Protein AF-0000000078837208 (afdb_homodimer)

Nearest PDB structures (foldseek):
  3kqf-assembly1_B  TM=9.381E-01  e=1.585E-21  Bacillus anthracis
  5z7r-assembly1_A  TM=8.802E-01  e=7.000E-22  Clostridium acetobutylicum ATCC 824
  6lvp-assembly1_C  TM=9.190E-01  e=4.572E-19  Hymenobacter sp. PAMC 26628
  4izb-assembly1_B  TM=9.289E-01  e=9.214E-19  Ruegeria pomeroyi DSS-3
  4izd-assembly1_B  TM=8.984E-01  e=3.415E-19  Ruegeria pomeroyi DSS-3

InterPro domains:
  IPR001753 Enoyl-CoA hydratase/isomerase-like domain [PF00378] (16-234)
  IPR029045 ClpP/crotonase-like domain superfamily [SSF52096] (4-233)

Organism: Phenylobacterium zucineum (strain HLK1) (NCBI:txid450851)

Structure (mmCIF, N/CA/C/O backbone):
data_AF-0000000078837208-model_v1
#
loop_
_entity.id
_entity.type
_entity.pdbx_description
1 polymer 'Enoyl-CoA hydratase/carnithine racemase'
#
loop_
_atom_site.group_PDB
_atom_site.id
_atom_site.type_symbol
_atom_site.label_atom_id
_atom_site.label_alt_id
_atom_site.label_comp_id
_atom_site.label_asym_id
_atom_site.label_entity_id
_atom_site.label_seq_id
_atom_site.pdbx_PDB_ins_code
_atom_site.Cartn_x
_atom_site.Cartn_y
_atom_site.Cartn_z
_atom_site.occupancy
_atom_site.B_iso_or_equiv
_atom_site.auth_seq_id
_atom_site.auth_comp_id
_atom_site.auth_asym_id
_atom_site.auth_atom_id
_atom_site.pdbx_PDB_model_num
ATOM 1 N N . MET A 1 1 ? 11.039 -30.469 -23.219 1 53.41 1 MET A N 1
ATOM 2 C CA . MET A 1 1 ? 11.062 -29.188 -22.5 1 53.41 1 MET A CA 1
ATOM 3 C C . MET A 1 1 ? 12.32 -29.078 -21.641 1 53.41 1 MET A C 1
ATOM 5 O O . MET A 1 1 ? 12.828 -30.078 -21.141 1 53.41 1 MET A O 1
ATOM 9 N N . PRO A 1 2 ? 13.039 -28.062 -21.812 1 69.81 2 PRO A N 1
ATOM 10 C CA . PRO A 1 2 ? 14.297 -28.031 -21.062 1 69.81 2 PRO A CA 1
ATOM 11 C C . PRO A 1 2 ? 14.125 -28.453 -19.609 1 69.81 2 PRO A C 1
ATOM 13 O O . PRO A 1 2 ? 13.047 -28.281 -19.031 1 69.81 2 PRO A O 1
ATOM 16 N N . GLU A 1 3 ? 15.039 -29.141 -19.141 1 87.25 3 GLU A N 1
ATOM 17 C CA . GLU A 1 3 ? 15.031 -29.688 -17.781 1 87.25 3 GLU A CA 1
ATOM 18 C C . GLU A 1 3 ? 14.922 -28.562 -16.75 1 87.25 3 GLU A C 1
ATOM 20 O O . GLU A 1 3 ? 15.516 -27.5 -16.906 1 87.25 3 GLU A O 1
ATOM 25 N N . LEU A 1 4 ? 13.938 -28.703 -15.922 1 93.38 4 LEU A N 1
ATOM 26 C CA . LEU A 1 4 ? 13.797 -27.797 -14.789 1 93.38 4 LEU A CA 1
ATOM 27 C C . LEU A 1 4 ? 14.93 -28 -13.781 1 93.38 4 LEU A C 1
ATOM 29 O O . LEU A 1 4 ? 15.227 -29.141 -13.398 1 93.38 4 LEU A O 1
ATOM 33 N N . THR A 1 5 ? 15.602 -26.922 -13.422 1 96.81 5 THR A N 1
ATOM 34 C CA . THR A 1 5 ? 16.75 -27.031 -12.523 1 96.81 5 THR A CA 1
ATOM 35 C C . THR A 1 5 ? 16.5 -26.266 -11.227 1 96.81 5 THR A C 1
ATOM 37 O O . THR A 1 5 ? 17.031 -26.625 -10.172 1 96.81 5 THR A O 1
ATOM 40 N N . GLN A 1 6 ? 15.711 -25.281 -11.297 1 98.06 6 GLN A N 1
ATOM 41 C CA . GLN A 1 6 ? 15.594 -24.406 -10.125 1 98.06 6 GLN A CA 1
ATOM 42 C C . GLN A 1 6 ? 14.164 -24.406 -9.594 1 98.06 6 GLN A C 1
ATOM 44 O O . GLN A 1 6 ? 13.859 -23.703 -8.625 1 98.06 6 GLN A O 1
ATOM 49 N N . VAL A 1 7 ? 13.25 -25.188 -10.219 1 98.56 7 VAL A N 1
ATOM 50 C CA . VAL A 1 7 ? 11.891 -25.375 -9.719 1 98.56 7 VAL A CA 1
ATOM 51 C C . VAL A 1 7 ? 11.445 -26.812 -9.938 1 98.56 7 VAL A C 1
ATOM 53 O O . VAL A 1 7 ? 12.07 -27.562 -10.695 1 98.56 7 VAL A O 1
ATOM 56 N N . ARG A 1 8 ? 10.438 -27.203 -9.227 1 98.25 8 ARG A N 1
ATOM 57 C CA . ARG A 1 8 ? 9.789 -28.5 -9.398 1 98.25 8 ARG A CA 1
ATOM 58 C C . ARG A 1 8 ? 8.273 -28.344 -9.453 1 98.25 8 ARG A C 1
ATOM 60 O O . ARG A 1 8 ? 7.688 -27.625 -8.648 1 98.25 8 ARG A O 1
ATOM 67 N N . LEU A 1 9 ? 7.68 -28.953 -10.422 1 98.25 9 LEU A N 1
ATOM 68 C CA . LEU A 1 9 ? 6.227 -28.969 -10.547 1 98.25 9 LEU A CA 1
ATOM 69 C C . LEU A 1 9 ? 5.672 -30.359 -10.266 1 98.25 9 LEU A C 1
ATOM 71 O O . LEU A 1 9 ? 6.109 -31.328 -10.875 1 98.25 9 LEU A O 1
ATOM 75 N N . GLN A 1 10 ? 4.758 -30.438 -9.328 1 97.88 10 GLN A N 1
ATOM 76 C CA . GLN A 1 10 ? 4.105 -31.703 -8.984 1 97.88 10 GLN A CA 1
ATOM 77 C C . GLN A 1 10 ? 2.588 -31.578 -9.062 1 97.88 10 GLN A C 1
ATOM 79 O O . GLN A 1 10 ? 2.025 -30.531 -8.727 1 97.88 10 GLN A O 1
ATOM 84 N N . ARG A 1 11 ? 1.986 -32.688 -9.492 1 96.94 11 ARG A N 1
ATOM 85 C CA . ARG A 1 11 ? 0.531 -32.75 -9.602 1 96.94 11 ARG A CA 1
ATOM 86 C C . ARG A 1 11 ? -0.045 -33.844 -8.703 1 96.94 11 ARG A C 1
ATOM 88 O O . ARG A 1 11 ? 0.458 -34.969 -8.68 1 96.94 11 ARG A O 1
ATOM 95 N N . ASP A 1 12 ? -1.001 -33.406 -7.902 1 95.94 12 ASP A N 1
ATOM 96 C CA . ASP A 1 12 ? -1.788 -34.312 -7.074 1 95.94 12 ASP A CA 1
ATOM 97 C C . ASP A 1 12 ? -3.279 -34.031 -7.188 1 95.94 12 ASP A C 1
ATOM 99 O O . ASP A 1 12 ? -3.809 -33.188 -6.438 1 95.94 12 ASP A O 1
ATOM 103 N N . GLY A 1 13 ? -3.965 -34.75 -8.109 1 94.62 13 GLY A N 1
ATOM 104 C CA . GLY A 1 13 ? -5.363 -34.469 -8.367 1 94.62 13 GLY A CA 1
ATOM 105 C C . GLY A 1 13 ? -5.586 -33.031 -8.883 1 94.62 13 GLY A C 1
ATOM 106 O O . GLY A 1 13 ? -4.969 -32.625 -9.867 1 94.62 13 GLY A O 1
ATOM 107 N N . ALA A 1 14 ? -6.383 -32.344 -8.133 1 96.06 14 ALA A N 1
ATOM 108 C CA . ALA A 1 14 ? -6.742 -30.984 -8.555 1 96.06 14 ALA A CA 1
ATOM 109 C C . ALA A 1 14 ? -5.695 -29.969 -8.102 1 96.06 14 ALA A C 1
ATOM 111 O O . ALA A 1 14 ? -5.77 -28.781 -8.453 1 96.06 14 ALA A O 1
ATOM 112 N N . ARG A 1 15 ? -4.66 -30.469 -7.438 1 98.12 15 ARG A N 1
ATOM 113 C CA . ARG A 1 15 ? -3.635 -29.578 -6.906 1 98.12 15 ARG A CA 1
ATOM 114 C C . ARG A 1 15 ? -2.354 -29.672 -7.73 1 98.12 15 ARG A C 1
ATOM 116 O O . ARG A 1 15 ? -1.832 -30.766 -7.957 1 98.12 15 ARG A O 1
ATOM 123 N N . ALA A 1 16 ? -1.903 -28.609 -8.203 1 98.69 16 ALA A N 1
ATOM 124 C CA . ALA A 1 16 ? -0.536 -28.469 -8.695 1 98.69 16 ALA A CA 1
ATOM 125 C C . ALA A 1 16 ? 0.327 -27.688 -7.703 1 98.69 16 ALA A C 1
ATOM 127 O O . ALA A 1 16 ? -0.13 -26.703 -7.109 1 98.69 16 ALA A O 1
ATOM 128 N N . THR A 1 17 ? 1.537 -28.141 -7.484 1 98.81 17 THR A N 1
ATOM 129 C CA . THR A 1 17 ? 2.457 -27.438 -6.594 1 98.81 17 THR A CA 1
ATOM 130 C C . THR A 1 17 ? 3.754 -27.094 -7.324 1 98.81 17 THR A C 1
ATOM 132 O O . THR A 1 17 ? 4.426 -27.984 -7.855 1 98.81 17 THR A O 1
ATOM 135 N N . LEU A 1 18 ? 4.047 -25.859 -7.445 1 98.81 18 LEU A N 1
ATOM 136 C CA . LEU A 1 18 ? 5.312 -25.344 -7.957 1 98.81 18 LEU A CA 1
ATOM 137 C C . LEU A 1 18 ? 6.246 -24.969 -6.812 1 98.81 18 LEU A C 1
ATOM 139 O O . LEU A 1 18 ? 5.922 -24.078 -6.012 1 98.81 18 LEU A O 1
ATOM 143 N N . THR A 1 19 ? 7.422 -25.578 -6.75 1 98.81 19 THR A N 1
ATOM 144 C CA . THR A 1 19 ? 8.336 -25.375 -5.633 1 98.81 19 THR A CA 1
ATOM 145 C C . THR A 1 19 ? 9.641 -24.75 -6.109 1 98.81 19 THR A C 1
ATOM 147 O O . THR A 1 19 ? 10.273 -25.25 -7.039 1 98.81 19 THR A O 1
ATOM 150 N N . PHE A 1 20 ? 10.023 -23.609 -5.516 1 98.69 20 PHE A N 1
ATOM 151 C CA . PHE A 1 20 ? 11.352 -23.047 -5.734 1 98.69 20 PHE A CA 1
ATOM 152 C C . PHE A 1 20 ? 12.414 -23.922 -5.07 1 98.69 20 PHE A C 1
ATOM 154 O O . PHE A 1 20 ? 12.25 -24.344 -3.926 1 98.69 20 PHE A O 1
ATOM 161 N N . LEU A 1 21 ? 13.586 -24.156 -5.781 1 98.06 21 LEU A N 1
ATOM 162 C CA . LEU A 1 21 ? 14.523 -25.188 -5.344 1 98.06 21 LEU A CA 1
ATOM 163 C C . LEU A 1 21 ? 15.922 -24.609 -5.18 1 98.06 21 LEU A C 1
ATOM 165 O O . LEU A 1 21 ? 16.906 -25.266 -5.539 1 98.06 21 LEU A O 1
ATOM 169 N N . ARG A 1 22 ? 15.992 -23.406 -4.652 1 97.69 22 ARG A N 1
ATOM 170 C CA . ARG A 1 22 ? 17.297 -22.812 -4.379 1 97.69 22 ARG A CA 1
ATOM 171 C C . ARG A 1 22 ? 17.438 -22.453 -2.904 1 97.69 22 ARG A C 1
ATOM 173 O O . ARG A 1 22 ? 17.797 -21.328 -2.568 1 97.69 22 ARG A O 1
ATOM 180 N N . PRO A 1 23 ? 17.297 -23.453 -1.996 1 97.19 23 PRO A N 1
ATOM 181 C CA . PRO A 1 23 ? 17.266 -23.141 -0.567 1 97.19 23 PRO A CA 1
ATOM 182 C C . PRO A 1 23 ? 18.578 -22.547 -0.054 1 97.19 23 PRO A C 1
ATOM 184 O O . PRO A 1 23 ? 18.562 -21.734 0.879 1 97.19 23 PRO A O 1
ATOM 187 N N . ALA A 1 24 ? 19.703 -22.875 -0.678 1 96.06 24 ALA A N 1
ATOM 188 C CA . ALA A 1 24 ? 21 -22.359 -0.236 1 96.06 24 ALA A CA 1
ATOM 189 C C . ALA A 1 24 ? 21.094 -20.859 -0.49 1 96.06 24 ALA A C 1
ATOM 191 O O . ALA A 1 24 ? 21.812 -20.141 0.228 1 96.06 24 ALA A O 1
ATOM 192 N N . GLU A 1 25 ? 20.422 -20.438 -1.466 1 95.62 25 GLU A N 1
ATOM 193 C CA . GLU A 1 25 ? 20.406 -19.016 -1.809 1 95.62 25 GLU A CA 1
ATOM 194 C C . GLU A 1 25 ? 19.141 -18.328 -1.285 1 95.62 25 GLU A C 1
ATOM 196 O O . GLU A 1 25 ? 18.781 -17.25 -1.748 1 95.62 25 GLU A O 1
ATOM 201 N N . LEU A 1 26 ? 18.453 -19.031 -0.356 1 97.25 26 LEU A N 1
ATOM 202 C CA . LEU A 1 26 ? 17.203 -18.516 0.214 1 97.25 26 LEU A CA 1
ATOM 203 C C . LEU A 1 26 ? 16.172 -18.266 -0.875 1 97.25 26 LEU A C 1
ATOM 205 O O . LEU A 1 26 ? 15.406 -17.297 -0.802 1 97.25 26 LEU A O 1
ATOM 209 N N . ASN A 1 27 ? 16.25 -19.062 -1.924 1 98.12 27 ASN A N 1
ATOM 210 C CA . ASN A 1 27 ? 15.336 -19.016 -3.064 1 98.12 27 ASN A CA 1
ATOM 211 C C . ASN A 1 27 ? 15.289 -17.641 -3.701 1 98.12 27 ASN A C 1
ATOM 213 O O . ASN A 1 27 ? 14.211 -17.141 -4.039 1 98.12 27 ASN A O 1
ATOM 217 N N . ALA A 1 28 ? 16.5 -16.984 -3.785 1 97.69 28 ALA A N 1
ATOM 218 C CA . ALA A 1 28 ? 16.625 -15.734 -4.527 1 97.69 28 ALA A CA 1
ATOM 219 C C . ALA A 1 28 ? 16.219 -15.922 -5.988 1 97.69 28 ALA A C 1
ATOM 221 O O . ALA A 1 28 ? 16.547 -16.938 -6.605 1 97.69 28 ALA A O 1
ATOM 222 N N . LEU A 1 29 ? 15.539 -14.953 -6.551 1 98 29 LEU A N 1
ATOM 223 C CA . LEU A 1 29 ? 14.945 -15.062 -7.879 1 98 29 LEU A CA 1
ATOM 224 C C . LEU A 1 29 ? 15.977 -14.758 -8.961 1 98 29 LEU A C 1
ATOM 226 O O . LEU A 1 29 ? 16.391 -13.609 -9.125 1 98 29 LEU A O 1
ATOM 230 N N . SER A 1 30 ? 16.375 -15.742 -9.695 1 96.25 30 SER A N 1
ATOM 231 C CA . SER A 1 30 ? 17.297 -15.617 -10.828 1 96.25 30 SER A CA 1
ATOM 232 C C . SER A 1 30 ? 16.531 -15.617 -12.148 1 96.25 30 SER A C 1
ATOM 234 O O . SER A 1 30 ? 15.367 -16.031 -12.203 1 96.25 30 SER A O 1
ATOM 236 N N . PRO A 1 31 ? 17.219 -15.188 -13.195 1 95.44 31 PRO A N 1
ATOM 237 C CA . PRO A 1 31 ? 16.562 -15.281 -14.508 1 95.44 31 PRO A CA 1
ATOM 238 C C . PRO A 1 31 ? 16.141 -16.703 -14.852 1 95.44 31 PRO A C 1
ATOM 240 O O . PRO A 1 31 ? 15.047 -16.906 -15.383 1 95.44 31 PRO A O 1
ATOM 243 N N . THR A 1 32 ? 16.922 -17.625 -14.484 1 95.25 32 THR A N 1
ATOM 244 C CA . THR A 1 32 ? 16.609 -19.016 -14.766 1 95.25 32 THR A CA 1
ATOM 245 C C . THR A 1 32 ? 15.383 -19.469 -13.969 1 95.25 32 THR A C 1
ATOM 247 O O . THR A 1 32 ? 14.469 -20.094 -14.516 1 95.25 32 THR A O 1
ATOM 250 N N . LEU A 1 33 ? 15.336 -19.203 -12.727 1 97.69 33 LEU A N 1
ATOM 251 C CA . LEU A 1 33 ? 14.211 -19.578 -11.883 1 97.69 33 LEU A CA 1
ATOM 252 C C . LEU A 1 33 ? 12.906 -19 -12.422 1 97.69 33 LEU A C 1
ATOM 254 O O . LEU A 1 33 ? 11.906 -19.719 -12.555 1 97.69 33 LEU A O 1
ATOM 258 N N . ILE A 1 34 ? 12.906 -17.719 -12.719 1 98.12 34 ILE A N 1
ATOM 259 C CA . ILE A 1 34 ? 11.711 -17.031 -13.203 1 98.12 34 ILE A CA 1
ATOM 260 C C . ILE A 1 34 ? 11.266 -17.625 -14.531 1 98.12 34 ILE A C 1
ATOM 262 O O . ILE A 1 34 ? 10.07 -17.875 -14.734 1 98.12 34 ILE A O 1
ATOM 266 N N . ALA A 1 35 ? 12.18 -17.875 -15.422 1 96.88 35 ALA A N 1
ATOM 267 C CA . ALA A 1 35 ? 11.844 -18.469 -16.719 1 96.88 35 ALA A CA 1
ATOM 268 C C . ALA A 1 35 ? 11.211 -19.844 -16.531 1 96.88 35 ALA A C 1
ATOM 270 O O . ALA A 1 35 ? 10.203 -20.156 -17.172 1 96.88 35 ALA A O 1
ATOM 271 N N . GLU A 1 36 ? 11.797 -20.656 -15.703 1 98.19 36 GLU A N 1
ATOM 272 C CA . GLU A 1 36 ? 11.266 -22 -15.445 1 98.19 36 GLU A CA 1
ATOM 273 C C . GLU A 1 36 ? 9.898 -21.922 -14.773 1 98.19 36 GLU A C 1
ATOM 275 O O . GLU A 1 36 ? 8.992 -22.688 -15.117 1 98.19 36 GLU A O 1
ATOM 280 N N . ALA A 1 37 ? 9.766 -21.031 -13.812 1 98.56 37 ALA A N 1
ATOM 281 C CA . ALA A 1 37 ? 8.484 -20.859 -13.133 1 98.56 37 ALA A CA 1
ATOM 282 C C . ALA A 1 37 ? 7.391 -20.453 -14.117 1 98.56 37 ALA A C 1
ATOM 284 O O . ALA A 1 37 ? 6.277 -20.969 -14.062 1 98.56 37 ALA A O 1
ATOM 285 N N . GLN A 1 38 ? 7.738 -19.516 -14.977 1 98 38 GLN A N 1
ATOM 286 C CA . GLN A 1 38 ? 6.781 -19.062 -15.977 1 98 38 GLN A CA 1
ATOM 287 C C . GLN A 1 38 ? 6.309 -20.203 -16.859 1 98 38 GLN A C 1
ATOM 289 O O . GLN A 1 38 ? 5.117 -20.328 -17.156 1 98 38 GLN A O 1
ATOM 294 N N . ARG A 1 39 ? 7.203 -21.031 -17.281 1 97.31 39 ARG A N 1
ATOM 295 C CA . ARG A 1 39 ? 6.852 -22.188 -18.109 1 97.31 39 ARG A CA 1
ATOM 296 C C . ARG A 1 39 ? 5.918 -23.125 -17.359 1 97.31 39 ARG A C 1
ATOM 298 O O . ARG A 1 39 ? 4.938 -23.609 -17.922 1 97.31 39 ARG A O 1
ATOM 305 N N . CYS A 1 40 ? 6.242 -23.328 -16.141 1 98.25 40 CYS A N 1
ATOM 306 C CA . CYS A 1 40 ? 5.43 -24.219 -15.328 1 98.25 40 CYS A CA 1
ATOM 307 C C . CYS A 1 40 ? 4.027 -23.656 -15.133 1 98.25 40 CYS A C 1
ATOM 309 O O . CYS A 1 40 ? 3.039 -24.375 -15.297 1 98.25 40 CYS A O 1
ATOM 311 N N . VAL A 1 41 ? 3.934 -22.422 -14.805 1 98.56 41 VAL A N 1
ATOM 312 C CA . VAL A 1 41 ? 2.648 -21.781 -14.547 1 98.56 41 VAL A CA 1
ATOM 313 C C . VAL A 1 41 ? 1.803 -21.797 -15.82 1 98.56 41 VAL A C 1
ATOM 315 O O . VAL A 1 41 ? 0.598 -22.062 -15.773 1 98.56 41 VAL A O 1
ATOM 318 N N . SER A 1 42 ? 2.426 -21.562 -16.953 1 97.88 42 SER A N 1
ATOM 319 C CA . SER A 1 42 ? 1.726 -21.625 -18.234 1 97.88 42 SER A CA 1
ATOM 320 C C . SER A 1 42 ? 1.15 -23 -18.5 1 97.88 42 SER A C 1
ATOM 322 O O . SER A 1 42 ? 0.027 -23.141 -18.984 1 97.88 42 SER A O 1
ATOM 324 N N . SER A 1 43 ? 1.908 -24 -18.156 1 97.56 43 SER A N 1
ATOM 325 C CA . SER A 1 43 ? 1.437 -25.359 -18.344 1 97.56 43 SER A CA 1
ATOM 326 C C . SER A 1 43 ? 0.257 -25.672 -17.422 1 97.56 43 SER A C 1
ATOM 328 O O . SER A 1 43 ? -0.695 -26.344 -17.828 1 97.56 43 SER A O 1
ATOM 330 N N . VAL A 1 44 ? 0.299 -25.25 -16.203 1 98.19 44 VAL A N 1
ATOM 331 C CA . VAL A 1 44 ? -0.784 -25.469 -15.258 1 98.19 44 VAL A CA 1
ATOM 332 C C . VAL A 1 44 ? -2.051 -24.766 -15.734 1 98.19 44 VAL A C 1
ATOM 334 O O . VAL A 1 44 ? -3.154 -25.297 -15.609 1 98.19 44 VAL A O 1
ATOM 337 N N . ALA A 1 45 ? -1.879 -23.578 -16.297 1 97.62 45 ALA A N 1
ATOM 338 C CA . ALA A 1 45 ? -3.016 -22.797 -16.766 1 97.62 45 ALA A CA 1
ATOM 339 C C . ALA A 1 45 ? -3.816 -23.562 -17.812 1 97.62 45 ALA A C 1
ATOM 341 O O . ALA A 1 45 ? -5.023 -23.359 -17.953 1 97.62 45 ALA A O 1
ATOM 342 N N . GLN A 1 46 ? -3.141 -24.469 -18.469 1 96.25 46 GLN A N 1
ATOM 343 C CA . GLN A 1 46 ? -3.781 -25.234 -19.547 1 96.25 46 GLN A CA 1
ATOM 344 C C . GLN A 1 46 ? -4.238 -26.594 -19.047 1 96.25 46 GLN A C 1
ATOM 346 O O . GLN A 1 46 ? -4.75 -27.406 -19.812 1 96.25 46 GLN A O 1
ATOM 351 N N . SER A 1 47 ? -4.059 -26.875 -17.844 1 96.5 47 SER A N 1
ATOM 352 C CA . SER A 1 47 ? -4.398 -28.172 -17.266 1 96.5 47 SER A CA 1
ATOM 353 C C . SER A 1 47 ? -5.77 -28.156 -16.609 1 96.5 47 SER A C 1
ATOM 355 O O . SER A 1 47 ? -6.461 -27.125 -16.641 1 96.5 47 SER A O 1
ATOM 357 N N . ASP A 1 48 ? -6.102 -29.297 -16.031 1 94.75 48 ASP A N 1
ATOM 358 C CA . ASP A 1 48 ? -7.391 -29.406 -15.359 1 94.75 48 ASP A CA 1
ATOM 359 C C . ASP A 1 48 ? -7.246 -29.219 -13.852 1 94.75 48 ASP A C 1
ATOM 361 O O . ASP A 1 48 ? -8.164 -29.531 -13.094 1 94.75 48 ASP A O 1
ATOM 365 N N . ALA A 1 49 ? -6.074 -28.719 -13.43 1 97.19 49 ALA A N 1
ATOM 366 C CA . ALA A 1 49 ? -5.91 -28.422 -12.008 1 97.19 49 ALA A CA 1
ATOM 367 C C . ALA A 1 49 ? -6.902 -27.375 -11.555 1 97.19 49 ALA A C 1
ATOM 369 O O . ALA A 1 49 ? -7.344 -26.531 -12.352 1 97.19 49 ALA A O 1
ATOM 370 N N . GLY A 1 50 ? -7.309 -27.406 -10.234 1 98 50 GLY A N 1
ATOM 371 C CA . GLY A 1 50 ? -8.172 -26.391 -9.664 1 98 50 GLY A CA 1
ATOM 372 C C . GLY A 1 50 ? -7.414 -25.328 -8.891 1 98 50 GLY A C 1
ATOM 373 O O . GLY A 1 50 ? -7.883 -24.203 -8.75 1 98 50 GLY A O 1
ATOM 374 N N . VAL A 1 51 ? -6.258 -25.797 -8.375 1 98.81 51 VAL A N 1
ATOM 375 C CA . VAL A 1 51 ? -5.477 -24.906 -7.508 1 98.81 51 VAL A CA 1
ATOM 376 C C . VAL A 1 51 ? -3.992 -25.047 -7.84 1 98.81 51 VAL A C 1
ATOM 378 O O . VAL A 1 51 ? -3.502 -26.156 -8.078 1 98.81 51 VAL A O 1
ATOM 381 N N . LEU A 1 52 ? -3.311 -23.969 -7.926 1 98.88 52 LEU A N 1
ATOM 382 C CA . LEU A 1 52 ? -1.854 -23.922 -7.973 1 98.88 52 LEU A CA 1
ATOM 383 C C . LEU A 1 52 ? -1.28 -23.375 -6.672 1 98.88 52 LEU A C 1
ATOM 385 O O . LEU A 1 52 ? -1.616 -22.266 -6.258 1 98.88 52 LEU A O 1
ATOM 389 N N . VAL A 1 53 ? -0.444 -24.156 -6.016 1 98.94 53 VAL A N 1
ATOM 390 C CA . VAL A 1 53 ? 0.253 -23.734 -4.809 1 98.94 53 VAL A CA 1
ATOM 391 C C . VAL A 1 53 ? 1.709 -23.406 -5.137 1 98.94 53 VAL A C 1
ATOM 393 O O . VAL A 1 53 ? 2.416 -24.234 -5.719 1 98.94 53 VAL A O 1
ATOM 396 N N . LEU A 1 54 ? 2.121 -22.188 -4.867 1 98.88 54 LEU A N 1
ATOM 397 C CA . LEU A 1 54 ? 3.527 -21.797 -4.945 1 98.88 54 LEU A CA 1
ATOM 398 C C . LEU A 1 54 ? 4.223 -22.016 -3.605 1 98.88 54 LEU A C 1
ATOM 400 O O . LEU A 1 54 ? 3.803 -21.469 -2.588 1 98.88 54 LEU A O 1
ATOM 404 N N . ALA A 1 55 ? 5.23 -22.797 -3.648 1 98.62 55 ALA A N 1
ATOM 405 C CA . ALA A 1 55 ? 5.98 -23.141 -2.441 1 98.62 55 ALA A CA 1
ATOM 406 C C . ALA A 1 55 ? 7.48 -23.016 -2.672 1 98.62 55 ALA A C 1
ATOM 408 O O . ALA A 1 55 ? 7.918 -22.672 -3.773 1 98.62 55 ALA A O 1
ATOM 409 N N . ALA A 1 56 ? 8.242 -23.141 -1.594 1 98.69 56 ALA A N 1
ATOM 410 C CA . ALA A 1 56 ? 9.695 -23.078 -1.677 1 98.69 56 ALA A CA 1
ATOM 411 C C . ALA A 1 56 ? 10.344 -24.094 -0.729 1 98.69 56 ALA A C 1
ATOM 413 O O . ALA A 1 56 ? 9.852 -24.312 0.381 1 98.69 56 ALA A O 1
ATOM 414 N N . GLU A 1 57 ? 11.391 -24.656 -1.218 1 97.94 57 GLU A N 1
ATOM 415 C CA . GLU A 1 57 ? 12.164 -25.547 -0.374 1 97.94 57 GLU A CA 1
ATOM 416 C C . GLU A 1 57 ? 13.016 -24.781 0.63 1 97.94 57 GLU A C 1
ATOM 418 O O . GLU A 1 57 ? 13.562 -23.719 0.302 1 97.94 57 GLU A O 1
ATOM 423 N N . GLY A 1 58 ? 13.078 -25.297 1.867 1 96.94 58 GLY A N 1
ATOM 424 C CA . GLY A 1 58 ? 13.992 -24.703 2.832 1 96.94 58 GLY A CA 1
ATOM 425 C C . GLY A 1 58 ? 13.328 -23.672 3.732 1 96.94 58 GLY A C 1
ATOM 426 O O . GLY A 1 58 ? 12.133 -23.766 4 1 96.94 58 GLY A O 1
ATOM 427 N N . ARG A 1 59 ? 14.086 -22.75 4.238 1 95.69 59 ARG A N 1
ATOM 428 C CA . ARG A 1 59 ? 13.672 -21.938 5.371 1 95.69 59 ARG A CA 1
ATOM 429 C C . ARG A 1 59 ? 13.07 -20.609 4.902 1 95.69 59 ARG A C 1
ATOM 431 O O . ARG A 1 59 ? 12.594 -19.812 5.715 1 95.69 59 ARG A O 1
ATOM 438 N N . SER A 1 60 ? 13.188 -20.375 3.555 1 97.69 60 SER A N 1
ATOM 439 C CA . SER A 1 60 ? 12.734 -19.094 3.039 1 97.69 60 SER A CA 1
ATOM 440 C C . SER A 1 60 ? 11.914 -19.266 1.764 1 97.69 60 SER A C 1
ATOM 442 O O . SER A 1 60 ? 12.273 -20.062 0.896 1 97.69 60 SER A O 1
ATOM 444 N N . PHE A 1 61 ? 10.797 -18.562 1.682 1 98.62 61 PHE A N 1
ATOM 445 C CA . PHE A 1 61 ? 10.078 -18.484 0.413 1 98.62 61 PHE A CA 1
ATOM 446 C C . PHE A 1 61 ? 10.945 -17.828 -0.659 1 98.62 61 PHE A C 1
ATOM 448 O O . PHE A 1 61 ? 11.352 -18.484 -1.621 1 98.62 61 PHE A O 1
ATOM 455 N N . SER A 1 62 ? 11.344 -16.531 -0.381 1 98.5 62 SER A N 1
ATOM 456 C CA . SER A 1 62 ? 12.297 -15.898 -1.278 1 98.5 62 SER A CA 1
ATOM 457 C C . SER A 1 62 ? 12.875 -14.633 -0.655 1 98.5 62 SER A C 1
ATOM 459 O O . SER A 1 62 ? 12.141 -13.812 -0.104 1 98.5 62 SER A O 1
ATOM 461 N N . ALA A 1 63 ? 14.164 -14.5 -0.861 1 96.25 63 ALA A N 1
ATOM 462 C CA . ALA A 1 63 ? 14.852 -13.305 -0.382 1 96.25 63 ALA A CA 1
ATOM 463 C C . ALA A 1 63 ? 14.797 -12.188 -1.422 1 96.25 63 ALA A C 1
ATOM 465 O O . ALA A 1 63 ? 15.352 -11.109 -1.211 1 96.25 63 ALA A O 1
ATOM 466 N N . GLY A 1 64 ? 14.156 -12.469 -2.469 1 96.19 64 GLY A N 1
ATOM 467 C CA . GLY A 1 64 ? 14.055 -11.469 -3.52 1 96.19 64 GLY A CA 1
ATOM 468 C C . GLY A 1 64 ? 14.969 -11.742 -4.695 1 96.19 64 GLY A C 1
ATOM 469 O O . GLY A 1 64 ? 15.297 -12.898 -4.977 1 96.19 64 GLY A O 1
ATOM 470 N N . VAL A 1 65 ? 15.273 -10.75 -5.457 1 94.31 65 VAL A N 1
ATOM 471 C CA . VAL A 1 65 ? 16.078 -10.875 -6.664 1 94.31 65 VAL A CA 1
ATOM 472 C C . VAL A 1 65 ? 17.5 -11.297 -6.289 1 94.31 65 VAL A C 1
ATOM 474 O O . VAL A 1 65 ? 18.078 -10.797 -5.316 1 94.31 65 VAL A O 1
ATOM 477 N N . ASP A 1 66 ? 18.016 -12.219 -7.031 1 93.06 66 ASP A N 1
ATOM 478 C CA . ASP A 1 66 ? 19.391 -12.695 -6.852 1 93.06 66 ASP A CA 1
ATOM 479 C C . ASP A 1 66 ? 20.406 -11.617 -7.242 1 93.06 66 ASP A C 1
ATOM 481 O O . ASP A 1 66 ? 20.734 -11.461 -8.422 1 93.06 66 ASP A O 1
ATOM 485 N N . LEU A 1 67 ? 20.906 -10.961 -6.254 1 87.06 67 LEU A N 1
ATOM 486 C CA . LEU A 1 67 ? 21.781 -9.82 -6.496 1 87.06 67 LEU A CA 1
ATOM 487 C C . LEU A 1 67 ? 23.078 -10.273 -7.156 1 87.06 67 LEU A C 1
ATOM 489 O O . LEU A 1 67 ? 23.688 -9.523 -7.926 1 87.06 67 LEU A O 1
ATOM 493 N N . LYS A 1 68 ? 23.5 -11.492 -6.836 1 85.19 68 LYS A N 1
ATOM 494 C CA . LYS A 1 68 ? 24.688 -12.031 -7.484 1 85.19 68 LYS A CA 1
ATOM 495 C C . LYS A 1 68 ? 24.469 -12.227 -8.977 1 85.19 68 LYS A C 1
ATOM 497 O O . LYS A 1 68 ? 25.344 -11.914 -9.789 1 85.19 68 LYS A O 1
ATOM 502 N N . ALA A 1 69 ? 23.312 -12.664 -9.266 1 84.25 69 ALA A N 1
ATOM 503 C CA . ALA A 1 69 ? 22.984 -12.883 -10.672 1 84.25 69 ALA A CA 1
ATOM 504 C C . ALA A 1 69 ? 22.906 -11.562 -11.43 1 84.25 69 ALA A C 1
ATOM 506 O O . ALA A 1 69 ? 23.375 -11.461 -12.562 1 84.25 69 ALA A O 1
ATOM 507 N N . VAL A 1 70 ? 22.422 -10.508 -10.719 1 81.44 70 VAL A N 1
ATOM 508 C CA . VAL A 1 70 ? 22.172 -9.281 -11.461 1 81.44 70 VAL A CA 1
ATOM 509 C C . VAL A 1 70 ? 23.422 -8.406 -11.461 1 81.44 70 VAL A C 1
ATOM 511 O O . VAL A 1 70 ? 23.469 -7.379 -12.148 1 81.44 70 VAL A O 1
ATOM 514 N N . SER A 1 71 ? 24.375 -8.797 -10.781 1 81.31 71 SER A N 1
ATOM 515 C CA . SER A 1 71 ? 25.656 -8.094 -10.789 1 81.31 71 SER A CA 1
ATOM 516 C C . SER A 1 71 ? 26.672 -8.812 -11.648 1 81.31 71 SER A C 1
ATOM 518 O O . SER A 1 71 ? 27.812 -8.352 -11.797 1 81.31 71 SER A O 1
ATOM 520 N N . SER A 1 72 ? 26.297 -9.93 -12.18 1 83.94 72 SER A N 1
ATOM 521 C CA . SER A 1 72 ? 27.203 -10.727 -13.008 1 83.94 72 SER A CA 1
ATOM 522 C C . SER A 1 72 ? 27.453 -10.047 -14.352 1 83.94 72 SER A C 1
ATOM 524 O O . SER A 1 72 ? 26.594 -9.352 -14.883 1 83.94 72 SER A O 1
ATOM 526 N N . PRO A 1 73 ? 28.625 -10.258 -14.898 1 85.44 73 PRO A N 1
ATOM 527 C CA . PRO A 1 73 ? 28.922 -9.711 -16.234 1 85.44 73 PRO A CA 1
ATOM 528 C C . PRO A 1 73 ? 27.969 -10.227 -17.312 1 85.44 73 PRO A C 1
ATOM 530 O O . PRO A 1 73 ? 27.828 -9.594 -18.359 1 85.44 73 PRO A O 1
ATOM 533 N N . ASP A 1 74 ? 27.375 -11.312 -17.047 1 86.38 74 ASP A N 1
ATOM 534 C CA . ASP A 1 74 ? 26.469 -11.914 -18 1 86.38 74 ASP A CA 1
ATOM 535 C C . ASP A 1 74 ? 25.094 -11.25 -17.953 1 86.38 74 ASP A C 1
ATOM 537 O O . ASP A 1 74 ? 24.219 -11.523 -18.781 1 86.38 74 ASP A O 1
ATOM 541 N N . TYR A 1 75 ? 24.953 -10.367 -17 1 87.31 75 TYR A N 1
ATOM 542 C CA . TYR A 1 75 ? 23.688 -9.656 -16.844 1 87.31 75 TYR A CA 1
ATOM 543 C C . TYR A 1 75 ? 23.656 -8.406 -17.734 1 87.31 75 TYR A C 1
ATOM 545 O O . TYR A 1 75 ? 23.75 -7.285 -17.234 1 87.31 75 TYR A O 1
ATOM 553 N N . THR A 1 76 ? 23.469 -8.656 -19.031 1 89.62 76 THR A N 1
ATOM 554 C CA . THR A 1 76 ? 23.406 -7.586 -20.016 1 89.62 76 THR A CA 1
ATOM 555 C C . THR A 1 76 ? 22.078 -6.855 -19.953 1 89.62 76 THR A C 1
ATOM 557 O O . THR A 1 76 ? 21.125 -7.34 -19.344 1 89.62 76 THR A O 1
ATOM 560 N N . PRO A 1 77 ? 22.031 -5.723 -20.547 1 88.69 77 PRO A N 1
ATOM 561 C CA . PRO A 1 77 ? 20.75 -5.008 -20.609 1 88.69 77 PRO A CA 1
ATOM 562 C C . PRO A 1 77 ? 19.625 -5.855 -21.203 1 88.69 77 PRO A C 1
ATOM 564 O O . PRO A 1 77 ? 18.469 -5.746 -20.797 1 88.69 77 PRO A O 1
ATOM 567 N N . GLU A 1 78 ? 19.984 -6.68 -22.125 1 91.5 78 GLU A N 1
ATOM 568 C CA . GLU A 1 78 ? 19 -7.551 -22.734 1 91.5 78 GLU A CA 1
ATOM 569 C C . GLU A 1 78 ? 18.5 -8.602 -21.75 1 91.5 78 GLU A C 1
ATOM 571 O O . GLU A 1 78 ? 17.297 -8.867 -21.688 1 91.5 78 GLU A O 1
ATOM 576 N N . VAL A 1 79 ? 19.406 -9.164 -21.078 1 90.25 79 VAL A N 1
ATOM 577 C CA . VAL A 1 79 ? 19.047 -10.148 -20.062 1 90.25 79 VAL A CA 1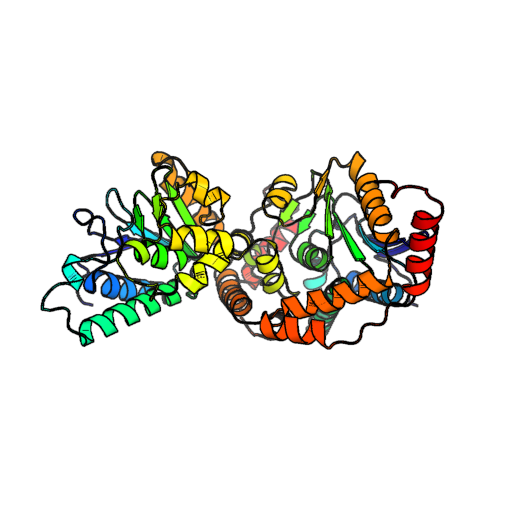
ATOM 578 C C . VAL A 1 79 ? 18.188 -9.5 -18.984 1 90.25 79 VAL A C 1
ATOM 580 O O . VAL A 1 79 ? 17.188 -10.07 -18.547 1 90.25 79 VAL A O 1
ATOM 583 N N . ALA A 1 80 ? 18.578 -8.328 -18.609 1 91.25 80 ALA A N 1
ATOM 584 C CA . ALA A 1 80 ? 17.828 -7.566 -17.625 1 91.25 80 ALA A CA 1
ATOM 585 C C . ALA A 1 80 ? 16.391 -7.32 -18.078 1 91.25 80 ALA A C 1
ATOM 587 O O . ALA A 1 80 ? 15.445 -7.508 -17.328 1 91.25 80 ALA A O 1
ATOM 588 N N . ARG A 1 81 ? 16.281 -6.934 -19.312 1 92.94 81 ARG A N 1
ATOM 589 C CA . ARG A 1 81 ? 14.961 -6.664 -19.891 1 92.94 81 ARG A CA 1
ATOM 590 C C . ARG A 1 81 ? 14.102 -7.926 -19.906 1 92.94 81 ARG A C 1
ATOM 592 O O . ARG A 1 81 ? 12.945 -7.902 -19.484 1 92.94 81 ARG A O 1
ATOM 599 N N . LEU A 1 82 ? 14.641 -8.984 -20.375 1 93.5 82 LEU A N 1
ATOM 600 C CA . LEU A 1 82 ? 13.906 -10.242 -20.484 1 93.5 82 LEU A CA 1
ATOM 601 C C . LEU A 1 82 ? 13.516 -10.758 -19.109 1 93.5 82 LEU A C 1
ATOM 603 O O . LEU A 1 82 ? 12.398 -11.234 -18.906 1 93.5 82 LEU A O 1
ATOM 607 N N . PHE A 1 83 ? 14.477 -10.656 -18.25 1 95.44 83 PHE A N 1
ATOM 608 C CA . PHE A 1 83 ? 14.242 -11.078 -16.875 1 95.44 83 PHE A CA 1
ATOM 609 C C . PHE A 1 83 ? 13.047 -10.344 -16.281 1 95.44 83 PHE A C 1
ATOM 611 O O . PHE A 1 83 ? 12.125 -10.977 -15.766 1 95.44 83 PHE A O 1
ATOM 618 N N . SER A 1 84 ? 12.977 -9.078 -16.406 1 96.12 84 SER A N 1
ATOM 619 C CA . SER A 1 84 ? 11.906 -8.258 -15.852 1 96.12 84 SER A CA 1
ATOM 620 C C . SER A 1 84 ? 10.578 -8.547 -16.547 1 96.12 84 SER A C 1
ATOM 622 O O . SER A 1 84 ? 9.539 -8.648 -15.898 1 96.12 84 SER A O 1
ATOM 624 N N . GLU A 1 85 ? 10.617 -8.695 -17.812 1 96.56 85 GLU A N 1
ATOM 625 C CA . GLU A 1 85 ? 9.414 -9 -18.578 1 96.56 85 GLU A CA 1
ATOM 626 C C . GLU A 1 85 ? 8.828 -10.344 -18.172 1 96.56 85 GLU A C 1
ATOM 628 O O . GLU A 1 85 ? 7.613 -10.469 -17.984 1 96.56 85 GLU A O 1
ATOM 633 N N . GLN A 1 86 ? 9.656 -11.281 -18.031 1 97.06 86 GLN A N 1
ATOM 634 C CA . GLN A 1 86 ? 9.211 -12.617 -17.656 1 97.06 86 GLN A CA 1
ATOM 635 C C . GLN A 1 86 ? 8.641 -12.633 -16.25 1 97.06 86 GLN A C 1
ATOM 637 O O . GLN A 1 86 ? 7.68 -13.344 -15.961 1 97.06 86 GLN A O 1
ATOM 642 N N . ALA A 1 87 ? 9.273 -11.898 -15.406 1 98.19 87 ALA A N 1
ATOM 643 C CA . ALA A 1 87 ? 8.766 -11.797 -14.047 1 98.19 87 ALA A CA 1
ATOM 644 C C . ALA A 1 87 ? 7.371 -11.172 -14.023 1 98.19 87 ALA A C 1
ATOM 646 O O . ALA A 1 87 ? 6.465 -11.68 -13.367 1 98.19 87 ALA A O 1
ATOM 647 N N . ARG A 1 88 ? 7.191 -10.094 -14.758 1 98.38 88 ARG A N 1
ATOM 648 C CA . ARG A 1 88 ? 5.887 -9.445 -14.844 1 98.38 88 ARG A CA 1
ATOM 649 C C . ARG A 1 88 ? 4.844 -10.383 -15.445 1 98.38 88 ARG A C 1
ATOM 651 O O . ARG A 1 88 ? 3.709 -10.438 -14.969 1 98.38 88 ARG A O 1
ATOM 658 N N . ASP A 1 89 ? 5.258 -11.102 -16.453 1 97.75 89 ASP A N 1
ATOM 659 C CA . ASP A 1 89 ? 4.352 -12.047 -17.094 1 97.75 89 ASP A CA 1
ATOM 660 C C . ASP A 1 89 ? 3.949 -13.164 -16.125 1 97.75 89 ASP A C 1
ATOM 662 O O . ASP A 1 89 ? 2.783 -13.555 -16.078 1 97.75 89 ASP A O 1
ATOM 666 N N . LEU A 1 90 ? 4.93 -13.648 -15.43 1 98.56 90 LEU A N 1
ATOM 667 C CA . LEU A 1 90 ? 4.66 -14.672 -14.43 1 98.56 90 LEU A CA 1
ATOM 668 C C . LEU A 1 90 ? 3.627 -14.195 -13.422 1 98.56 90 LEU A C 1
ATOM 670 O O . LEU A 1 90 ? 2.631 -14.875 -13.172 1 98.56 90 LEU A O 1
ATOM 674 N N . ILE A 1 91 ? 3.803 -13.055 -12.883 1 98.81 91 ILE A N 1
ATOM 675 C CA . ILE A 1 91 ? 2.949 -12.508 -11.836 1 98.81 91 ILE A CA 1
ATOM 676 C C . ILE A 1 91 ? 1.549 -12.258 -12.391 1 98.81 91 ILE A C 1
ATOM 678 O O . ILE A 1 91 ? 0.55 -12.586 -11.75 1 98.81 91 ILE A O 1
ATOM 682 N N . ARG A 1 92 ? 1.467 -11.711 -13.586 1 98.31 92 ARG A N 1
ATOM 683 C CA . ARG A 1 92 ? 0.169 -11.445 -14.195 1 98.31 92 ARG A CA 1
ATOM 684 C C . ARG A 1 92 ? -0.576 -12.75 -14.477 1 98.31 92 ARG A C 1
ATOM 686 O O . ARG A 1 92 ? -1.797 -12.82 -14.32 1 98.31 92 ARG A O 1
ATOM 693 N N . GLN A 1 93 ? 0.162 -13.75 -14.859 1 98.38 93 GLN A N 1
ATOM 694 C CA . GLN A 1 93 ? -0.464 -15.047 -15.117 1 98.38 93 GLN A CA 1
ATOM 695 C C . GLN A 1 93 ? -1.01 -15.656 -13.828 1 98.38 93 GLN A C 1
ATOM 697 O O . GLN A 1 93 ? -2.115 -16.203 -13.812 1 98.38 93 GLN A O 1
ATOM 702 N N . LEU A 1 94 ? -0.232 -15.594 -12.766 1 98.69 94 LEU A N 1
ATOM 703 C CA . LEU A 1 94 ? -0.709 -16.078 -11.469 1 98.69 94 LEU A CA 1
ATOM 704 C C . LEU A 1 94 ? -2.016 -15.383 -11.086 1 98.69 94 LEU A C 1
ATOM 706 O O . LEU A 1 94 ? -2.912 -16.016 -10.523 1 98.69 94 LEU A O 1
ATOM 710 N N . GLU A 1 95 ? -2.133 -14.164 -11.43 1 97.94 95 GLU A N 1
ATOM 711 C CA . GLU A 1 95 ? -3.258 -13.32 -11.055 1 97.94 95 GLU A CA 1
ATOM 712 C C . GLU A 1 95 ? -4.492 -13.633 -11.898 1 97.94 95 GLU A C 1
ATOM 714 O O . GLU A 1 95 ? -5.621 -13.516 -11.422 1 97.94 95 GLU A O 1
ATOM 719 N N . THR A 1 96 ? -4.316 -14.062 -13.172 1 97.94 96 THR A N 1
ATOM 720 C CA . THR A 1 96 ? -5.441 -14.062 -14.094 1 97.94 96 THR A CA 1
ATOM 721 C C . THR A 1 96 ? -5.785 -15.477 -14.539 1 97.94 96 THR A C 1
ATOM 723 O O . THR A 1 96 ? -6.848 -15.719 -15.117 1 97.94 96 THR A O 1
ATOM 726 N N . MET A 1 97 ? -4.887 -16.422 -14.258 1 98.19 97 MET A N 1
ATOM 727 C CA . MET A 1 97 ? -5.184 -17.797 -14.688 1 98.19 97 MET A CA 1
ATOM 728 C C . MET A 1 97 ? -6.469 -18.297 -14.039 1 98.19 97 MET A C 1
ATOM 730 O O . MET A 1 97 ? -6.875 -17.797 -12.984 1 98.19 97 MET A O 1
ATOM 734 N N . PRO A 1 98 ? -7.105 -19.281 -14.656 1 97.44 98 PRO A N 1
ATOM 735 C CA . PRO A 1 98 ? -8.414 -19.734 -14.164 1 97.44 98 PRO A CA 1
ATOM 736 C C . PRO A 1 98 ? -8.328 -20.453 -12.828 1 97.44 98 PRO A C 1
ATOM 738 O O 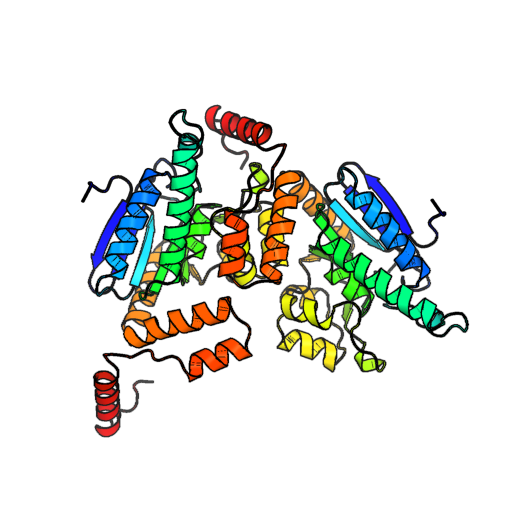. PRO A 1 98 ? -9.297 -20.453 -12.062 1 97.44 98 PRO A O 1
ATOM 741 N N . GLN A 1 99 ? -7.211 -21.047 -12.5 1 98.25 99 GLN A N 1
ATOM 742 C CA . GLN A 1 99 ? -7.008 -21.766 -11.242 1 98.25 99 GLN A CA 1
ATOM 743 C C . GLN A 1 99 ? -6.836 -20.797 -10.078 1 98.25 99 GLN A C 1
ATOM 745 O O . GLN A 1 99 ? -6.289 -19.703 -10.258 1 98.25 99 GLN A O 1
ATOM 750 N N . VAL A 1 100 ? -7.297 -21.156 -8.922 1 98.81 100 VAL A N 1
ATOM 751 C CA . VAL A 1 100 ? -6.957 -20.406 -7.715 1 98.81 100 VAL A CA 1
ATOM 752 C C . VAL A 1 100 ? -5.469 -20.562 -7.41 1 98.81 100 VAL A C 1
ATOM 754 O O . VAL A 1 100 ? -4.922 -21.672 -7.516 1 98.81 100 VAL A O 1
ATOM 757 N N . THR A 1 101 ? -4.809 -19.531 -7.082 1 98.94 101 THR A N 1
ATOM 758 C CA . THR A 1 101 ? -3.383 -19.562 -6.777 1 98.94 101 THR A CA 1
ATOM 759 C C . THR A 1 101 ? -3.133 -19.234 -5.309 1 98.94 101 THR A C 1
ATOM 761 O O . THR A 1 101 ? -3.738 -18.312 -4.766 1 98.94 101 THR A O 1
ATOM 764 N N . ILE A 1 102 ? -2.25 -20 -4.645 1 98.94 102 ILE A N 1
ATOM 765 C CA . ILE A 1 102 ? -1.938 -19.828 -3.229 1 98.94 102 ILE A CA 1
ATOM 766 C C . ILE A 1 102 ? -0.425 -19.781 -3.035 1 98.94 102 ILE A C 1
ATOM 768 O O . ILE A 1 102 ? 0.292 -20.688 -3.447 1 98.94 102 ILE A O 1
ATOM 772 N N . ALA A 1 103 ? 0.071 -18.703 -2.434 1 98.94 103 ALA A N 1
ATOM 773 C CA . ALA A 1 103 ? 1.462 -18.672 -1.988 1 98.94 103 ALA A CA 1
ATOM 774 C C . ALA A 1 103 ? 1.602 -19.25 -0.584 1 98.94 103 ALA A C 1
ATOM 776 O O . ALA A 1 103 ? 1.009 -18.75 0.368 1 98.94 103 ALA A O 1
ATOM 777 N N . ARG A 1 104 ? 2.309 -20.312 -0.482 1 98.88 104 ARG A N 1
ATOM 778 C CA . ARG A 1 104 ? 2.705 -20.906 0.79 1 98.88 104 ARG A CA 1
ATOM 779 C C . ARG A 1 104 ? 4.039 -20.344 1.265 1 98.88 104 ARG A C 1
ATOM 781 O O . ARG A 1 104 ? 5.094 -20.703 0.735 1 98.88 104 ARG A O 1
ATOM 788 N N . VAL A 1 105 ? 3.99 -19.516 2.318 1 98.81 105 VAL A N 1
ATOM 789 C CA . VAL A 1 105 ? 5.164 -18.703 2.607 1 98.81 105 VAL A CA 1
ATOM 790 C C . VAL A 1 105 ? 5.766 -19.125 3.949 1 98.81 105 VAL A C 1
ATOM 792 O O . VAL A 1 105 ? 5.047 -19.234 4.945 1 98.81 105 VAL A O 1
ATOM 795 N N . THR A 1 106 ? 7.047 -19.375 3.939 1 98.06 106 THR A N 1
ATOM 796 C CA . THR A 1 106 ? 7.863 -19.547 5.137 1 98.06 106 THR A CA 1
ATOM 797 C C . THR A 1 106 ? 9.062 -18.609 5.105 1 98.06 106 THR A C 1
ATOM 799 O O . THR A 1 106 ? 9.562 -18.266 4.031 1 98.06 106 THR A O 1
ATOM 802 N N . GLY A 1 107 ? 9.477 -18.156 6.289 1 98.06 107 GLY A N 1
ATOM 803 C CA . GLY A 1 107 ? 10.672 -17.344 6.352 1 98.06 107 GLY A CA 1
ATOM 804 C C . GLY A 1 107 ? 10.555 -16.047 5.559 1 98.06 107 GLY A C 1
ATOM 805 O O . GLY A 1 107 ? 9.562 -15.336 5.672 1 98.06 107 GLY A O 1
ATOM 806 N N . HIS A 1 108 ? 11.539 -15.727 4.73 1 98 108 HIS A N 1
ATOM 807 C CA . HIS A 1 108 ? 11.617 -14.445 4.039 1 98 108 HIS A CA 1
ATOM 808 C C . HIS A 1 108 ? 10.664 -14.406 2.85 1 98 108 HIS A C 1
ATOM 810 O O . HIS A 1 108 ? 10.57 -15.367 2.086 1 98 108 HIS A O 1
ATOM 816 N N . CYS A 1 109 ? 9.984 -13.391 2.695 1 98.69 109 CYS A N 1
ATOM 817 C CA . CYS A 1 109 ? 9.25 -12.977 1.504 1 98.69 109 CYS A CA 1
ATOM 818 C C . CYS A 1 109 ? 9.477 -11.5 1.207 1 98.69 109 CYS A C 1
ATOM 820 O O . CYS A 1 109 ? 8.656 -10.656 1.568 1 98.69 109 CYS A O 1
ATOM 822 N N . PHE A 1 110 ? 10.609 -11.258 0.494 1 97.81 110 PHE A N 1
ATOM 823 C CA . PHE A 1 110 ? 11.094 -9.883 0.391 1 97.81 110 PHE A CA 1
ATOM 824 C C . PHE A 1 110 ? 11.047 -9.398 -1.054 1 97.81 110 PHE A C 1
ATOM 826 O O . PHE A 1 110 ? 11.422 -10.133 -1.971 1 97.81 110 PHE A O 1
ATOM 833 N N . THR A 1 111 ? 10.719 -8.219 -1.228 1 96.69 111 THR A N 1
ATOM 834 C CA . THR A 1 111 ? 10.836 -7.434 -2.449 1 96.69 111 THR A CA 1
ATOM 835 C C . THR A 1 111 ? 10.328 -8.227 -3.652 1 96.69 111 THR A C 1
ATOM 837 O O . THR A 1 111 ? 9.125 -8.391 -3.828 1 96.69 111 THR A O 1
ATOM 840 N N . GLY A 1 112 ? 11.227 -8.812 -4.453 1 97.62 112 GLY A N 1
ATOM 841 C CA . GLY A 1 112 ? 10.797 -9.617 -5.586 1 97.62 112 GLY A CA 1
ATOM 842 C C . GLY A 1 112 ? 9.945 -10.805 -5.188 1 97.62 112 GLY A C 1
ATOM 843 O O . GLY A 1 112 ? 8.984 -11.148 -5.879 1 97.62 112 GLY A O 1
ATOM 844 N N . GLY A 1 113 ? 10.328 -11.445 -4.113 1 98.56 113 GLY A N 1
ATOM 845 C CA . GLY A 1 113 ? 9.516 -12.531 -3.584 1 98.56 113 GLY A CA 1
ATOM 846 C C . GLY A 1 113 ? 8.117 -12.094 -3.207 1 98.56 113 GLY A C 1
ATOM 847 O O . GLY A 1 113 ? 7.145 -12.805 -3.471 1 98.56 113 GLY A O 1
ATOM 848 N N . LEU A 1 114 ? 8.047 -10.938 -2.586 1 98.75 114 LEU A N 1
ATOM 849 C CA . LEU A 1 114 ? 6.754 -10.383 -2.219 1 98.75 114 LEU A CA 1
ATOM 850 C C . LEU A 1 114 ? 5.945 -10.023 -3.461 1 98.75 114 LEU A C 1
ATOM 852 O O . LEU A 1 114 ? 4.723 -10.195 -3.484 1 98.75 114 LEU A O 1
ATOM 856 N N . GLU A 1 115 ? 6.574 -9.492 -4.516 1 98.75 115 GLU A N 1
ATOM 857 C CA . GLU A 1 115 ? 5.883 -9.211 -5.77 1 98.75 115 GLU A CA 1
ATOM 858 C C . GLU A 1 115 ? 5.234 -10.469 -6.34 1 98.75 115 GLU A C 1
ATOM 860 O O . GLU A 1 115 ? 4.078 -10.438 -6.758 1 98.75 115 GLU A O 1
ATOM 865 N N . VAL A 1 116 ? 5.934 -11.562 -6.293 1 98.81 116 VAL A N 1
ATOM 866 C CA . VAL A 1 116 ? 5.406 -12.82 -6.797 1 98.81 116 VAL A CA 1
ATOM 867 C C . VAL A 1 116 ? 4.23 -13.273 -5.934 1 98.81 116 VAL A C 1
ATOM 869 O O . VAL A 1 116 ? 3.17 -13.625 -6.453 1 98.81 116 VAL A O 1
ATOM 872 N N . ALA A 1 117 ? 4.406 -13.219 -4.641 1 98.88 117 ALA A N 1
ATOM 873 C CA . ALA A 1 117 ? 3.357 -13.641 -3.719 1 98.88 117 ALA A CA 1
ATOM 874 C C . ALA A 1 117 ? 2.1 -12.797 -3.895 1 98.88 117 ALA A C 1
ATOM 876 O O . ALA A 1 117 ? 0.981 -13.312 -3.828 1 98.88 117 ALA A O 1
ATOM 877 N N . LEU A 1 118 ? 2.287 -11.5 -4.133 1 98.75 118 LEU A N 1
ATOM 878 C CA . LEU A 1 118 ? 1.168 -10.578 -4.301 1 98.75 118 LEU A CA 1
ATOM 879 C C . LEU A 1 118 ? 0.362 -10.93 -5.551 1 98.75 118 LEU A C 1
ATOM 881 O O . LEU A 1 118 ? -0.798 -10.523 -5.676 1 98.75 118 LEU A O 1
ATOM 885 N N . GLY A 1 119 ? 0.936 -11.648 -6.48 1 98.56 119 GLY A N 1
ATOM 886 C CA . GLY A 1 119 ? 0.237 -12.07 -7.684 1 98.56 119 GLY A CA 1
ATOM 887 C C . GLY A 1 119 ? -0.716 -13.227 -7.445 1 98.56 119 GLY A C 1
ATOM 888 O O . GLY A 1 119 ? -1.559 -13.531 -8.297 1 98.56 119 GLY A O 1
ATOM 889 N N . CYS A 1 120 ? -0.604 -13.844 -6.305 1 98.81 120 CYS A N 1
ATOM 890 C CA . CYS A 1 120 ? -1.462 -14.977 -5.984 1 98.81 120 CYS A CA 1
ATOM 891 C C . CYS A 1 120 ? -2.779 -14.516 -5.375 1 98.81 120 CYS A C 1
ATOM 893 O O . CYS A 1 120 ? -2.852 -13.43 -4.797 1 98.81 120 CYS A O 1
ATOM 895 N N . ASP A 1 121 ? -3.807 -15.383 -5.488 1 98.75 121 ASP A N 1
ATOM 896 C CA . ASP A 1 121 ? -5.113 -15.086 -4.906 1 98.75 121 ASP A CA 1
ATOM 897 C C . ASP A 1 121 ? -5.043 -15.055 -3.383 1 98.75 121 ASP A C 1
ATOM 899 O O . ASP A 1 121 ? -5.676 -14.219 -2.742 1 98.75 121 ASP A O 1
ATOM 903 N N . PHE A 1 122 ? -4.289 -15.977 -2.838 1 98.81 122 PHE A N 1
ATOM 904 C CA . PHE A 1 122 ? -4.141 -16.078 -1.392 1 98.81 122 PHE A CA 1
ATOM 905 C C . PHE A 1 122 ? -2.674 -16.219 -1.006 1 98.81 122 PHE A C 1
ATOM 907 O O . PHE A 1 122 ? -1.886 -16.812 -1.747 1 98.81 122 PHE A O 1
ATOM 914 N N . ILE A 1 123 ? -2.369 -15.641 0.127 1 98.94 123 ILE A N 1
ATOM 915 C CA . ILE A 1 123 ? -1.086 -15.867 0.782 1 98.94 123 ILE A CA 1
ATOM 916 C C . ILE A 1 123 ? -1.312 -16.453 2.176 1 98.94 123 ILE A C 1
ATOM 918 O O . ILE A 1 123 ? -2.012 -15.852 2.998 1 98.94 123 ILE A O 1
ATOM 922 N N . VAL A 1 124 ? -0.803 -17.562 2.426 1 98.94 124 VAL A N 1
ATOM 923 C CA . VAL A 1 124 ? -0.834 -18.219 3.732 1 98.94 124 VAL A CA 1
ATOM 924 C C . VAL A 1 124 ? 0.59 -18.453 4.223 1 98.94 124 VAL A C 1
ATOM 926 O O . VAL A 1 124 ? 1.421 -19 3.486 1 98.94 124 VAL A O 1
ATOM 929 N N . ALA A 1 125 ? 0.828 -18.031 5.477 1 98.88 125 ALA A N 1
ATOM 930 C CA . ALA A 1 125 ? 2.219 -18.047 5.918 1 98.88 125 ALA A CA 1
ATOM 931 C C . ALA A 1 125 ? 2.365 -18.781 7.246 1 98.88 125 ALA A C 1
ATOM 933 O O . ALA A 1 125 ? 1.4 -18.906 8.008 1 98.88 125 ALA A O 1
ATOM 934 N N . ALA A 1 126 ? 3.57 -19.312 7.449 1 98.75 126 ALA A N 1
ATOM 935 C CA . ALA A 1 126 ? 3.967 -19.703 8.797 1 98.75 126 ALA A CA 1
ATOM 936 C C . ALA A 1 126 ? 4.203 -18.484 9.688 1 98.75 126 ALA A C 1
ATOM 938 O O . ALA A 1 126 ? 4.527 -17.406 9.188 1 98.75 126 ALA A O 1
ATOM 939 N N . GLN A 1 127 ? 4.125 -18.688 10.938 1 98.31 127 GLN A N 1
ATOM 940 C CA . GLN A 1 127 ? 4.25 -17.594 11.891 1 98.31 127 GLN A CA 1
ATOM 941 C C . GLN A 1 127 ? 5.652 -17 11.867 1 98.31 127 GLN A C 1
ATOM 943 O O . GLN A 1 127 ? 5.863 -15.867 12.312 1 98.31 127 GLN A O 1
ATOM 948 N N . ASP A 1 128 ? 6.582 -17.656 11.336 1 96.75 128 ASP A N 1
ATOM 949 C CA . ASP A 1 128 ? 7.953 -17.172 11.305 1 96.75 128 ASP A CA 1
ATOM 950 C C . ASP A 1 128 ? 8.219 -16.359 10.047 1 96.75 128 ASP A C 1
ATOM 952 O O . ASP A 1 128 ? 9.312 -15.828 9.852 1 96.75 128 ASP A O 1
ATOM 956 N N . ALA A 1 129 ? 7.289 -16.281 9.188 1 98.62 129 ALA A N 1
ATOM 957 C CA . ALA A 1 129 ? 7.469 -15.531 7.949 1 98.62 129 ALA A CA 1
ATOM 958 C C . ALA 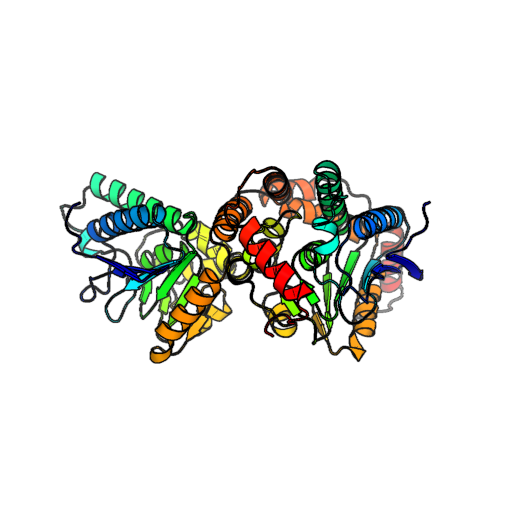A 1 129 ? 7.648 -14.039 8.234 1 98.62 129 ALA A C 1
ATOM 960 O O . ALA A 1 129 ? 7.086 -13.508 9.195 1 98.62 129 ALA A O 1
ATOM 961 N N . VAL A 1 130 ? 8.453 -13.438 7.43 1 98.75 130 VAL A N 1
ATOM 962 C CA . VAL A 1 130 ? 8.703 -12.008 7.492 1 98.75 130 VAL A CA 1
ATOM 963 C C . VAL A 1 130 ? 8.578 -11.398 6.098 1 98.75 130 VAL A C 1
ATOM 965 O O . VAL A 1 130 ? 9.125 -11.938 5.129 1 98.75 130 VAL A O 1
ATOM 968 N N . PHE A 1 131 ? 7.871 -10.305 6.027 1 98.81 131 PHE A N 1
ATOM 969 C CA . PHE A 1 131 ? 7.617 -9.633 4.758 1 98.81 131 PHE A CA 1
ATOM 970 C C . PHE A 1 131 ? 8.258 -8.25 4.742 1 98.81 131 PHE A C 1
ATOM 972 O O . PHE A 1 131 ? 8.273 -7.555 5.758 1 98.81 131 PHE A O 1
ATOM 979 N N . ALA A 1 132 ? 8.805 -7.848 3.564 1 98.62 132 ALA A N 1
ATOM 980 C CA . ALA A 1 132 ? 9.359 -6.5 3.455 1 98.62 132 ALA A CA 1
ATOM 981 C C . ALA A 1 132 ? 9.484 -6.078 1.995 1 98.62 132 ALA A C 1
ATOM 983 O O . ALA A 1 132 ? 9.625 -6.922 1.106 1 98.62 132 ALA A O 1
ATOM 984 N N . ASP A 1 133 ? 9.359 -4.82 1.735 1 98.25 133 ASP A N 1
ATOM 985 C CA . ASP A 1 133 ? 9.805 -4.164 0.51 1 98.25 133 ASP A CA 1
ATOM 986 C C . ASP A 1 133 ? 11.102 -3.402 0.739 1 98.25 133 ASP A C 1
ATOM 988 O O . ASP A 1 133 ? 11.094 -2.301 1.294 1 98.25 133 ASP A O 1
ATOM 992 N N . THR A 1 134 ? 12.203 -3.936 0.248 1 95.88 134 THR A N 1
ATOM 993 C CA . THR A 1 134 ? 13.5 -3.35 0.567 1 95.88 134 THR A CA 1
ATOM 994 C C . THR A 1 134 ? 14.078 -2.621 -0.643 1 95.88 134 THR A C 1
ATOM 996 O O . THR A 1 134 ? 15.273 -2.318 -0.682 1 95.88 134 THR A O 1
ATOM 999 N N . HIS A 1 135 ? 13.25 -2.338 -1.657 1 96.06 135 HIS A N 1
ATOM 1000 C CA . HIS A 1 135 ? 13.719 -1.613 -2.832 1 96.06 135 HIS A CA 1
ATOM 1001 C C . HIS A 1 135 ? 14.43 -0.324 -2.434 1 96.06 135 HIS A C 1
ATOM 1003 O O . HIS A 1 135 ? 15.555 -0.072 -2.865 1 96.06 135 HIS A O 1
ATOM 1009 N N . ALA A 1 136 ? 13.805 0.423 -1.584 1 94.75 136 ALA A N 1
ATOM 1010 C CA . ALA A 1 136 ? 14.336 1.737 -1.229 1 94.75 136 ALA A CA 1
ATOM 1011 C C . ALA A 1 136 ? 15.641 1.611 -0.448 1 94.75 136 ALA A C 1
ATOM 1013 O O . ALA A 1 136 ? 16.5 2.488 -0.526 1 94.75 136 ALA A O 1
ATOM 1014 N N . LYS A 1 137 ? 15.773 0.565 0.285 1 93.12 137 LYS A N 1
ATOM 1015 C CA . LYS A 1 137 ? 17.016 0.311 1.008 1 93.12 137 LYS A CA 1
ATOM 1016 C C . LYS A 1 137 ? 18.188 0.12 0.044 1 93.12 137 LYS A C 1
ATOM 1018 O O . LYS A 1 137 ? 19.312 0.498 0.351 1 93.12 137 LYS A O 1
ATOM 1023 N N . LEU A 1 138 ? 17.891 -0.378 -1.125 1 90.62 138 LEU A N 1
ATOM 1024 C CA . LEU A 1 138 ? 18.922 -0.777 -2.066 1 90.62 138 LEU A CA 1
ATOM 1025 C C . LEU A 1 138 ? 19.031 0.216 -3.221 1 90.62 138 LEU A C 1
ATOM 1027 O O . LEU A 1 138 ? 19.812 0.025 -4.145 1 90.62 138 LEU A O 1
ATOM 1031 N N . GLY A 1 139 ? 18.234 1.238 -3.164 1 92.31 139 GLY A N 1
ATOM 1032 C CA . GLY A 1 139 ? 18.25 2.221 -4.234 1 92.31 139 GLY A CA 1
ATOM 1033 C C . GLY A 1 139 ? 17.5 1.768 -5.473 1 92.31 139 GLY A C 1
ATOM 1034 O O . GLY A 1 139 ? 17.922 2.061 -6.598 1 92.31 139 GLY A O 1
ATOM 1035 N N . PHE A 1 140 ? 16.516 0.928 -5.285 1 92.44 140 PHE A N 1
ATOM 1036 C CA . PHE A 1 140 ? 15.648 0.469 -6.367 1 92.44 140 PHE A CA 1
ATOM 1037 C C . PHE A 1 140 ? 14.211 0.936 -6.148 1 92.44 140 PHE A C 1
ATOM 1039 O O . PHE A 1 140 ? 13.906 1.566 -5.137 1 92.44 140 PHE A O 1
ATOM 1046 N N . ARG A 1 141 ? 13.414 0.785 -7.195 1 92.62 141 ARG A N 1
ATOM 1047 C CA . ARG A 1 141 ? 11.961 0.903 -7.105 1 92.62 141 ARG A CA 1
ATOM 1048 C C . ARG A 1 141 ? 11.273 -0.364 -7.613 1 92.62 141 ARG A C 1
ATOM 1050 O O . ARG A 1 141 ? 11.914 -1.218 -8.227 1 92.62 141 ARG A O 1
ATOM 1057 N N . ALA A 1 142 ? 10.023 -0.432 -7.32 1 94.06 142 ALA A N 1
ATOM 1058 C CA . ALA A 1 142 ? 9.281 -1.595 -7.797 1 94.06 142 ALA A CA 1
ATOM 1059 C C . ALA A 1 142 ? 9.242 -1.636 -9.32 1 94.06 142 ALA A C 1
ATOM 1061 O O . ALA A 1 142 ? 9.156 -0.593 -9.977 1 94.06 142 ALA A O 1
ATOM 1062 N N . GLY A 1 143 ? 9.336 -2.805 -9.844 1 95.69 143 GLY A N 1
ATOM 1063 C CA . GLY A 1 143 ? 9.289 -2.973 -11.289 1 95.69 143 GLY A CA 1
ATOM 1064 C C . GLY A 1 143 ? 8.406 -4.121 -11.727 1 95.69 143 GLY A C 1
ATOM 1065 O O . GLY A 1 143 ? 8.133 -4.285 -12.922 1 95.69 143 GLY A O 1
ATOM 1066 N N . TRP A 1 144 ? 7.977 -4.914 -10.766 1 98 144 TRP A N 1
ATOM 1067 C CA . TRP A 1 144 ? 7.18 -6.086 -11.109 1 98 144 TRP A CA 1
ATOM 1068 C C . TRP A 1 144 ? 5.754 -5.949 -10.586 1 98 144 TRP A C 1
ATOM 1070 O O . TRP A 1 144 ? 5.016 -6.934 -10.508 1 98 144 TRP A O 1
ATOM 1080 N N . GLY A 1 145 ? 5.363 -4.719 -10.195 1 98.31 145 GLY A N 1
ATOM 1081 C CA . GLY A 1 145 ? 3.965 -4.43 -9.938 1 98.31 145 GLY A CA 1
ATOM 1082 C C . GLY A 1 145 ? 3.676 -4.141 -8.477 1 98.31 145 GLY A C 1
ATOM 1083 O O . GLY A 1 145 ? 2.539 -3.84 -8.109 1 98.31 145 GLY A O 1
ATOM 1084 N N . LEU A 1 146 ? 4.668 -4.156 -7.609 1 98.38 146 LEU A N 1
ATOM 1085 C CA . LEU A 1 146 ? 4.434 -4.004 -6.18 1 98.38 146 LEU A CA 1
ATOM 1086 C C . LEU A 1 146 ? 3.771 -2.662 -5.879 1 98.38 146 LEU A C 1
ATOM 1088 O O . LEU A 1 146 ? 2.85 -2.59 -5.062 1 98.38 146 LEU A O 1
ATOM 1092 N N . SER A 1 147 ? 4.145 -1.604 -6.547 1 98 147 SER A N 1
ATOM 1093 C CA . SER A 1 147 ? 3.617 -0.274 -6.254 1 98 147 SER A CA 1
ATOM 1094 C C . SER A 1 147 ? 2.137 -0.18 -6.602 1 98 147 SER A C 1
ATOM 1096 O O . SER A 1 147 ? 1.454 0.759 -6.188 1 98 147 SER A O 1
ATOM 1098 N N . GLN A 1 148 ? 1.635 -1.102 -7.371 1 98.25 148 GLN A N 1
ATOM 1099 C CA . GLN A 1 148 ? 0.236 -1.09 -7.785 1 98.25 148 GLN A CA 1
ATOM 1100 C C . GLN A 1 148 ? -0.591 -2.072 -6.961 1 98.25 148 GLN A C 1
ATOM 1102 O O . GLN A 1 148 ? -1.706 -1.753 -6.543 1 98.25 148 GLN A O 1
ATOM 1107 N N . ARG A 1 149 ? -0.006 -3.156 -6.652 1 98.5 149 ARG A N 1
ATOM 1108 C CA . ARG A 1 149 ? -0.762 -4.219 -5.996 1 98.5 149 ARG A CA 1
ATOM 1109 C C . ARG A 1 149 ? -0.753 -4.047 -4.484 1 98.5 149 ARG A C 1
ATOM 1111 O O . ARG A 1 149 ? -1.752 -4.324 -3.814 1 98.5 149 ARG A O 1
ATOM 1118 N N . LEU A 1 150 ? 0.367 -3.582 -3.939 1 98.5 150 LEU A N 1
ATOM 1119 C CA . LEU A 1 150 ? 0.511 -3.498 -2.49 1 98.5 150 LEU A CA 1
ATOM 1120 C C . LEU A 1 150 ? -0.504 -2.527 -1.898 1 98.5 150 LEU A C 1
ATOM 1122 O O . LEU A 1 150 ? -1.2 -2.859 -0.937 1 98.5 150 LEU A O 1
ATOM 1126 N N . PRO A 1 151 ? -0.67 -1.285 -2.438 1 97.75 151 PRO A N 1
ATOM 1127 C CA . PRO A 1 151 ? -1.652 -0.377 -1.84 1 97.75 151 PRO A CA 1
ATOM 1128 C C . PRO A 1 151 ? -3.088 -0.877 -1.994 1 97.75 151 PRO A C 1
ATOM 1130 O O . PRO A 1 151 ? -3.941 -0.582 -1.154 1 97.75 151 PRO A O 1
ATOM 1133 N N . ARG A 1 152 ? -3.383 -1.598 -3.039 1 96.5 152 ARG A N 1
ATOM 1134 C CA . ARG A 1 152 ? -4.715 -2.162 -3.23 1 96.5 152 ARG A CA 1
ATOM 1135 C C . ARG A 1 152 ? -5.004 -3.248 -2.199 1 96.5 152 ARG A C 1
ATOM 1137 O O . ARG A 1 152 ? -6.164 -3.514 -1.878 1 96.5 152 ARG A O 1
ATOM 1144 N N . ARG A 1 153 ? -3.916 -3.816 -1.7 1 96.75 153 ARG A N 1
ATOM 1145 C CA . ARG A 1 153 ? -4.039 -4.91 -0.742 1 96.75 153 ARG A CA 1
ATOM 1146 C C . ARG A 1 153 ? -4.16 -4.379 0.683 1 96.75 153 ARG A C 1
ATOM 1148 O O . ARG A 1 153 ? -4.988 -4.855 1.46 1 96.75 153 ARG A O 1
ATOM 1155 N N . ILE A 1 154 ? -3.359 -3.352 1.058 1 97.44 154 ILE A N 1
ATOM 1156 C CA . ILE A 1 154 ? -3.281 -3.025 2.477 1 97.44 154 ILE A CA 1
ATOM 1157 C C . ILE A 1 154 ? -3.574 -1.541 2.682 1 97.44 154 ILE A C 1
ATOM 1159 O O . ILE A 1 154 ? -3.496 -1.036 3.805 1 97.44 154 ILE A O 1
ATOM 1163 N N . GLY A 1 155 ? -3.969 -0.83 1.644 1 96.62 155 GLY A N 1
ATOM 1164 C CA . GLY A 1 155 ? -4.152 0.61 1.729 1 96.62 155 GLY A CA 1
ATOM 1165 C C . GLY A 1 155 ? -2.883 1.392 1.45 1 96.62 155 GLY A C 1
ATOM 1166 O O . GLY A 1 155 ? -1.779 0.905 1.707 1 96.62 155 GLY A O 1
ATOM 1167 N N . LEU A 1 156 ? -3.037 2.615 1.045 1 96.88 156 LEU A N 1
ATOM 1168 C CA . LEU A 1 156 ? -1.945 3.434 0.527 1 96.88 156 LEU A CA 1
ATOM 1169 C C . LEU A 1 156 ? -0.972 3.807 1.64 1 96.88 156 LEU A C 1
ATOM 1171 O O . LEU A 1 156 ? 0.245 3.691 1.47 1 96.88 156 LEU A O 1
ATOM 1175 N N . MET A 1 157 ? -1.426 4.254 2.75 1 96.75 157 MET A N 1
ATOM 1176 C CA . MET A 1 157 ? -0.551 4.723 3.822 1 96.75 157 MET A CA 1
ATOM 1177 C C . MET A 1 157 ? 0.343 3.594 4.328 1 96.75 157 MET A C 1
ATOM 1179 O O . MET A 1 157 ? 1.546 3.785 4.512 1 96.75 157 MET A O 1
ATOM 1183 N N . ARG A 1 158 ? -0.254 2.445 4.523 1 97.62 158 ARG A N 1
ATOM 1184 C CA . ARG A 1 158 ? 0.519 1.306 5.008 1 97.62 158 ARG A CA 1
ATOM 1185 C C . ARG A 1 158 ? 1.51 0.828 3.951 1 97.62 158 ARG A C 1
ATOM 1187 O O . ARG A 1 158 ? 2.627 0.425 4.277 1 97.62 158 ARG A O 1
ATOM 1194 N N . ALA A 1 159 ? 1.085 0.828 2.699 1 98.44 159 ALA A N 1
ATOM 1195 C CA . ALA A 1 159 ? 2 0.493 1.611 1 98.44 159 ALA A CA 1
ATOM 1196 C C . ALA A 1 159 ? 3.195 1.439 1.59 1 98.44 159 ALA A C 1
ATOM 1198 O O . ALA A 1 159 ? 4.344 0.999 1.487 1 98.44 159 ALA A O 1
ATOM 1199 N N . LYS A 1 160 ? 2.92 2.725 1.709 1 98.25 160 LYS A N 1
ATOM 1200 C CA . LYS A 1 160 ? 3.99 3.717 1.765 1 98.25 160 LYS A CA 1
ATOM 1201 C C . LYS A 1 160 ? 4.91 3.467 2.955 1 98.25 160 LYS A C 1
ATOM 1203 O O . LYS A 1 160 ? 6.133 3.557 2.828 1 98.25 160 LYS A O 1
ATOM 1208 N N . GLU A 1 161 ? 4.297 3.223 4.059 1 98.25 161 GLU A N 1
ATOM 1209 C CA . GLU A 1 161 ? 5.109 2.955 5.242 1 98.25 161 GLU A CA 1
ATOM 1210 C C . GLU A 1 161 ? 6.086 1.809 4.992 1 98.25 161 GLU A C 1
ATOM 1212 O O . GLU A 1 161 ? 7.277 1.928 5.285 1 98.25 161 GLU A O 1
ATOM 1217 N N . MET A 1 162 ? 5.598 0.738 4.43 1 98.06 162 MET A N 1
ATOM 1218 C CA . MET A 1 162 ? 6.449 -0.416 4.148 1 98.06 162 MET A CA 1
ATOM 1219 C C . MET A 1 162 ? 7.547 -0.052 3.156 1 98.06 162 MET A C 1
ATOM 1221 O O . MET A 1 162 ? 8.719 -0.348 3.387 1 98.06 162 MET A O 1
ATOM 1225 N N . SER A 1 163 ? 7.215 0.597 2.129 1 98.31 163 SER A N 1
ATOM 1226 C CA . SER A 1 163 ? 8.133 0.852 1.026 1 98.31 163 SER A CA 1
ATOM 1227 C C . SER A 1 163 ? 9.156 1.925 1.395 1 98.31 163 SER A C 1
ATOM 1229 O O . SER A 1 163 ? 10.312 1.86 0.974 1 98.31 163 SER A O 1
ATOM 1231 N N . PHE A 1 164 ? 8.711 2.949 2.174 1 97.94 164 PHE A N 1
ATOM 1232 C CA . PHE A 1 164 ? 9.578 4.086 2.475 1 97.94 164 PHE A CA 1
ATOM 1233 C C . PHE A 1 164 ? 10.531 3.752 3.617 1 97.94 164 PHE A C 1
ATOM 1235 O O . PHE A 1 164 ? 11.609 4.34 3.725 1 97.94 164 PHE A O 1
ATOM 1242 N N . THR A 1 165 ? 10.117 2.812 4.465 1 97.5 165 THR A N 1
ATOM 1243 C CA . THR A 1 165 ? 10.922 2.516 5.645 1 97.5 165 THR A CA 1
ATOM 1244 C C . THR A 1 165 ? 11.656 1.187 5.473 1 97.5 165 THR A C 1
ATOM 1246 O O . THR A 1 165 ? 12.578 0.877 6.234 1 97.5 165 THR A O 1
ATOM 1249 N N . ALA A 1 166 ? 11.25 0.36 4.559 1 97.12 166 ALA A N 1
ATOM 1250 C CA . ALA A 1 166 ? 11.781 -0.986 4.348 1 97.12 166 ALA A CA 1
ATOM 1251 C C . ALA A 1 166 ? 11.625 -1.838 5.605 1 97.12 166 ALA A C 1
ATOM 1253 O O . ALA A 1 166 ? 12.414 -2.758 5.84 1 97.12 166 ALA A O 1
ATOM 1254 N N . ARG A 1 167 ? 10.656 -1.513 6.41 1 96.62 167 ARG A N 1
ATOM 1255 C CA . ARG A 1 167 ? 10.508 -2.238 7.668 1 96.62 167 ARG A CA 1
ATOM 1256 C C . ARG A 1 167 ? 10.117 -3.691 7.418 1 96.62 167 ARG A C 1
ATOM 1258 O O . ARG A 1 167 ? 9.5 -4.008 6.398 1 96.62 167 ARG A O 1
ATOM 1265 N N . ARG A 1 168 ? 10.5 -4.516 8.414 1 97.94 168 ARG A N 1
ATOM 1266 C CA . ARG A 1 168 ? 10.07 -5.91 8.43 1 97.94 168 ARG A CA 1
ATOM 1267 C C . ARG A 1 168 ? 8.688 -6.051 9.055 1 97.94 168 ARG A C 1
ATOM 1269 O O . ARG A 1 168 ? 8.414 -5.469 10.102 1 97.94 168 ARG A O 1
ATOM 1276 N N . VAL A 1 169 ? 7.832 -6.77 8.383 1 98.62 169 VAL A N 1
ATOM 1277 C CA . VAL A 1 169 ? 6.469 -7.031 8.828 1 98.62 169 VAL A CA 1
ATOM 1278 C C . VAL A 1 169 ? 6.324 -8.508 9.203 1 98.62 169 VAL A C 1
ATOM 1280 O O . VAL A 1 169 ? 6.516 -9.391 8.367 1 98.62 169 VAL A O 1
ATOM 1283 N N . SER A 1 170 ? 5.957 -8.758 10.477 1 98.69 170 SER A N 1
ATOM 1284 C CA . SER A 1 170 ? 5.766 -10.133 10.922 1 98.69 170 SER A CA 1
ATOM 1285 C C . SER A 1 170 ? 4.516 -10.75 10.297 1 98.69 170 SER A C 1
ATOM 1287 O O . SER A 1 170 ? 3.658 -10.031 9.781 1 98.69 170 SER A O 1
ATOM 1289 N N . ALA A 1 171 ? 4.453 -12.055 10.422 1 98.75 171 ALA A N 1
ATOM 1290 C CA . ALA A 1 171 ? 3.277 -12.75 9.898 1 98.75 171 ALA A CA 1
ATOM 1291 C C . ALA A 1 171 ? 2.008 -12.281 10.609 1 98.75 171 ALA A C 1
ATOM 1293 O O . ALA A 1 171 ? 0.971 -12.086 9.969 1 98.75 171 ALA A O 1
ATOM 1294 N N . ALA A 1 172 ? 2.094 -12.094 11.867 1 98.31 172 ALA A N 1
ATOM 1295 C CA . ALA A 1 172 ? 0.947 -11.625 12.641 1 98.31 172 ALA A CA 1
ATOM 1296 C C . ALA A 1 172 ? 0.511 -10.234 12.18 1 98.31 172 ALA A C 1
ATOM 1298 O O . ALA A 1 172 ? -0.678 -9.992 11.969 1 98.31 172 ALA A O 1
ATOM 1299 N N . GLN A 1 173 ? 1.446 -9.336 12.031 1 98.19 173 GLN A N 1
ATOM 1300 C CA . GLN A 1 173 ? 1.142 -8 11.531 1 98.19 173 GLN A CA 1
ATOM 1301 C C . GLN A 1 173 ? 0.562 -8.062 10.125 1 98.19 173 GLN A C 1
ATOM 1303 O O . GLN A 1 173 ? -0.336 -7.285 9.781 1 98.19 173 GLN A O 1
ATOM 1308 N N . ALA A 1 174 ? 1.103 -8.945 9.336 1 98.81 174 ALA A N 1
ATOM 1309 C CA . ALA A 1 174 ? 0.655 -9.07 7.949 1 98.81 174 ALA A CA 1
ATOM 1310 C C . ALA A 1 174 ? -0.817 -9.469 7.883 1 98.81 174 ALA A C 1
ATOM 1312 O O . ALA A 1 174 ? -1.554 -9 7.008 1 98.81 174 ALA A O 1
ATOM 1313 N N . VAL A 1 175 ? -1.265 -10.297 8.805 1 98.62 175 VAL A N 1
ATOM 1314 C CA . VAL A 1 175 ? -2.678 -10.656 8.883 1 98.62 175 VAL A CA 1
ATOM 1315 C C . VAL A 1 175 ? -3.5 -9.43 9.266 1 98.62 175 VAL A C 1
ATOM 1317 O O . VAL A 1 175 ? -4.512 -9.125 8.633 1 98.62 175 VAL A O 1
ATOM 1320 N N . GLU A 1 176 ? -3.004 -8.711 10.234 1 97.06 176 GLU A N 1
ATOM 1321 C CA . GLU A 1 176 ? -3.713 -7.539 10.734 1 97.06 176 GLU A CA 1
ATOM 1322 C C . GLU A 1 176 ? -3.855 -6.48 9.641 1 97.06 176 GLU A C 1
ATOM 1324 O O . GLU A 1 176 ? -4.891 -5.812 9.547 1 97.06 176 GLU A O 1
ATOM 1329 N N . LEU A 1 177 ? -2.854 -6.371 8.812 1 97.31 177 LEU A N 1
ATOM 1330 C CA . LEU A 1 177 ? -2.834 -5.367 7.758 1 97.31 177 LEU A CA 1
ATOM 1331 C C . LEU A 1 177 ? -3.695 -5.805 6.574 1 97.31 177 LEU A C 1
ATOM 1333 O O . LEU A 1 177 ? -4.031 -4.988 5.711 1 97.31 177 LEU A O 1
ATOM 1337 N N . GLY A 1 178 ? -3.98 -7.117 6.473 1 98.19 178 GLY A N 1
ATOM 1338 C CA . GLY A 1 178 ? -4.672 -7.656 5.312 1 98.19 178 GLY A CA 1
ATOM 1339 C C . GLY A 1 178 ? -3.734 -8.07 4.195 1 98.19 178 GLY A C 1
ATOM 1340 O O . GLY A 1 178 ? -4.172 -8.305 3.066 1 98.19 178 GLY A O 1
ATOM 1341 N N . LEU A 1 179 ? -2.469 -8.117 4.516 1 98.69 179 LEU A N 1
ATOM 1342 C CA . LEU A 1 179 ? -1.464 -8.469 3.516 1 98.69 179 LEU A CA 1
ATOM 1343 C C . LEU A 1 179 ? -1.562 -9.938 3.141 1 98.69 179 LEU A C 1
ATOM 1345 O O . LEU A 1 179 ? -1.348 -10.305 1.982 1 98.69 179 LEU A O 1
ATOM 1349 N N . ILE A 1 180 ? -1.871 -10.781 4.172 1 98.88 180 ILE A N 1
ATOM 1350 C CA . ILE A 1 180 ? -1.992 -12.211 3.943 1 98.88 180 ILE A CA 1
ATOM 1351 C C . ILE A 1 180 ? -3.299 -12.727 4.547 1 98.88 180 ILE A C 1
ATOM 1353 O O . ILE A 1 180 ? -3.928 -12.039 5.352 1 98.88 180 ILE A O 1
ATOM 1357 N N . LEU A 1 181 ? -3.686 -13.852 4.094 1 98.56 181 LEU A N 1
ATOM 1358 C CA . LEU A 1 181 ? -4.949 -14.438 4.52 1 98.56 181 LEU A CA 1
ATOM 1359 C C . LEU A 1 181 ? -4.844 -14.984 5.938 1 98.56 181 LEU A C 1
ATOM 1361 O O . LEU A 1 181 ? -5.762 -14.812 6.746 1 98.56 181 LEU A O 1
ATOM 1365 N N . ASP A 1 182 ? -3.686 -15.664 6.191 1 98 182 ASP A N 1
ATOM 1366 C CA . ASP A 1 182 ? -3.541 -16.344 7.473 1 98 182 ASP A CA 1
ATOM 1367 C C . ASP A 1 182 ? -2.068 -16.578 7.809 1 98 182 ASP A C 1
ATOM 1369 O O . ASP A 1 182 ? -1.229 -16.672 6.91 1 98 182 ASP A O 1
ATOM 1373 N N . ALA A 1 183 ? -1.864 -16.609 9.125 1 98.75 183 ALA A N 1
ATOM 1374 C CA . ALA A 1 183 ? -0.602 -17.078 9.695 1 98.75 183 ALA A CA 1
ATOM 1375 C C . ALA A 1 183 ? -0.836 -18.156 10.742 1 98.75 183 ALA A C 1
ATOM 1377 O O . ALA A 1 183 ? -1.611 -17.969 11.68 1 98.75 183 ALA A O 1
ATOM 1378 N N . VAL A 1 184 ? -0.167 -19.266 10.539 1 98.75 184 VAL A N 1
ATOM 1379 C CA . VAL A 1 184 ? -0.36 -20.406 11.438 1 98.75 184 VAL A CA 1
ATOM 1380 C C . VAL A 1 184 ? 0.996 -20.953 11.859 1 98.75 184 VAL A C 1
ATOM 1382 O O . VAL A 1 184 ? 2.021 -20.656 11.25 1 98.75 184 VAL A O 1
ATOM 1385 N N . PRO A 1 185 ? 1.042 -21.719 12.969 1 98.31 185 PRO A N 1
ATOM 1386 C CA . PRO A 1 185 ? 2.311 -22.375 13.305 1 98.31 185 PRO A CA 1
ATOM 1387 C C . PRO A 1 185 ? 2.889 -23.188 12.148 1 98.31 185 PRO A C 1
ATOM 1389 O O . PRO A 1 185 ? 2.137 -23.75 11.352 1 98.31 185 PRO A O 1
ATOM 1392 N N . ALA A 1 186 ? 4.137 -23.266 12.078 1 97.56 186 ALA A N 1
ATOM 1393 C CA . ALA A 1 186 ? 4.832 -23.906 10.961 1 97.56 186 ALA A CA 1
ATOM 1394 C C . ALA A 1 186 ? 4.336 -25.328 10.75 1 97.56 186 ALA A C 1
ATOM 1396 O O . ALA A 1 186 ? 4.148 -25.766 9.617 1 97.56 186 ALA A O 1
ATOM 1397 N N . GLU A 1 187 ? 4.07 -26.062 11.766 1 97.56 187 GLU A N 1
ATOM 1398 C CA . GLU A 1 187 ? 3.672 -27.453 11.695 1 97.56 187 GLU A CA 1
ATOM 1399 C C . GLU A 1 187 ? 2.25 -27.609 11.156 1 97.56 187 GLU A C 1
ATOM 1401 O O . GLU A 1 187 ? 1.845 -28.688 10.742 1 97.56 187 GLU A O 1
ATOM 1406 N N . ALA A 1 188 ? 1.502 -26.5 11.188 1 98.5 188 ALA A N 1
ATOM 1407 C CA . ALA A 1 188 ? 0.104 -26.531 10.766 1 98.5 188 ALA A CA 1
ATOM 1408 C C . ALA A 1 188 ? -0.059 -25.953 9.367 1 98.5 188 ALA A C 1
ATOM 1410 O O . ALA A 1 188 ? -1.162 -25.938 8.812 1 98.5 188 ALA A O 1
ATOM 1411 N N . LEU A 1 189 ? 1.001 -25.5 8.758 1 98.5 189 LEU A N 1
ATOM 1412 C CA . LEU A 1 189 ? 0.923 -24.75 7.512 1 98.5 189 LEU A CA 1
ATOM 1413 C C . LEU A 1 189 ? 0.387 -25.625 6.383 1 98.5 189 LEU A C 1
ATOM 1415 O O . LEU A 1 189 ? -0.524 -25.219 5.656 1 98.5 189 LEU A O 1
ATOM 1419 N N . ASP A 1 190 ? 0.879 -26.828 6.234 1 98.12 190 ASP A N 1
ATOM 1420 C CA . ASP A 1 190 ? 0.437 -27.703 5.16 1 98.12 190 ASP A CA 1
ATOM 1421 C C . ASP A 1 190 ? -1.03 -28.094 5.332 1 98.12 190 ASP A C 1
ATOM 1423 O O . ASP A 1 190 ? -1.777 -28.172 4.355 1 98.12 190 ASP A O 1
ATOM 1427 N N . ARG A 1 191 ? -1.379 -28.328 6.523 1 98.5 191 ARG A N 1
ATOM 1428 C CA . ARG A 1 191 ? -2.779 -28.656 6.777 1 98.5 191 ARG A CA 1
ATOM 1429 C C . ARG A 1 191 ? -3.688 -27.484 6.395 1 98.5 191 ARG A C 1
ATOM 1431 O O . ARG A 1 191 ? -4.75 -27.688 5.805 1 98.5 191 ARG A O 1
ATOM 1438 N N . ARG A 1 192 ? -3.287 -26.281 6.762 1 98.62 192 ARG A N 1
ATOM 1439 C CA . ARG A 1 192 ? -4.082 -25.109 6.41 1 98.62 192 ARG A CA 1
ATOM 1440 C C . ARG A 1 192 ? -4.188 -24.953 4.898 1 98.62 192 ARG A C 1
ATOM 1442 O O . ARG A 1 192 ? -5.25 -24.609 4.379 1 98.62 192 ARG A O 1
ATOM 1449 N N . ILE A 1 193 ? -3.113 -25.219 4.18 1 98.62 193 ILE A N 1
ATOM 1450 C CA . ILE A 1 193 ? -3.113 -25.203 2.719 1 98.62 193 ILE A CA 1
ATOM 1451 C C . ILE A 1 193 ? -4.07 -26.266 2.184 1 98.62 193 ILE A C 1
ATOM 1453 O O . ILE A 1 193 ? -4.875 -25.984 1.292 1 98.62 193 ILE A O 1
ATOM 1457 N N . ASP A 1 194 ? -4 -27.438 2.771 1 98.38 194 ASP A N 1
ATOM 1458 C CA . ASP A 1 194 ? -4.875 -28.531 2.357 1 98.38 194 ASP A CA 1
ATOM 1459 C C . ASP A 1 194 ? -6.344 -28.156 2.531 1 98.38 194 ASP A C 1
ATOM 1461 O O . ASP A 1 194 ? -7.168 -28.422 1.656 1 98.38 194 ASP A O 1
ATOM 1465 N N . ASP A 1 195 ? -6.613 -27.562 3.658 1 98.44 195 ASP A N 1
ATOM 1466 C CA . ASP A 1 195 ? -7.984 -27.141 3.936 1 98.44 195 ASP A CA 1
ATOM 1467 C C . ASP A 1 195 ? -8.477 -26.156 2.877 1 98.44 195 ASP A C 1
ATOM 1469 O O . ASP A 1 195 ? -9.609 -26.266 2.402 1 98.44 195 ASP A O 1
ATOM 1473 N N . LEU A 1 196 ? -7.648 -25.266 2.523 1 98.12 196 LEU A N 1
ATOM 1474 C CA . LEU A 1 196 ? -8.016 -24.25 1.536 1 98.12 196 LEU A CA 1
ATOM 1475 C C . LEU A 1 196 ? -8.195 -24.875 0.158 1 98.12 196 LEU A C 1
ATOM 1477 O O . LEU A 1 196 ? -9.156 -24.562 -0.55 1 98.12 196 LEU A O 1
ATOM 1481 N N . VAL A 1 197 ? -7.297 -25.75 -0.215 1 98.38 197 VAL A N 1
ATOM 1482 C CA . VAL A 1 197 ? -7.383 -26.438 -1.493 1 98.38 197 VAL A CA 1
ATOM 1483 C C . VAL A 1 197 ? -8.68 -27.234 -1.56 1 98.38 197 VAL A C 1
ATOM 1485 O O . VAL A 1 197 ? -9.398 -27.172 -2.561 1 98.38 197 VAL A O 1
ATOM 1488 N N . SER A 1 198 ? -8.969 -27.938 -0.478 1 98.12 198 SER A N 1
ATOM 1489 C CA . SER A 1 198 ? -10.188 -28.734 -0.421 1 98.12 198 SER A CA 1
ATOM 1490 C C . SER A 1 198 ? -11.43 -27.859 -0.558 1 98.12 198 SER A C 1
ATOM 1492 O O . SER A 1 198 ? -12.328 -28.172 -1.336 1 98.12 198 SER A O 1
ATOM 1494 N N . ALA A 1 199 ? -11.484 -26.812 0.182 1 98.12 199 ALA A N 1
ATOM 1495 C CA . ALA A 1 199 ? -12.633 -25.906 0.147 1 98.12 199 ALA A CA 1
ATOM 1496 C C . ALA A 1 199 ? -12.852 -25.359 -1.258 1 98.12 199 ALA A C 1
ATOM 1498 O O . ALA A 1 199 ? -13.984 -25.25 -1.723 1 98.12 199 ALA A O 1
ATOM 1499 N N . VAL A 1 200 ? -11.812 -25.016 -1.97 1 98.31 200 VAL A N 1
ATOM 1500 C CA . VAL A 1 200 ? -11.883 -24.453 -3.312 1 98.31 200 VAL A CA 1
ATOM 1501 C C . VAL A 1 200 ? -12.359 -25.516 -4.297 1 98.31 200 VAL A C 1
ATOM 1503 O O . VAL A 1 200 ? -13.266 -25.266 -5.094 1 98.31 200 VAL A O 1
ATOM 1506 N N . THR A 1 201 ? -11.773 -26.688 -4.207 1 96.94 201 THR A N 1
ATOM 1507 C CA . THR A 1 201 ? -11.984 -27.703 -5.234 1 96.94 201 THR A CA 1
ATOM 1508 C C . THR A 1 201 ? -13.352 -28.375 -5.07 1 96.94 201 THR A C 1
ATOM 1510 O O . THR A 1 201 ? -13.812 -29.078 -5.965 1 96.94 201 THR A O 1
ATOM 1513 N N . GLU A 1 202 ? -14.023 -28.078 -3.951 1 95.19 202 GLU A N 1
ATOM 1514 C CA . GLU A 1 202 ? -15.391 -28.531 -3.752 1 95.19 202 GLU A CA 1
ATOM 1515 C C . GLU A 1 202 ? -16.375 -27.719 -4.574 1 95.19 202 GLU A C 1
ATOM 1517 O O . GLU A 1 202 ? -17.531 -28.109 -4.75 1 95.19 202 GLU A O 1
ATOM 1522 N N . ASN A 1 203 ? -15.945 -26.656 -5.078 1 96.19 203 ASN A N 1
ATOM 1523 C CA . ASN A 1 203 ? -16.812 -25.75 -5.809 1 96.19 203 ASN A CA 1
ATOM 1524 C C . ASN A 1 203 ? -16.562 -25.812 -7.312 1 96.19 203 ASN A C 1
ATOM 1526 O O . ASN A 1 203 ? -15.68 -26.531 -7.77 1 96.19 203 ASN A O 1
ATOM 1530 N N . SER A 1 204 ? -17.438 -25.141 -8.141 1 95.38 204 SER A N 1
ATOM 1531 C CA . SER A 1 204 ? -17.375 -25.141 -9.594 1 95.38 204 SER A CA 1
ATOM 1532 C C . SER A 1 204 ? -16.125 -24.422 -10.094 1 95.38 204 SER A C 1
ATOM 1534 O O . SER A 1 204 ? -15.984 -23.203 -9.898 1 95.38 204 SER A O 1
ATOM 1536 N N . ALA A 1 205 ? -15.273 -25.203 -10.789 1 95 205 ALA A N 1
ATOM 1537 C CA . ALA A 1 205 ? -14.078 -24.609 -11.367 1 95 205 ALA A CA 1
ATOM 1538 C C . ALA A 1 205 ? -14.445 -23.531 -12.391 1 95 205 ALA A C 1
ATOM 1540 O O . ALA A 1 205 ? -13.758 -22.516 -12.508 1 95 205 ALA A O 1
ATOM 1541 N N . GLY A 1 206 ? -15.5 -23.812 -13.125 1 94.81 206 GLY A N 1
ATOM 1542 C CA . GLY A 1 206 ? -15.961 -22.844 -14.102 1 94.81 206 GLY A CA 1
ATOM 1543 C C . GLY A 1 206 ? -16.422 -21.547 -13.469 1 94.81 206 GLY A C 1
ATOM 1544 O O . GLY A 1 206 ? -16.156 -20.469 -14 1 94.81 206 GLY A O 1
ATOM 1545 N N . SER A 1 207 ? -17.188 -21.641 -12.305 1 96.94 207 SER A N 1
ATOM 1546 C CA . SER A 1 207 ? -17.625 -20.453 -11.594 1 96.94 207 SER A CA 1
ATOM 1547 C C . SER A 1 207 ? -16.438 -19.656 -11.07 1 96.94 207 SER A C 1
ATOM 1549 O O . SER A 1 207 ? -16.406 -18.422 -11.172 1 96.94 207 SER A O 1
ATOM 1551 N N . ILE A 1 208 ? -15.5 -20.391 -10.586 1 97.75 208 ILE A N 1
ATOM 1552 C CA . ILE A 1 208 ? -14.32 -19.734 -10.023 1 97.75 208 ILE A CA 1
ATOM 1553 C C . ILE A 1 208 ? -13.555 -19 -11.125 1 97.75 208 ILE A C 1
ATOM 1555 O O . ILE A 1 208 ? -13.156 -17.844 -10.953 1 97.75 208 ILE A O 1
ATOM 1559 N N . ALA A 1 209 ? -13.391 -19.609 -12.227 1 97.25 209 ALA A N 1
ATOM 1560 C CA . ALA A 1 209 ? -12.727 -18.969 -13.367 1 97.25 209 ALA A CA 1
ATOM 1561 C C . ALA A 1 209 ? -13.477 -17.719 -13.797 1 97.25 209 ALA A C 1
ATOM 1563 O O . ALA A 1 209 ? -12.859 -16.703 -14.117 1 97.25 209 ALA A O 1
ATOM 1564 N N . ALA A 1 210 ? -14.773 -17.766 -13.836 1 96.69 210 ALA A N 1
ATOM 1565 C CA . ALA A 1 210 ? -15.586 -16.609 -14.203 1 96.69 210 ALA A CA 1
ATOM 1566 C C . ALA A 1 210 ? -15.391 -15.469 -13.211 1 96.69 210 ALA A C 1
ATOM 1568 O O . ALA A 1 210 ? -15.266 -14.312 -13.602 1 96.69 210 ALA A O 1
ATOM 1569 N N . TYR A 1 211 ? -15.383 -15.789 -11.953 1 97.88 211 TYR A N 1
ATOM 1570 C CA . TYR A 1 211 ? -15.188 -14.766 -10.93 1 97.88 211 TYR A CA 1
ATOM 1571 C C . TYR A 1 211 ? -13.828 -14.094 -11.078 1 97.88 211 TYR A C 1
ATOM 1573 O O . TYR A 1 211 ? -13.695 -12.891 -10.859 1 97.88 211 TYR A O 1
ATOM 1581 N N . LYS A 1 212 ? -12.797 -14.875 -11.414 1 97.69 212 LYS A N 1
ATOM 1582 C CA . LYS A 1 212 ? -11.484 -14.281 -11.617 1 97.69 212 LYS A CA 1
ATOM 1583 C C . LYS A 1 212 ? -11.508 -13.227 -12.719 1 97.69 212 LYS A C 1
ATOM 1585 O O . LYS A 1 212 ? -10.883 -12.18 -12.594 1 97.69 212 LYS A O 1
ATOM 1590 N N . VAL A 1 213 ? -12.234 -13.484 -13.766 1 97.12 213 VAL A N 1
ATOM 1591 C CA . VAL A 1 213 ? -12.391 -12.516 -14.844 1 97.12 213 VAL A CA 1
ATOM 1592 C C . VAL A 1 213 ? -13.109 -11.273 -14.328 1 97.12 213 VAL A C 1
ATOM 1594 O O . VAL A 1 213 ? -12.68 -10.141 -14.578 1 97.12 213 VAL A O 1
ATOM 1597 N N . LEU A 1 214 ? -14.219 -11.469 -13.617 1 97.12 214 LEU A N 1
ATOM 1598 C CA . LEU A 1 214 ? -15.016 -10.367 -13.102 1 97.12 214 LEU A CA 1
ATOM 1599 C C . LEU A 1 214 ? -14.219 -9.523 -12.109 1 97.12 214 LEU A C 1
ATOM 1601 O O . LEU A 1 214 ? -14.273 -8.297 -12.148 1 97.12 214 LEU A O 1
ATOM 1605 N N . TYR A 1 215 ? -13.453 -10.195 -11.234 1 97.12 215 TYR A N 1
ATOM 1606 C CA . TYR A 1 215 ? -12.656 -9.477 -10.242 1 97.12 215 TYR A CA 1
ATOM 1607 C C . TYR A 1 215 ? -11.523 -8.711 -10.906 1 97.12 215 TYR A C 1
ATOM 1609 O O . TYR A 1 215 ? -11.148 -7.625 -10.445 1 97.12 215 TYR A O 1
ATOM 1617 N N . ASP A 1 216 ? -10.938 -9.281 -11.914 1 96.56 216 ASP A N 1
ATOM 1618 C CA . ASP A 1 216 ? -9.922 -8.555 -12.656 1 96.56 216 ASP A CA 1
ATOM 1619 C C . ASP A 1 216 ? -10.484 -7.262 -13.242 1 96.56 216 ASP A C 1
ATOM 1621 O O . ASP A 1 216 ? -9.836 -6.215 -13.203 1 96.56 216 ASP A O 1
ATOM 1625 N N . LYS A 1 217 ? -11.688 -7.324 -13.781 1 94.81 217 LYS A N 1
ATOM 1626 C CA . LYS A 1 217 ? -12.367 -6.137 -14.297 1 94.81 217 LYS A CA 1
ATOM 1627 C C . LYS A 1 217 ? -12.555 -5.094 -13.203 1 94.81 217 LYS A C 1
ATOM 1629 O O . LYS A 1 217 ? -12.344 -3.9 -13.43 1 94.81 217 LYS A O 1
ATOM 1634 N N . ALA A 1 218 ? -12.914 -5.57 -12.094 1 95.12 218 ALA A N 1
ATOM 1635 C CA . ALA A 1 218 ? -13.188 -4.676 -10.969 1 95.12 218 ALA A CA 1
ATOM 1636 C C . ALA A 1 218 ? -11.93 -3.906 -10.57 1 95.12 218 ALA A C 1
ATOM 1638 O O . ALA A 1 218 ? -12.023 -2.793 -10.047 1 95.12 218 ALA A O 1
ATOM 1639 N N . GLN A 1 219 ? -10.742 -4.426 -10.797 1 95.31 219 GLN A N 1
ATOM 1640 C CA . GLN A 1 219 ? -9.484 -3.771 -10.453 1 95.31 219 GLN A CA 1
ATOM 1641 C C . GLN A 1 219 ? -9.109 -2.711 -11.484 1 95.31 219 GLN A C 1
ATOM 1643 O O . GLN A 1 219 ? -8.211 -1.9 -11.25 1 95.31 219 GLN A O 1
ATOM 1648 N N . ASN A 1 220 ? -9.781 -2.707 -12.594 1 95 220 ASN A N 1
ATOM 1649 C CA . ASN A 1 220 ? -9.289 -1.918 -13.711 1 95 220 ASN A CA 1
ATOM 1650 C C . ASN A 1 220 ? -10.258 -0.804 -14.086 1 95 220 ASN A C 1
ATOM 1652 O O . ASN A 1 220 ? -9.898 0.128 -14.805 1 95 220 ASN A O 1
ATOM 1656 N N . GLU A 1 221 ? -11.492 -0.964 -13.633 1 92.5 221 GLU A N 1
ATOM 1657 C CA . GLU A 1 221 ? -12.516 -0.014 -14.062 1 92.5 221 GLU A CA 1
ATOM 1658 C C . GLU A 1 221 ? -13.32 0.498 -12.875 1 92.5 221 GLU A C 1
ATOM 1660 O O . GLU A 1 221 ? -13.25 -0.067 -11.781 1 92.5 221 GLU A O 1
ATOM 1665 N N . GLY A 1 222 ? -14.055 1.592 -13.188 1 93.25 222 GLY A N 1
ATOM 1666 C CA . GLY A 1 222 ? -14.961 2.1 -12.172 1 93.25 222 GLY A CA 1
ATOM 1667 C C . GLY A 1 222 ? -16.188 1.229 -11.977 1 93.25 222 GLY A C 1
ATOM 1668 O O . GLY A 1 222 ? -16.422 0.294 -12.75 1 93.25 222 GLY A O 1
ATOM 1669 N N . LEU A 1 223 ? -17.016 1.544 -10.977 1 91.06 223 LEU A N 1
ATOM 1670 C CA . LEU A 1 223 ? -18.125 0.705 -10.539 1 91.06 223 LEU A CA 1
ATOM 1671 C C . LEU A 1 223 ? -19.156 0.549 -11.648 1 91.06 223 LEU A C 1
ATOM 1673 O O . LEU A 1 223 ? -19.578 -0.567 -11.953 1 91.06 223 LEU A O 1
ATOM 1677 N N . GLU A 1 224 ? -19.453 1.62 -12.289 1 93.88 224 GLU A N 1
ATOM 1678 C CA . GLU A 1 224 ? -20.5 1.555 -13.305 1 93.88 224 GLU A CA 1
ATOM 1679 C C . GLU A 1 224 ? -20.078 0.677 -14.477 1 93.88 224 GLU A C 1
ATOM 1681 O O . GLU A 1 224 ? -20.859 -0.153 -14.953 1 93.88 224 GLU A O 1
ATOM 1686 N N . ALA A 1 225 ? -18.828 0.866 -14.891 1 94.88 225 ALA A N 1
ATOM 1687 C CA . ALA A 1 225 ? -18.312 0.046 -15.984 1 94.88 225 ALA A CA 1
ATOM 1688 C C . ALA A 1 225 ? -18.234 -1.424 -15.578 1 94.88 225 ALA A C 1
ATOM 1690 O O . ALA A 1 225 ? -18.547 -2.311 -16.375 1 94.88 225 ALA A O 1
ATOM 1691 N N . GLY A 1 226 ? -17.859 -1.705 -14.367 1 95.44 226 GLY A N 1
ATOM 1692 C CA . GLY A 1 226 ? -17.797 -3.066 -13.859 1 95.44 226 GLY A CA 1
ATOM 1693 C C . GLY A 1 226 ? -19.156 -3.732 -13.797 1 95.44 226 GLY A C 1
ATOM 1694 O O . GLY A 1 226 ? -19.297 -4.906 -14.148 1 95.44 226 GLY A O 1
ATOM 1695 N N . LEU A 1 227 ? -20.094 -2.947 -13.414 1 95.38 227 LEU A N 1
ATOM 1696 C CA . LEU A 1 227 ? -21.453 -3.475 -13.336 1 95.38 227 LEU A CA 1
ATOM 1697 C C . LEU A 1 227 ? -21.984 -3.791 -14.727 1 95.38 227 LEU A C 1
ATOM 1699 O O . LEU A 1 227 ? -22.625 -4.824 -14.93 1 95.38 227 LEU A O 1
ATOM 1703 N N . THR A 1 228 ? -21.766 -2.934 -15.602 1 96.25 228 THR A N 1
ATOM 1704 C CA . THR A 1 228 ? -22.172 -3.172 -16.984 1 96.25 228 THR A CA 1
ATOM 1705 C C . THR A 1 228 ? -21.5 -4.418 -17.547 1 96.25 228 THR A C 1
ATOM 1707 O O . THR A 1 228 ? -22.141 -5.246 -18.188 1 96.25 228 THR A O 1
ATOM 1710 N N . PHE A 1 229 ? -20.234 -4.602 -17.312 1 96.56 229 PHE A N 1
ATOM 1711 C CA . PHE A 1 229 ? -19.484 -5.762 -17.766 1 96.56 229 PHE A CA 1
ATOM 1712 C C . PHE A 1 229 ? -20.047 -7.043 -17.188 1 96.56 229 PHE A C 1
ATOM 1714 O O . PHE A 1 229 ? -20.312 -8.008 -17.906 1 96.56 229 PHE A O 1
ATOM 1721 N N . GLU A 1 230 ? -20.297 -7.035 -15.898 1 96 230 GLU A N 1
ATOM 1722 C CA . GLU A 1 230 ? -20.859 -8.195 -15.211 1 96 230 GLU A CA 1
ATOM 1723 C C . GLU A 1 230 ? -22.188 -8.602 -15.82 1 96 230 GLU A C 1
ATOM 1725 O O . GLU A 1 230 ? -22.453 -9.789 -16 1 96 230 GLU A O 1
ATOM 1730 N N . ALA A 1 231 ? -22.938 -7.605 -16.172 1 95.56 231 ALA A N 1
ATOM 1731 C CA . ALA A 1 231 ? -24.281 -7.852 -16.672 1 95.56 231 ALA A CA 1
ATOM 1732 C C . ALA A 1 231 ? -24.25 -8.359 -18.109 1 95.56 231 ALA A C 1
ATOM 1734 O O . ALA A 1 231 ? -25.188 -9.047 -18.531 1 95.56 231 ALA A O 1
ATOM 1735 N N . THR A 1 232 ? -23.156 -8.07 -18.828 1 95.44 232 THR A N 1
ATOM 1736 C CA . THR A 1 232 ? -23.234 -8.273 -20.266 1 95.44 232 THR A CA 1
ATOM 1737 C C . THR A 1 232 ? -22.266 -9.367 -20.719 1 95.44 232 THR A C 1
ATOM 1739 O O . THR A 1 232 ? -22.484 -10.008 -21.75 1 95.44 232 THR A O 1
ATOM 1742 N N . VAL A 1 233 ? -21.25 -9.594 -19.938 1 93.88 233 VAL A N 1
ATOM 1743 C CA . VAL A 1 233 ? -20.219 -10.523 -20.359 1 93.88 233 VAL A CA 1
ATOM 1744 C C . VAL A 1 233 ? -20.766 -11.945 -20.375 1 93.88 233 VAL A C 1
ATOM 1746 O O . VAL A 1 233 ? -21.547 -12.32 -19.484 1 93.88 233 VAL A O 1
ATOM 1749 N N . LYS A 1 234 ? -20.375 -12.695 -21.391 1 94.25 234 LYS A N 1
ATOM 1750 C CA . LYS A 1 234 ? -20.719 -14.109 -21.469 1 94.25 234 LYS A CA 1
ATOM 1751 C C . LYS A 1 234 ? -19.578 -14.984 -20.969 1 94.25 234 LYS A C 1
ATOM 1753 O O . LYS A 1 234 ? -18.516 -15.047 -21.578 1 94.25 234 LYS A O 1
ATOM 1758 N N . LEU A 1 235 ? -19.766 -15.695 -19.812 1 93.56 235 LEU A N 1
ATOM 1759 C CA . LEU A 1 235 ? -18.828 -16.609 -19.172 1 93.56 235 LEU A CA 1
ATOM 1760 C C . LEU A 1 235 ? -19.484 -17.969 -18.906 1 93.56 235 LEU A C 1
ATOM 1762 O O . LEU A 1 235 ? -19.969 -18.203 -17.797 1 93.56 235 LEU A O 1
ATOM 1766 N N . PRO A 1 236 ? -19.406 -18.781 -19.953 1 90.75 236 PRO A N 1
ATOM 1767 C CA . PRO A 1 236 ? -20.078 -20.078 -19.797 1 90.75 236 PRO A CA 1
ATOM 1768 C C . PRO A 1 236 ? -19.453 -20.922 -18.703 1 90.75 236 PRO A C 1
ATOM 1770 O O . PRO A 1 236 ? -18.234 -20.906 -18.516 1 90.75 236 PRO A O 1
ATOM 1773 N N . ILE A 1 237 ? -20.328 -21.625 -17.906 1 94.06 237 ILE A N 1
ATOM 1774 C CA . ILE A 1 237 ? -19.922 -22.516 -16.812 1 94.06 237 ILE A CA 1
ATOM 1775 C C . ILE A 1 237 ? -20.328 -23.938 -17.156 1 94.06 237 ILE A C 1
ATOM 1777 O O . ILE A 1 237 ? -21.5 -24.312 -17.031 1 94.06 237 ILE A O 1
ATOM 1781 N N . ALA A 1 238 ? -19.328 -24.766 -17.484 1 89.62 238 ALA A N 1
ATOM 1782 C CA . ALA A 1 238 ? -19.547 -26.078 -18.078 1 89.62 238 ALA A CA 1
ATOM 1783 C C . ALA A 1 238 ? -20.234 -27.016 -17.094 1 89.62 238 ALA A C 1
ATOM 1785 O O . ALA A 1 238 ? -21.016 -27.891 -17.484 1 89.62 238 ALA A O 1
ATOM 1786 N N . ASP A 1 239 ? -20 -26.844 -15.844 1 89.56 239 ASP A N 1
ATOM 1787 C CA . ASP A 1 239 ? -20.484 -27.828 -14.883 1 89.56 239 ASP A CA 1
ATOM 1788 C C . ASP A 1 239 ? -21.766 -27.344 -14.211 1 89.56 239 ASP A C 1
ATOM 1790 O O . ASP A 1 239 ? -22.203 -27.922 -13.203 1 89.56 239 ASP A O 1
ATOM 1794 N N . ARG A 1 240 ? -22.344 -26.328 -14.734 1 90.81 240 ARG A N 1
ATOM 1795 C CA . ARG A 1 240 ? -23.531 -25.734 -14.133 1 90.81 240 ARG A CA 1
ATOM 1796 C C . ARG A 1 240 ? -24.672 -26.734 -14.047 1 90.81 240 ARG A C 1
ATOM 1798 O O . ARG A 1 240 ? -25.266 -26.938 -12.977 1 90.81 240 ARG A O 1
ATOM 1805 N N . GLU A 1 241 ? -24.938 -27.391 -15.188 1 90.38 241 GLU A N 1
ATOM 1806 C CA . GLU A 1 241 ? -26.094 -28.281 -15.242 1 90.38 241 GLU A CA 1
ATOM 1807 C C . GLU A 1 241 ? -25.906 -29.469 -14.297 1 90.38 241 GLU A C 1
ATOM 1809 O O . GLU A 1 241 ? -26.844 -29.844 -13.586 1 90.38 241 GLU A O 1
ATOM 1814 N N . ALA A 1 242 ? -24.766 -30 -14.328 1 91.19 242 ALA A N 1
ATOM 1815 C CA . ALA A 1 242 ? -24.484 -31.141 -13.461 1 91.19 242 ALA A CA 1
ATOM 1816 C C . ALA A 1 242 ? -24.641 -30.766 -11.992 1 91.19 242 ALA A C 1
ATOM 1818 O O . ALA A 1 242 ? -25.188 -31.531 -11.195 1 91.19 242 ALA A O 1
ATOM 1819 N N . ARG A 1 243 ? -24.25 -29.719 -11.578 1 91.62 243 ARG A N 1
ATOM 1820 C CA . ARG A 1 243 ? -24.281 -29.281 -10.18 1 91.62 243 ARG A CA 1
ATOM 1821 C C . ARG A 1 243 ? -25.703 -28.938 -9.75 1 91.62 243 ARG A C 1
ATOM 1823 O O . ARG A 1 243 ? -26.109 -29.25 -8.633 1 91.62 243 ARG A O 1
ATOM 1830 N N . LEU A 1 244 ? -26.406 -28.234 -10.586 1 89.62 244 LEU A N 1
ATOM 1831 C CA . LEU A 1 244 ? -27.797 -27.938 -10.289 1 89.62 244 LEU A CA 1
ATOM 1832 C C . LEU A 1 244 ? -28.609 -29.234 -10.125 1 89.62 244 LEU A C 1
ATOM 1834 O O . LEU A 1 244 ? -29.469 -29.312 -9.234 1 89.62 244 LEU A O 1
ATOM 1838 N N . GLY A 1 245 ? -28.328 -30.109 -11.016 1 89.44 245 GLY A N 1
ATOM 1839 C CA . GLY A 1 245 ? -29 -31.391 -10.914 1 89.44 245 GLY A CA 1
ATOM 1840 C C . GLY A 1 245 ? -28.719 -32.125 -9.609 1 89.44 245 GLY A C 1
ATOM 1841 O O . GLY A 1 245 ? -29.641 -32.656 -8.992 1 89.44 245 GLY A O 1
ATOM 1842 N N . ALA A 1 246 ? -27.516 -32.094 -9.219 1 88.56 246 ALA A N 1
ATOM 1843 C CA . ALA A 1 246 ? -27.125 -32.75 -7.969 1 88.56 246 ALA A CA 1
ATOM 1844 C C . ALA A 1 246 ? -27.797 -32.062 -6.777 1 88.56 246 ALA A C 1
ATOM 1846 O O . ALA A 1 246 ? -28.234 -32.75 -5.836 1 88.56 246 ALA A O 1
ATOM 1847 N N . THR A 1 247 ? -27.953 -30.781 -6.758 1 86.94 247 THR A N 1
ATOM 1848 C CA . THR A 1 247 ? -28.562 -30.031 -5.672 1 86.94 247 THR A CA 1
ATOM 1849 C C . THR A 1 247 ? -30.062 -30.297 -5.605 1 86.94 247 THR A C 1
ATOM 1851 O O . THR A 1 247 ? -30.625 -30.469 -4.52 1 86.94 247 THR A O 1
ATOM 1854 N N . THR A 1 248 ? -30.656 -30.359 -6.797 1 86.81 248 THR A N 1
ATOM 1855 C CA . THR A 1 248 ? -32.094 -30.609 -6.859 1 86.81 248 THR A CA 1
ATOM 1856 C C . THR A 1 248 ? -32.406 -32 -6.359 1 86.81 248 THR A C 1
ATOM 1858 O O . THR A 1 248 ? -33.438 -32.219 -5.68 1 86.81 248 THR A O 1
ATOM 1861 N N . ARG A 1 249 ? -31.625 -32.875 -6.625 1 87 249 ARG A N 1
ATOM 1862 C CA . ARG A 1 249 ? -31.828 -34.25 -6.156 1 87 249 ARG A CA 1
ATOM 1863 C C . ARG A 1 249 ? -31.703 -34.344 -4.637 1 87 249 ARG A C 1
ATOM 1865 O O . ARG A 1 249 ? -32.469 -35.031 -3.984 1 87 249 ARG A O 1
ATOM 1872 N N . ARG A 1 250 ? -30.766 -33.625 -4.148 1 84.5 250 ARG A N 1
ATOM 1873 C CA . ARG A 1 250 ? -30.547 -33.594 -2.705 1 84.5 250 ARG A CA 1
ATOM 1874 C C . ARG A 1 250 ? -31.734 -32.938 -1.984 1 84.5 250 ARG A C 1
ATOM 1876 O O . ARG A 1 250 ? -32.125 -33.406 -0.906 1 84.5 250 ARG A O 1
ATOM 1883 N N . LEU A 1 251 ? -32.25 -31.938 -2.6 1 82.94 251 LEU A N 1
ATOM 1884 C CA . LEU A 1 251 ? -33.375 -31.234 -2.02 1 82.94 251 LEU A CA 1
ATOM 1885 C C . LEU A 1 251 ? -34.656 -32.062 -2.137 1 82.94 251 LEU A C 1
ATOM 1887 O O . LEU A 1 251 ?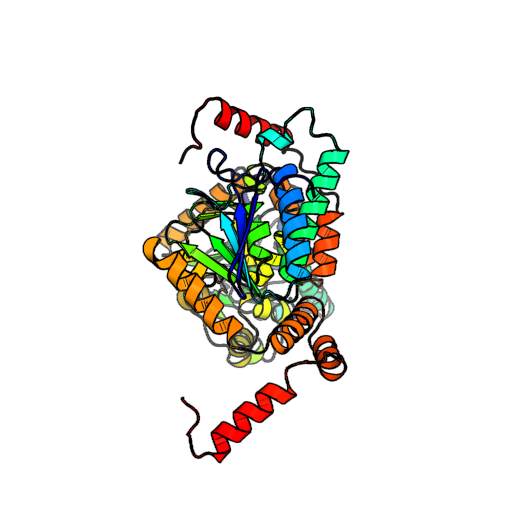 -35.531 -32 -1.26 1 82.94 251 LEU A O 1
ATOM 1891 N N . GLY A 1 252 ? -34.812 -32.688 -3.264 1 78.25 252 GLY A N 1
ATOM 1892 C CA . GLY A 1 252 ? -36 -33.5 -3.455 1 78.25 252 GLY A CA 1
ATOM 1893 C C . GLY A 1 252 ? -35.969 -34.75 -2.598 1 78.25 252 GLY A C 1
ATOM 1894 O O . GLY A 1 252 ? -37.031 -35.281 -2.217 1 78.25 252 GLY A O 1
ATOM 1895 N N . SER A 1 253 ? -34.875 -35.406 -2.533 1 69 253 SER A N 1
ATOM 1896 C CA . SER A 1 253 ? -34.812 -36.656 -1.744 1 69 253 SER A CA 1
ATOM 1897 C C . SER A 1 253 ? -35 -36.344 -0.257 1 69 253 SER A C 1
ATOM 1899 O O . SER A 1 253 ? -35.125 -37.281 0.551 1 69 253 SER A O 1
ATOM 1901 N N . GLY A 1 254 ? -35.562 -35.188 0.193 1 63.03 254 GLY A N 1
ATOM 1902 C CA . GLY A 1 254 ? -35.75 -34.875 1.604 1 63.03 254 GLY A CA 1
ATOM 1903 C C . GLY A 1 254 ? -34.469 -34.781 2.375 1 63.03 254 GLY A C 1
ATOM 1904 O O . GLY A 1 254 ? -34.469 -34.75 3.607 1 63.03 254 GLY A O 1
ATOM 1905 N N . SER A 1 255 ? -33.281 -35.062 1.842 1 54.91 255 SER A N 1
ATOM 1906 C CA . SER A 1 255 ? -32 -34.906 2.564 1 54.91 255 SER A CA 1
ATOM 1907 C C . SER A 1 255 ? -31.609 -33.469 2.721 1 54.91 255 SER A C 1
ATOM 1909 O O . SER A 1 255 ? -31.5 -32.719 1.732 1 54.91 255 SER A O 1
ATOM 1911 N N . GLY A 1 256 ? -32.094 -32.719 3.744 1 49.31 256 GLY A N 1
ATOM 1912 C CA . GLY A 1 256 ? -31.859 -31.359 4.172 1 49.31 256 GLY A CA 1
ATOM 1913 C C . GLY A 1 256 ? -30.469 -30.875 3.83 1 49.31 256 GLY A C 1
ATOM 1914 O O . GLY A 1 256 ? -29.547 -31.672 3.646 1 49.31 256 GLY A O 1
ATOM 1915 N N . PRO A 1 257 ? -30.359 -29.734 3.242 1 50.06 257 PRO A N 1
ATOM 1916 C CA . PRO A 1 257 ? -29.031 -29.188 2.971 1 50.06 257 PRO A CA 1
ATOM 1917 C C . PRO A 1 257 ? -28.031 -29.5 4.082 1 50.06 257 PRO A C 1
ATOM 1919 O O . PRO A 1 257 ? -28.406 -29.531 5.258 1 50.06 257 PRO A O 1
ATOM 1922 N N . ALA A 1 258 ? -27.156 -30.516 3.961 1 42.41 258 ALA A N 1
ATOM 1923 C CA . ALA A 1 258 ? -26.125 -30.531 4.996 1 42.41 258 ALA A CA 1
ATOM 1924 C C . ALA A 1 258 ? -25.688 -29.109 5.344 1 42.41 258 ALA A C 1
ATOM 1926 O O . ALA A 1 258 ? -25.25 -28.359 4.469 1 42.41 258 ALA A O 1
ATOM 1927 N N . ASN A 1 259 ? -26.328 -28.344 6.223 1 36.56 259 ASN A N 1
ATOM 1928 C CA . ASN A 1 259 ? -25.781 -27.094 6.746 1 36.56 259 ASN A CA 1
ATOM 1929 C C . ASN A 1 259 ? -24.281 -27.172 6.965 1 36.56 259 ASN A C 1
ATOM 1931 O O . ASN A 1 259 ? -23.781 -28.172 7.484 1 36.56 259 ASN A O 1
ATOM 1935 N N . MET B 1 1 ? 11.477 37.344 0.701 1 53.78 1 MET B N 1
ATOM 1936 C CA . MET B 1 1 ? 10.234 36.594 0.827 1 53.78 1 MET B CA 1
ATOM 1937 C C . MET B 1 1 ? 9.398 37.125 1.996 1 53.78 1 MET B C 1
ATOM 1939 O O . MET B 1 1 ? 9.953 37.562 3.004 1 53.78 1 MET B O 1
ATOM 1943 N N . PRO B 1 2 ? 8.219 37.5 1.72 1 69.12 2 PRO B N 1
ATOM 1944 C CA . PRO B 1 2 ? 7.48 38.125 2.824 1 69.12 2 PRO B CA 1
ATOM 1945 C C . PRO B 1 2 ? 7.641 37.344 4.137 1 69.12 2 PRO B C 1
ATOM 1947 O O . PRO B 1 2 ? 7.891 36.125 4.129 1 69.12 2 PRO B O 1
ATOM 1950 N N . GLU B 1 3 ? 7.715 38.062 5.16 1 86.62 3 GLU B N 1
ATOM 1951 C CA . GLU B 1 3 ? 7.922 37.531 6.5 1 86.62 3 GLU B CA 1
ATOM 1952 C C . GLU B 1 3 ? 6.809 36.531 6.879 1 86.62 3 GLU B C 1
ATOM 1954 O O . GLU B 1 3 ? 5.645 36.75 6.543 1 86.62 3 GLU B O 1
ATOM 1959 N N . LEU B 1 4 ? 7.172 35.406 7.309 1 93.06 4 LEU B N 1
ATOM 1960 C CA . LEU B 1 4 ? 6.23 34.406 7.836 1 93.06 4 LEU B CA 1
ATOM 1961 C C . LEU B 1 4 ? 5.684 34.875 9.188 1 93.06 4 LEU B C 1
ATOM 1963 O O . LEU B 1 4 ? 6.445 35.25 10.078 1 93.06 4 LEU B O 1
ATOM 1967 N N . THR B 1 5 ? 4.371 34.906 9.312 1 96.69 5 THR B N 1
ATOM 1968 C CA . THR B 1 5 ? 3.762 35.375 10.547 1 96.69 5 THR B CA 1
ATOM 1969 C C . THR B 1 5 ? 2.957 34.281 11.227 1 96.69 5 THR B C 1
ATOM 1971 O O . THR B 1 5 ? 2.807 34.281 12.445 1 96.69 5 THR B O 1
ATOM 1974 N N . GLN B 1 6 ? 2.455 33.375 10.461 1 98.06 6 GLN B N 1
ATOM 1975 C CA . GLN B 1 6 ? 1.531 32.406 11.039 1 98.06 6 GLN B CA 1
ATOM 1976 C C . GLN B 1 6 ? 2.08 30.984 10.93 1 98.06 6 GLN B C 1
ATOM 1978 O O . GLN B 1 6 ? 1.422 30.031 11.336 1 98.06 6 GLN B O 1
ATOM 1983 N N . VAL B 1 7 ? 3.301 30.812 10.375 1 98.56 7 VAL B N 1
ATOM 1984 C CA . VAL B 1 7 ? 3.982 29.531 10.336 1 98.56 7 VAL B CA 1
ATOM 1985 C C . VAL B 1 7 ? 5.48 29.734 10.547 1 98.56 7 VAL B C 1
ATOM 1987 O O . VAL B 1 7 ? 5.984 30.844 10.453 1 98.56 7 VAL B O 1
ATOM 1990 N N . ARG B 1 8 ? 6.141 28.688 10.922 1 98.31 8 ARG B N 1
ATOM 1991 C CA . ARG B 1 8 ? 7.594 28.656 11.039 1 98.31 8 ARG B CA 1
ATOM 1992 C C . ARG B 1 8 ? 8.172 27.422 10.352 1 98.31 8 ARG B C 1
ATOM 1994 O O . ARG B 1 8 ? 7.652 26.312 10.508 1 98.31 8 ARG B O 1
ATOM 2001 N N . LEU B 1 9 ? 9.164 27.641 9.555 1 98.25 9 LEU B N 1
ATOM 2002 C CA . LEU B 1 9 ? 9.875 26.547 8.898 1 98.25 9 LEU B CA 1
ATOM 2003 C C . LEU B 1 9 ? 11.281 26.375 9.469 1 98.25 9 LEU B C 1
ATOM 2005 O O . LEU B 1 9 ? 12.047 27.344 9.523 1 98.25 9 LEU B O 1
ATOM 2009 N N . GLN B 1 10 ? 11.57 25.203 9.945 1 97.94 10 GLN B N 1
ATOM 2010 C CA . GLN B 1 10 ? 12.891 24.891 10.484 1 97.94 10 GLN B CA 1
ATOM 2011 C C . GLN B 1 10 ? 13.5 23.672 9.789 1 97.94 10 GLN B C 1
ATOM 2013 O O . GLN B 1 10 ? 12.781 22.734 9.438 1 97.94 10 GLN B O 1
ATOM 2018 N N . ARG B 1 11 ? 14.82 23.75 9.633 1 96.94 11 ARG B N 1
ATOM 2019 C CA . ARG B 1 11 ? 15.555 22.656 9.008 1 96.94 11 ARG B CA 1
ATOM 2020 C C . ARG B 1 11 ? 16.578 22.062 9.977 1 96.94 11 ARG B C 1
ATOM 2022 O O . ARG B 1 11 ? 17.312 22.797 10.641 1 96.94 11 ARG B O 1
ATOM 2029 N N . ASP B 1 12 ? 16.516 20.781 10.102 1 96.25 12 ASP B N 1
ATOM 2030 C CA . ASP B 1 12 ? 17.5 20 10.852 1 96.25 12 ASP B CA 1
ATOM 2031 C C . ASP B 1 12 ? 17.938 18.781 10.062 1 96.25 12 ASP B C 1
ATOM 2033 O O . ASP B 1 12 ? 17.328 17.719 10.148 1 96.25 12 ASP B O 1
ATOM 2037 N N . GLY B 1 13 ? 19.062 18.938 9.312 1 95.12 13 GLY B N 1
ATOM 2038 C CA . GLY B 1 13 ? 19.516 17.875 8.438 1 95.12 13 GLY B CA 1
ATOM 2039 C C . GLY B 1 13 ? 18.5 17.516 7.363 1 95.12 13 GLY B C 1
ATOM 2040 O O . GLY B 1 13 ? 18.062 18.391 6.605 1 95.12 13 GLY B O 1
ATOM 2041 N N . ALA B 1 14 ? 18.125 16.266 7.375 1 96.06 14 ALA B N 1
ATOM 2042 C CA . ALA B 1 14 ? 17.203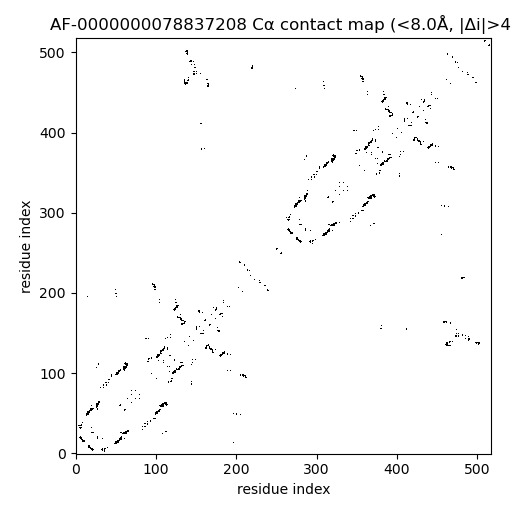 15.773 6.348 1 96.06 14 ALA B CA 1
ATOM 2043 C C . ALA B 1 14 ? 15.75 16.062 6.73 1 96.06 14 ALA B C 1
ATOM 2045 O O . ALA B 1 14 ? 14.836 15.812 5.945 1 96.06 14 ALA B O 1
ATOM 2046 N N . ARG B 1 15 ? 15.555 16.703 7.875 1 98.19 15 ARG B N 1
ATOM 2047 C CA . ARG B 1 15 ? 14.203 16.969 8.359 1 98.19 15 ARG B CA 1
ATOM 2048 C C . ARG B 1 15 ? 13.852 18.453 8.211 1 98.19 15 ARG B C 1
ATOM 2050 O O . ARG B 1 15 ? 14.602 19.312 8.664 1 98.19 15 ARG B O 1
ATOM 2057 N N . ALA B 1 16 ? 12.82 18.734 7.57 1 98.69 16 ALA B N 1
ATOM 2058 C CA . ALA B 1 16 ? 12.164 20.031 7.637 1 98.69 16 ALA B CA 1
ATOM 2059 C C . ALA B 1 16 ? 10.898 19.969 8.484 1 98.69 16 ALA B C 1
ATOM 2061 O O . ALA B 1 16 ? 10.141 19 8.406 1 98.69 16 ALA B O 1
ATOM 2062 N N . THR B 1 17 ? 10.688 20.969 9.305 1 98.81 17 THR B N 1
ATOM 2063 C CA . THR B 1 17 ? 9.477 21.031 10.117 1 98.81 17 THR B CA 1
ATOM 2064 C C . THR B 1 17 ? 8.734 22.328 9.875 1 98.81 17 THR B C 1
ATOM 2066 O O . THR B 1 17 ? 9.289 23.422 10.047 1 98.81 17 THR B O 1
ATOM 2069 N N . LEU B 1 18 ? 7.562 22.234 9.406 1 98.81 18 LEU B N 1
ATOM 2070 C CA . LEU B 1 18 ? 6.641 23.359 9.266 1 98.81 18 LEU B CA 1
ATOM 2071 C C . LEU B 1 18 ? 5.648 23.406 10.422 1 98.81 18 LEU B C 1
ATOM 2073 O O . LEU B 1 18 ? 4.863 22.469 10.602 1 98.81 18 LEU B O 1
ATOM 2077 N N . THR B 1 19 ? 5.652 24.5 11.156 1 98.81 19 THR B N 1
ATOM 2078 C CA . THR B 1 19 ? 4.832 24.594 12.359 1 98.81 19 THR B CA 1
ATOM 2079 C C . THR B 1 19 ? 3.783 25.688 12.227 1 98.81 19 THR B C 1
ATOM 2081 O O . THR B 1 19 ? 4.113 26.828 11.898 1 98.81 19 THR B O 1
ATOM 2084 N N . PHE B 1 20 ? 2.492 25.344 12.422 1 98.69 20 PHE B N 1
ATOM 2085 C CA . PHE B 1 20 ? 1.446 26.344 12.531 1 98.69 20 PHE B CA 1
ATOM 2086 C C . PHE B 1 20 ? 1.574 27.109 13.844 1 98.69 20 PHE B C 1
ATOM 2088 O O . PHE B 1 20 ? 1.785 26.516 14.898 1 98.69 20 PHE B O 1
ATOM 2095 N N . LEU B 1 21 ? 1.362 28.484 13.805 1 98.12 21 LEU B N 1
ATOM 2096 C CA . LEU B 1 21 ? 1.73 29.312 14.945 1 98.12 21 LEU B CA 1
ATOM 2097 C C . LEU B 1 21 ? 0.549 30.156 15.398 1 98.12 21 LEU B C 1
ATOM 2099 O O . LEU B 1 21 ? 0.721 31.312 15.781 1 98.12 21 LEU B O 1
ATOM 2103 N N . ARG B 1 22 ? -0.62 29.594 15.359 1 97.81 22 ARG B N 1
ATOM 2104 C CA . ARG B 1 22 ? -1.79 30.312 15.852 1 97.81 22 ARG B CA 1
ATOM 2105 C C . ARG B 1 22 ? -2.465 29.547 16.984 1 97.81 22 ARG B C 1
ATOM 2107 O O . ARG B 1 22 ? -3.674 29.312 16.953 1 97.81 22 ARG B O 1
ATOM 2114 N N . PRO B 1 23 ? -1.737 29.297 18.078 1 97.25 23 PRO B N 1
ATOM 2115 C CA . PRO B 1 23 ? -2.281 28.422 19.125 1 97.25 23 PRO B CA 1
ATOM 2116 C C . PRO B 1 23 ? -3.5 29.016 19.828 1 97.25 23 PRO B C 1
ATOM 2118 O O . PRO B 1 23 ? -4.387 28.281 20.266 1 97.25 23 PRO B O 1
ATOM 2121 N N . ALA B 1 24 ? -3.6 30.344 19.906 1 96.88 24 ALA B N 1
ATOM 2122 C CA . ALA B 1 24 ? -4.734 30.984 20.562 1 96.88 24 ALA B CA 1
ATOM 2123 C C . ALA B 1 24 ? -6.027 30.75 19.781 1 96.88 24 ALA B C 1
ATOM 2125 O O . ALA B 1 24 ? -7.113 30.719 20.375 1 96.88 24 ALA B O 1
ATOM 2126 N N . GLU B 1 25 ? -5.855 30.609 18.531 1 96.69 25 GLU B N 1
ATOM 2127 C CA . GLU B 1 25 ? -7.004 30.344 17.672 1 96.69 25 GLU B CA 1
ATOM 2128 C C . GLU B 1 25 ? -7.121 28.859 17.344 1 96.69 25 GLU B C 1
ATOM 2130 O O . GLU B 1 25 ? -7.801 28.484 16.391 1 96.69 25 GLU B O 1
ATOM 2135 N N . LEU B 1 26 ? -6.398 28.016 18.109 1 97.88 26 LEU B N 1
ATOM 2136 C CA . LEU B 1 26 ? -6.387 26.578 17.906 1 97.88 26 LEU B CA 1
ATOM 2137 C C . LEU B 1 26 ? -5.914 26.234 16.5 1 97.88 26 LEU B C 1
ATOM 2139 O O . LEU B 1 26 ? -6.418 25.297 15.883 1 97.88 26 LEU B O 1
ATOM 2143 N N . ASN B 1 27 ? -5.07 27.078 15.977 1 98.38 27 ASN B N 1
ATOM 2144 C CA . ASN B 1 27 ? -4.449 26.922 14.664 1 98.38 27 ASN B CA 1
ATOM 2145 C C . ASN B 1 27 ? -5.492 26.781 13.562 1 98.38 27 ASN B C 1
ATOM 2147 O O . ASN B 1 27 ? -5.352 25.953 12.672 1 98.38 27 ASN B O 1
ATOM 2151 N N . ALA B 1 28 ? -6.582 27.609 13.695 1 98.19 28 ALA B N 1
ATOM 2152 C CA . ALA B 1 28 ? -7.57 27.703 12.625 1 98.19 28 ALA B CA 1
ATOM 2153 C C . ALA B 1 28 ? -6.934 28.203 11.328 1 98.19 28 ALA B C 1
ATOM 2155 O O . ALA B 1 28 ? -6.086 29.094 11.344 1 98.19 28 ALA B O 1
ATOM 2156 N N . LEU B 1 29 ? -7.344 27.609 10.211 1 98.12 29 LEU B N 1
ATOM 2157 C CA . LEU B 1 29 ? -6.707 27.859 8.922 1 98.12 29 LEU B CA 1
ATOM 2158 C C . LEU B 1 29 ? -7.23 29.156 8.297 1 98.12 29 LEU B C 1
ATOM 2160 O O . LEU B 1 29 ? -8.375 29.203 7.832 1 98.12 29 LEU B O 1
ATOM 2164 N N . SER B 1 30 ? -6.441 30.188 8.266 1 96.31 30 SER B N 1
ATOM 2165 C CA . SER B 1 30 ? -6.754 31.453 7.617 1 96.31 30 SER B CA 1
ATOM 2166 C C . SER B 1 30 ? -6.137 31.531 6.223 1 96.31 30 SER B C 1
ATOM 2168 O O . SER B 1 30 ? -5.234 30.75 5.895 1 96.31 30 SER B O 1
ATOM 2170 N N . PRO B 1 31 ? -6.602 32.469 5.426 1 95.19 31 PRO B N 1
ATOM 2171 C CA . PRO B 1 31 ? -5.961 32.656 4.125 1 95.19 31 PRO B CA 1
ATOM 2172 C C . PRO B 1 31 ? -4.465 32.938 4.242 1 95.19 31 PRO B C 1
ATOM 2174 O O . PRO B 1 31 ? -3.67 32.406 3.461 1 95.19 31 PRO B O 1
ATOM 2177 N N . THR B 1 32 ? -4.121 33.656 5.207 1 95.06 32 THR B N 1
ATOM 2178 C CA . THR B 1 32 ? -2.715 33.969 5.41 1 95.06 32 THR B CA 1
ATOM 2179 C C . THR B 1 32 ? -1.918 32.75 5.781 1 95.06 32 THR B C 1
ATOM 2181 O O . THR B 1 32 ? -0.849 32.5 5.219 1 95.06 32 THR B O 1
ATOM 2184 N N . LEU B 1 33 ? -2.355 31.969 6.699 1 97.69 33 LEU B N 1
ATOM 2185 C CA . LEU B 1 33 ? -1.666 30.75 7.121 1 97.69 33 LEU B CA 1
ATOM 2186 C C . LEU B 1 33 ? -1.462 29.812 5.941 1 97.69 33 LEU B C 1
ATOM 2188 O O . LEU B 1 33 ? -0.355 29.312 5.727 1 97.69 33 LEU B O 1
ATOM 2192 N N . ILE B 1 34 ? -2.504 29.578 5.172 1 98 34 ILE B N 1
ATOM 2193 C CA . ILE B 1 34 ? -2.455 28.656 4.035 1 98 34 ILE B CA 1
ATOM 2194 C C . ILE B 1 34 ? -1.461 29.172 2.998 1 98 34 ILE B C 1
ATOM 2196 O O . ILE B 1 34 ? -0.649 28.406 2.473 1 98 34 ILE B O 1
ATOM 2200 N N . ALA B 1 35 ? -1.51 30.438 2.703 1 96.69 35 ALA B N 1
ATOM 2201 C CA . ALA B 1 35 ? -0.587 31.016 1.732 1 96.69 35 ALA B CA 1
ATOM 2202 C C . ALA B 1 35 ? 0.862 30.844 2.182 1 96.69 35 ALA B C 1
ATOM 2204 O O . ALA B 1 35 ? 1.727 30.484 1.384 1 96.69 35 ALA B O 1
ATOM 2205 N N . GLU B 1 36 ? 1.112 31.125 3.432 1 98.19 36 GLU B N 1
ATOM 2206 C CA . GLU B 1 36 ? 2.459 30.984 3.975 1 98.19 36 GLU B CA 1
ATOM 2207 C C . GLU B 1 36 ? 2.904 29.516 3.984 1 98.19 36 GLU B C 1
ATOM 2209 O O . GLU B 1 36 ? 4.047 29.219 3.646 1 98.19 36 GLU B O 1
ATOM 2214 N N . ALA B 1 37 ? 2.016 28.656 4.395 1 98.56 37 ALA B N 1
ATOM 2215 C CA . ALA B 1 37 ? 2.326 27.234 4.398 1 98.56 37 ALA B CA 1
ATOM 2216 C C . ALA B 1 37 ? 2.676 26.734 2.996 1 98.56 37 ALA B C 1
ATOM 2218 O O . ALA B 1 37 ? 3.637 25.984 2.816 1 98.56 37 ALA B O 1
ATOM 2219 N N . GLN B 1 38 ? 1.889 27.172 2.02 1 97.94 38 GLN B N 1
ATOM 2220 C CA . GLN B 1 38 ? 2.133 26.781 0.635 1 97.94 38 GLN B CA 1
ATOM 2221 C C . GLN B 1 38 ? 3.52 27.219 0.175 1 97.94 38 GLN B C 1
ATOM 2223 O O . GLN B 1 38 ? 4.234 26.453 -0.478 1 97.94 38 GLN B O 1
ATOM 2228 N N . ARG B 1 39 ? 3.893 28.391 0.5 1 97.25 39 ARG B N 1
ATOM 2229 C CA . ARG B 1 39 ? 5.215 28.891 0.145 1 97.25 39 ARG B CA 1
ATOM 2230 C C . ARG B 1 39 ? 6.312 28.047 0.781 1 97.25 39 ARG B C 1
ATOM 2232 O O . ARG B 1 39 ? 7.305 27.719 0.127 1 97.25 39 ARG B O 1
ATOM 2239 N N . CYS B 1 40 ? 6.121 27.734 1.999 1 98.31 40 CYS B N 1
ATOM 2240 C CA . CYS B 1 40 ? 7.109 26.938 2.721 1 98.31 40 CYS B CA 1
ATOM 2241 C C . CYS B 1 40 ? 7.234 25.547 2.119 1 98.31 40 CYS B C 1
ATOM 2243 O O . CYS B 1 40 ? 8.344 25.062 1.878 1 98.31 40 CYS B O 1
ATOM 2245 N N . VAL B 1 41 ? 6.121 24.938 1.871 1 98.56 41 VAL B N 1
ATOM 2246 C CA . VAL B 1 41 ? 6.109 23.578 1.325 1 98.56 41 VAL B CA 1
ATOM 2247 C C . VAL B 1 41 ? 6.77 23.578 -0.052 1 98.56 41 VAL B C 1
ATOM 2249 O O . VAL B 1 41 ? 7.547 22.672 -0.371 1 98.56 41 VAL B O 1
ATOM 2252 N N . SER B 1 42 ? 6.523 24.578 -0.861 1 97.88 42 SER B N 1
ATOM 2253 C CA . SER B 1 42 ? 7.145 24.703 -2.178 1 97.88 42 SER B CA 1
ATOM 2254 C C . SER B 1 42 ? 8.664 24.812 -2.066 1 97.88 42 SER B C 1
ATOM 2256 O O . SER B 1 42 ? 9.391 24.203 -2.861 1 97.88 42 SER B O 1
ATOM 2258 N N . SER B 1 43 ? 9.07 25.531 -1.086 1 97.56 43 SER B N 1
ATOM 2259 C CA . SER B 1 43 ? 10.508 25.672 -0.883 1 97.56 43 SER B CA 1
ATOM 2260 C C . SER B 1 43 ? 11.148 24.359 -0.455 1 97.56 43 SER B C 1
ATOM 2262 O O . SER B 1 43 ? 12.25 24.031 -0.897 1 97.56 43 SER B O 1
ATOM 2264 N N . VAL B 1 44 ? 10.516 23.625 0.407 1 98.19 44 VAL B N 1
ATOM 2265 C CA . VAL B 1 44 ? 11.031 22.328 0.866 1 98.19 44 VAL B CA 1
ATOM 2266 C C . VAL B 1 44 ? 11.102 21.359 -0.307 1 98.19 44 VAL B C 1
ATOM 2268 O O . VAL B 1 44 ? 12.055 20.578 -0.419 1 98.19 44 VAL B O 1
ATOM 2271 N N . ALA B 1 45 ? 10.109 21.406 -1.18 1 97.62 45 ALA B N 1
ATOM 2272 C CA . ALA B 1 45 ? 10.055 20.516 -2.33 1 97.62 45 ALA B CA 1
ATOM 2273 C C . ALA B 1 45 ? 11.297 20.656 -3.199 1 97.62 45 ALA B C 1
ATOM 2275 O O . ALA B 1 45 ? 11.711 19.703 -3.873 1 97.62 45 ALA B O 1
ATOM 2276 N N . GLN B 1 46 ? 11.93 21.797 -3.125 1 96.31 46 GLN B N 1
ATOM 2277 C CA . GLN B 1 46 ? 13.094 22.078 -3.953 1 96.31 46 GLN B CA 1
ATOM 2278 C C . GLN B 1 46 ? 14.391 21.891 -3.166 1 96.31 46 GLN B C 1
ATOM 2280 O O . GLN B 1 46 ? 15.484 22.125 -3.684 1 96.31 46 GLN B O 1
ATOM 2285 N N . SER B 1 47 ? 14.273 21.484 -1.965 1 96.81 47 SER B N 1
ATOM 2286 C CA . SER B 1 47 ? 15.438 21.328 -1.099 1 96.81 47 SER B CA 1
ATOM 2287 C C . SER B 1 47 ? 15.93 19.875 -1.084 1 96.81 47 SER B C 1
ATOM 2289 O O . SER B 1 47 ? 15.383 19.031 -1.792 1 96.81 47 SER B O 1
ATOM 2291 N N . ASP B 1 48 ? 16.938 19.625 -0.294 1 95.19 48 ASP B N 1
ATOM 2292 C CA . ASP B 1 48 ? 17.5 18.281 -0.185 1 95.19 48 ASP B CA 1
ATOM 2293 C C . ASP B 1 48 ? 16.969 17.562 1.052 1 95.19 48 ASP B C 1
ATOM 2295 O O . ASP B 1 48 ? 17.5 16.531 1.462 1 95.19 48 ASP B O 1
ATOM 2299 N N . ALA B 1 49 ? 15.891 18.156 1.667 1 97.44 49 ALA B N 1
ATOM 2300 C CA . ALA B 1 49 ? 15.266 17.453 2.785 1 97.44 49 ALA B CA 1
ATOM 2301 C C . ALA B 1 49 ? 14.727 16.094 2.348 1 97.44 49 ALA B C 1
ATOM 2303 O O . ALA B 1 49 ? 14.375 15.906 1.181 1 97.44 49 ALA B O 1
ATOM 2304 N N . GLY B 1 50 ? 14.695 15.109 3.291 1 98 50 GLY B N 1
ATOM 2305 C CA . GLY B 1 50 ? 14.102 13.805 3.02 1 98 50 GLY B CA 1
ATOM 2306 C C . GLY B 1 50 ? 12.68 13.68 3.535 1 98 50 GLY B C 1
ATOM 2307 O O . GLY B 1 50 ? 11.898 12.883 3.021 1 98 50 GLY B O 1
ATOM 2308 N N . VAL B 1 51 ? 12.461 14.492 4.605 1 98.81 51 VAL B N 1
ATOM 2309 C CA . VAL B 1 51 ? 11.164 14.398 5.277 1 98.81 51 VAL B CA 1
ATOM 2310 C C . VAL B 1 51 ? 10.664 15.789 5.637 1 98.81 51 VAL B C 1
ATOM 2312 O O . VAL B 1 51 ? 11.438 16.641 6.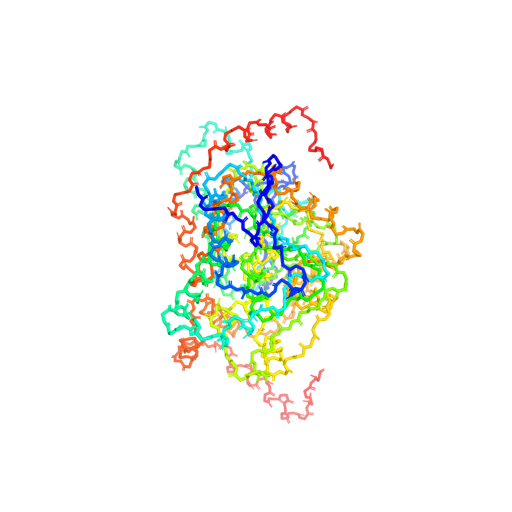074 1 98.81 51 VAL B O 1
ATOM 2315 N N . LEU B 1 52 ? 9.406 16.047 5.395 1 98.88 52 LEU B N 1
ATOM 2316 C CA . LEU B 1 52 ? 8.703 17.219 5.906 1 98.88 52 LEU B CA 1
ATOM 2317 C C . LEU B 1 52 ? 7.711 16.828 6.992 1 98.88 52 LEU B C 1
ATOM 2319 O O . LEU B 1 52 ? 6.812 16.016 6.754 1 98.88 52 LEU B O 1
ATOM 2323 N N . VAL B 1 53 ? 7.902 17.391 8.164 1 98.94 53 VAL B N 1
ATOM 2324 C CA . VAL B 1 53 ? 6.965 17.188 9.258 1 98.94 53 VAL B CA 1
ATOM 2325 C C . VAL B 1 53 ? 6.078 18.422 9.414 1 98.94 53 VAL B C 1
ATOM 2327 O O . VAL B 1 53 ? 6.578 19.547 9.539 1 98.94 53 VAL B O 1
ATOM 2330 N N . LEU B 1 54 ? 4.754 18.25 9.32 1 98.88 54 LEU B N 1
ATOM 2331 C CA . LEU B 1 54 ? 3.789 19.297 9.641 1 98.88 54 LEU B CA 1
ATOM 2332 C C . LEU B 1 54 ? 3.377 19.219 11.109 1 98.88 54 LEU B C 1
ATOM 2334 O O . LEU B 1 54 ? 2.865 18.188 11.562 1 98.88 54 LEU B O 1
ATOM 2338 N N . ALA B 1 55 ? 3.613 20.297 11.781 1 98.62 55 ALA B N 1
ATOM 2339 C CA . ALA B 1 55 ? 3.316 20.359 13.211 1 98.62 55 ALA B CA 1
ATOM 2340 C C . ALA B 1 55 ? 2.553 21.641 13.547 1 98.62 55 ALA B C 1
ATOM 2342 O O . ALA B 1 55 ? 2.264 22.453 12.664 1 98.62 55 ALA B O 1
ATOM 2343 N N . ALA B 1 56 ? 2.119 21.734 14.797 1 98.69 56 ALA B N 1
ATOM 2344 C CA . ALA B 1 56 ? 1.408 22.922 15.266 1 98.69 56 ALA B CA 1
ATOM 2345 C C . ALA B 1 56 ? 1.789 23.25 16.703 1 98.69 56 ALA B C 1
ATOM 2347 O O . ALA B 1 56 ? 1.978 22.359 17.531 1 98.69 56 ALA B O 1
ATOM 2348 N N . GLU B 1 57 ? 1.898 24.516 16.938 1 97.94 57 GLU B N 1
ATOM 2349 C CA . GLU B 1 57 ? 2.148 24.984 18.297 1 97.94 57 GLU B CA 1
ATOM 2350 C C . GLU B 1 57 ? 0.887 24.891 19.156 1 97.94 57 GLU B C 1
ATOM 2352 O O . GLU B 1 57 ? -0.213 25.172 18.672 1 97.94 57 GLU B O 1
ATOM 2357 N N . GLY B 1 58 ? 1.088 24.484 20.406 1 96.88 58 GLY B N 1
ATOM 2358 C CA . GLY B 1 58 ? -0.031 24.516 21.328 1 96.88 58 GLY B CA 1
ATOM 2359 C C . GLY B 1 58 ? -0.789 23.219 21.422 1 96.88 58 GLY B C 1
ATOM 2360 O O . GLY B 1 58 ? -0.213 22.141 21.203 1 96.88 58 GLY B O 1
ATOM 2361 N N . ARG B 1 59 ? -2.043 23.266 21.734 1 95.56 59 ARG B N 1
ATOM 2362 C CA . ARG B 1 59 ? -2.777 22.078 22.203 1 95.56 59 ARG B CA 1
ATOM 2363 C C . ARG B 1 59 ? -3.559 21.438 21.062 1 95.56 59 ARG B C 1
ATOM 2365 O O . ARG B 1 59 ? -4.207 20.406 21.234 1 95.56 59 ARG B O 1
ATOM 2372 N N . SER B 1 60 ? -3.543 22.188 19.891 1 97.69 60 SER B N 1
ATOM 2373 C CA . SER B 1 60 ? -4.344 21.703 18.766 1 97.69 60 SER B CA 1
ATOM 2374 C C . SER B 1 60 ? -3.561 21.766 17.469 1 97.69 60 SER B C 1
ATOM 2376 O O . SER B 1 60 ? -2.848 22.734 17.203 1 97.69 60 SER B O 1
ATOM 2378 N N . PHE B 1 61 ? -3.697 20.688 16.688 1 98.62 61 PHE B N 1
ATOM 2379 C CA . PHE B 1 61 ? -3.178 20.75 15.328 1 98.62 61 PHE B CA 1
ATOM 2380 C C . PHE B 1 61 ? -3.922 21.797 14.516 1 98.62 61 PHE B C 1
ATOM 2382 O O . PHE B 1 61 ? -3.352 22.828 14.141 1 98.62 61 PHE B O 1
ATOM 2389 N N . SER B 1 62 ? -5.289 21.578 14.383 1 98.56 62 SER B N 1
ATOM 2390 C CA . SER B 1 62 ? -6.102 22.609 13.75 1 98.56 62 SER B CA 1
ATOM 2391 C C . SER B 1 62 ? -7.59 22.375 13.984 1 98.56 62 SER B C 1
ATOM 2393 O O . SER B 1 62 ? -8.07 21.25 13.836 1 98.56 62 SER B O 1
ATOM 2395 N N . ALA B 1 63 ? -8.242 23.469 14.266 1 97 63 ALA B N 1
ATOM 2396 C CA . ALA B 1 63 ? -9.688 23.406 14.453 1 97 63 ALA B CA 1
ATOM 2397 C C . ALA B 1 63 ? -10.422 23.562 13.125 1 97 63 ALA B C 1
ATOM 2399 O O . ALA B 1 63 ? -11.656 23.594 13.094 1 97 63 ALA B O 1
ATOM 2400 N N . GLY B 1 64 ? -9.68 23.656 12.102 1 96.81 64 GLY B N 1
ATOM 2401 C CA . GLY B 1 64 ? -10.281 23.812 10.781 1 96.81 64 GLY B CA 1
ATOM 2402 C C . GLY B 1 64 ? -10.211 25.234 10.266 1 96.81 64 GLY B C 1
ATOM 2403 O O . GLY B 1 64 ? -9.297 25.984 10.609 1 96.81 64 GLY B O 1
ATOM 2404 N N . VAL B 1 65 ? -11.086 25.562 9.359 1 94.94 65 VAL B N 1
ATOM 2405 C CA . VAL B 1 65 ? -11.102 26.875 8.719 1 94.94 65 VAL B CA 1
ATOM 2406 C C . VAL B 1 65 ? -11.453 27.938 9.75 1 94.94 65 VAL B C 1
ATOM 2408 O O . VAL B 1 65 ? -12.344 27.75 10.578 1 94.94 65 VAL B O 1
ATOM 2411 N N . ASP B 1 66 ? -10.75 29.047 9.688 1 94.88 66 ASP B N 1
ATOM 2412 C CA . ASP B 1 66 ? -11 30.203 10.547 1 94.88 66 ASP B CA 1
ATOM 2413 C C . ASP B 1 66 ? -12.32 30.891 10.18 1 94.88 66 ASP B C 1
ATOM 2415 O O . ASP B 1 66 ? -12.352 31.719 9.273 1 94.88 66 ASP B O 1
ATOM 2419 N N . LEU B 1 67 ? -13.281 30.609 10.922 1 90 67 LEU B N 1
ATOM 2420 C CA . LEU B 1 67 ? -14.617 31.109 10.609 1 90 67 LEU B CA 1
ATOM 2421 C C . LEU B 1 67 ? -14.688 32.625 10.766 1 90 67 LEU B C 1
ATOM 2423 O O . LEU B 1 67 ? -15.453 33.281 10.07 1 90 67 LEU B O 1
ATOM 2427 N N . LYS B 1 68 ? -13.891 33.156 11.672 1 90.06 68 LYS B N 1
ATOM 2428 C CA . LYS B 1 68 ? -13.836 34.594 11.82 1 90.06 68 LYS B CA 1
ATOM 2429 C C . LYS B 1 68 ? -13.258 35.25 10.57 1 90.06 68 LYS B C 1
ATOM 2431 O O . LYS B 1 68 ? -13.758 36.281 10.109 1 90.06 68 LYS B O 1
ATOM 2436 N N . ALA B 1 69 ? -12.266 34.594 10.055 1 87 69 ALA B N 1
ATOM 2437 C CA . ALA B 1 69 ? -11.641 35.125 8.852 1 87 69 ALA B CA 1
ATOM 2438 C C . ALA B 1 69 ? -12.594 35.062 7.66 1 87 69 ALA B C 1
ATOM 2440 O O . ALA B 1 69 ? -12.656 35.969 6.852 1 87 69 ALA B O 1
ATOM 2441 N N . VAL B 1 70 ? -13.406 34 7.602 1 85.38 70 VAL B N 1
ATOM 2442 C CA . VAL B 1 70 ? -14.203 33.812 6.391 1 85.38 70 VAL B CA 1
ATOM 2443 C C . VAL B 1 70 ? -15.531 34.562 6.523 1 85.38 70 VAL B C 1
ATOM 2445 O O . VAL B 1 70 ? -16.297 34.656 5.559 1 85.38 70 VAL B O 1
ATOM 2448 N N . SER B 1 71 ? -15.766 35.125 7.648 1 87.5 71 SER B N 1
ATOM 2449 C CA . SER B 1 71 ? -16.953 35.938 7.852 1 87.5 71 SER B CA 1
ATOM 2450 C C . SER B 1 71 ? -16.609 37.438 7.801 1 87.5 71 SER B C 1
ATOM 2452 O O . SER B 1 71 ? -17.5 38.281 7.922 1 87.5 71 SER B O 1
ATOM 2454 N N . SER B 1 72 ? -15.383 37.719 7.652 1 88.81 72 SER B N 1
ATOM 2455 C CA . SER B 1 72 ? -14.93 39.094 7.633 1 88.81 72 SER B CA 1
ATOM 2456 C C . SER B 1 72 ? -15.367 39.812 6.355 1 88.81 72 SER B C 1
ATOM 2458 O O . SER B 1 72 ? -15.477 39.188 5.301 1 88.81 72 SER B O 1
ATOM 2460 N N . PRO B 1 73 ? -15.57 41.094 6.414 1 88.69 73 PRO B N 1
ATOM 2461 C CA . PRO B 1 73 ? -15.922 41.844 5.215 1 88.69 73 PRO B CA 1
ATOM 2462 C C . PRO B 1 73 ? -14.836 41.812 4.145 1 88.69 73 PRO B C 1
ATOM 2464 O O . PRO B 1 73 ? -15.109 42.031 2.965 1 88.69 73 PRO B O 1
ATOM 2467 N N . ASP B 1 74 ? -13.727 41.5 4.555 1 87.88 74 ASP B N 1
ATOM 2468 C CA . ASP B 1 74 ? -12.594 41.438 3.631 1 87.88 74 ASP B CA 1
ATOM 2469 C C . ASP B 1 74 ? -12.555 40.094 2.891 1 87.88 74 ASP B C 1
ATOM 2471 O O . ASP B 1 74 ? -11.758 39.906 1.973 1 87.88 74 ASP B O 1
ATOM 2475 N N . TYR B 1 75 ? -13.453 39.219 3.309 1 88.56 75 TYR B N 1
ATOM 2476 C CA . TYR B 1 75 ? -13.531 37.906 2.666 1 88.56 75 TYR B CA 1
ATOM 2477 C C . TYR B 1 75 ? -14.422 37.969 1.432 1 88.56 75 TYR B C 1
ATOM 2479 O O . TYR B 1 75 ? -15.547 37.469 1.451 1 88.56 75 TYR B O 1
ATOM 2487 N N . THR B 1 76 ? -13.914 38.531 0.391 1 91.31 76 THR B N 1
ATOM 2488 C CA . THR B 1 76 ? -14.617 38.688 -0.877 1 91.31 76 THR B CA 1
ATOM 2489 C C . THR B 1 76 ? -14.648 37.344 -1.639 1 91.31 76 THR B C 1
ATOM 2491 O O . THR B 1 76 ? -13.914 36.438 -1.302 1 91.31 76 THR B O 1
ATOM 2494 N N . PRO B 1 77 ? -15.461 37.312 -2.609 1 90.94 77 PRO B N 1
ATOM 2495 C CA . PRO B 1 77 ? -15.484 36.094 -3.441 1 90.94 77 PRO B CA 1
ATOM 2496 C C . PRO B 1 77 ? -14.117 35.75 -4.035 1 90.94 77 PRO B C 1
ATOM 2498 O O . PRO B 1 77 ? -13.766 34.594 -4.176 1 90.94 77 PRO B O 1
ATOM 2501 N N . GLU B 1 78 ? -13.406 36.75 -4.312 1 92.62 78 GLU B N 1
ATOM 2502 C CA . GLU B 1 78 ? -12.07 36.562 -4.871 1 92.62 78 GLU B CA 1
ATOM 2503 C C . GLU B 1 78 ? -11.125 35.969 -3.834 1 92.62 78 GLU B C 1
ATOM 2505 O O . GLU B 1 78 ? -10.359 35.031 -4.141 1 92.62 78 GLU B O 1
ATOM 2510 N N . VAL B 1 79 ? -11.227 36.5 -2.682 1 90.25 79 VAL B N 1
ATOM 2511 C CA . VAL B 1 79 ? -10.406 36 -1.591 1 90.25 79 VAL B CA 1
ATOM 2512 C C . VAL B 1 79 ? -10.797 34.562 -1.289 1 90.25 79 VAL B C 1
ATOM 2514 O O . VAL B 1 79 ? -9.93 33.688 -1.089 1 90.25 79 VAL B O 1
ATOM 2517 N N . ALA B 1 80 ? -12.039 34.312 -1.322 1 91.88 80 ALA B N 1
ATOM 2518 C CA . ALA B 1 80 ? -12.555 32.969 -1.087 1 91.88 80 ALA B CA 1
ATOM 2519 C C . ALA B 1 80 ? -12.023 31.984 -2.127 1 91.88 80 ALA B C 1
ATOM 2521 O O . ALA B 1 80 ? -11.578 30.875 -1.784 1 91.88 80 ALA B O 1
ATOM 2522 N N . ARG B 1 81 ? -12.047 32.375 -3.336 1 93.94 81 ARG B N 1
ATOM 2523 C CA . ARG B 1 81 ? -11.562 31.547 -4.43 1 93.94 81 ARG B CA 1
ATOM 2524 C C . ARG B 1 81 ? -10.07 31.25 -4.277 1 93.94 81 ARG B C 1
ATOM 2526 O O . ARG B 1 81 ? -9.648 30.109 -4.383 1 93.94 81 ARG B O 1
ATOM 2533 N N . LEU B 1 82 ? -9.344 32.25 -4.035 1 93.31 82 LEU B N 1
ATOM 2534 C CA . LEU B 1 82 ? -7.895 32.125 -3.902 1 93.31 82 LEU B CA 1
ATOM 2535 C C . LEU B 1 82 ? -7.543 31.234 -2.705 1 93.31 82 LEU B C 1
ATOM 2537 O O . LEU B 1 82 ? -6.645 30.391 -2.789 1 93.31 82 LEU B O 1
ATOM 2541 N N . PHE B 1 83 ? -8.266 31.531 -1.643 1 94.75 83 PHE B N 1
ATOM 2542 C CA . PHE B 1 83 ? -8.07 30.75 -0.423 1 94.75 83 PHE B CA 1
ATOM 2543 C C . PHE B 1 83 ? -8.281 29.266 -0.686 1 94.75 83 PHE B C 1
ATOM 2545 O O . PHE B 1 83 ? -7.414 28.438 -0.368 1 94.75 83 PHE B O 1
ATOM 2552 N N . SER B 1 84 ? -9.289 28.906 -1.33 1 96.12 84 SER B N 1
ATOM 2553 C CA . SER B 1 84 ? -9.625 27.516 -1.629 1 96.12 84 SER B CA 1
ATOM 2554 C C . SER B 1 84 ? -8.625 26.891 -2.602 1 96.12 84 SER B C 1
ATOM 2556 O O . SER B 1 84 ? -8.203 25.75 -2.422 1 96.12 84 SER B O 1
ATOM 2558 N N . GLU B 1 85 ? -8.258 27.609 -3.559 1 97 85 GLU B N 1
ATOM 2559 C CA . GLU B 1 85 ? -7.289 27.125 -4.539 1 97 85 GLU B CA 1
ATOM 2560 C C . GLU B 1 85 ? -5.938 26.859 -3.891 1 97 85 GLU B C 1
ATOM 2562 O O . GLU B 1 85 ? -5.312 25.828 -4.152 1 97 85 GLU B O 1
ATOM 2567 N N . GLN B 1 86 ? -5.52 27.734 -3.088 1 96.56 86 GLN B N 1
ATOM 2568 C CA . GLN B 1 86 ? -4.234 27.594 -2.412 1 96.56 86 GLN B CA 1
ATOM 2569 C C . GLN B 1 86 ? -4.25 26.406 -1.449 1 96.56 86 GLN B C 1
ATOM 2571 O O . GLN B 1 86 ? -3.244 25.719 -1.297 1 96.56 86 GLN B O 1
ATOM 2576 N N . ALA B 1 87 ? -5.344 26.234 -0.812 1 97.88 87 ALA B N 1
ATOM 2577 C CA . ALA B 1 87 ? -5.469 25.094 0.085 1 97.88 87 ALA B CA 1
ATOM 2578 C C . ALA B 1 87 ? -5.375 23.781 -0.685 1 97.88 87 ALA B C 1
ATOM 2580 O O . ALA B 1 87 ? -4.648 22.875 -0.284 1 97.88 87 ALA B O 1
ATOM 2581 N N . ARG B 1 88 ? -6.082 23.734 -1.799 1 98.38 88 ARG B N 1
ATOM 2582 C CA . ARG B 1 88 ? -6.023 22.531 -2.639 1 98.38 88 ARG B CA 1
ATOM 2583 C C . ARG B 1 88 ? -4.609 22.297 -3.16 1 98.38 88 ARG B C 1
ATOM 2585 O O . ARG B 1 88 ? -4.125 21.172 -3.172 1 98.38 88 ARG B O 1
ATOM 2592 N N . ASP B 1 89 ? -3.979 23.344 -3.541 1 97.88 89 ASP B N 1
ATOM 2593 C CA . ASP B 1 89 ? -2.613 23.234 -4.047 1 97.88 89 ASP B CA 1
ATOM 2594 C C . ASP B 1 89 ? -1.657 22.766 -2.957 1 97.88 89 ASP B C 1
ATOM 2596 O O . ASP B 1 89 ? -0.783 21.938 -3.211 1 97.88 89 ASP B O 1
ATOM 2600 N N . LEU B 1 90 ? -1.835 23.328 -1.798 1 98.5 90 LEU B N 1
ATOM 2601 C CA . LEU B 1 90 ? -1.017 22.922 -0.663 1 98.5 90 LEU B CA 1
ATOM 2602 C C . LEU B 1 90 ? -1.153 21.422 -0.41 1 98.5 90 LEU B C 1
ATOM 2604 O O . LEU B 1 90 ? -0.151 20.703 -0.321 1 98.5 90 LEU B O 1
ATOM 2608 N N . ILE B 1 91 ? -2.336 20.953 -0.341 1 98.75 91 ILE B N 1
ATOM 2609 C CA . ILE B 1 91 ? -2.625 19.547 -0.022 1 98.75 91 ILE B CA 1
ATOM 2610 C C . ILE B 1 91 ? -2.078 18.641 -1.122 1 98.75 91 ILE B C 1
ATOM 2612 O O . ILE B 1 91 ? -1.441 17.625 -0.838 1 98.75 91 ILE B O 1
ATOM 2616 N N . ARG B 1 92 ? -2.248 19.016 -2.363 1 98.44 92 ARG B N 1
ATOM 2617 C CA . ARG B 1 92 ? -1.741 18.219 -3.48 1 98.44 92 ARG B CA 1
ATOM 2618 C C . ARG B 1 92 ? -0.216 18.188 -3.479 1 98.44 92 ARG B C 1
ATOM 2620 O O . ARG B 1 92 ? 0.387 17.156 -3.791 1 98.44 92 ARG B O 1
ATOM 2627 N N . GLN B 1 93 ? 0.362 19.281 -3.113 1 98.31 93 GLN B N 1
ATOM 2628 C CA . GLN B 1 93 ? 1.819 19.328 -3.049 1 98.31 93 GLN B CA 1
ATOM 2629 C C . GLN B 1 93 ? 2.346 18.406 -1.941 1 98.31 93 GLN B C 1
ATOM 2631 O O . GLN B 1 93 ? 3.332 17.703 -2.133 1 98.31 93 GLN B O 1
ATOM 2636 N N . LEU B 1 94 ? 1.711 18.453 -0.782 1 98.69 94 LEU B N 1
ATOM 2637 C CA . LEU B 1 94 ? 2.086 17.562 0.303 1 98.69 94 LEU B CA 1
ATOM 2638 C C . LEU B 1 94 ? 2.027 16.109 -0.151 1 98.69 94 LEU B C 1
ATOM 2640 O O . LEU B 1 94 ? 2.885 15.297 0.218 1 98.69 94 LEU B O 1
ATOM 2644 N N . GLU B 1 95 ? 1.093 15.797 -0.924 1 97.81 95 GLU B N 1
ATOM 2645 C CA . GLU B 1 95 ? 0.811 14.438 -1.388 1 97.81 95 GLU B CA 1
ATOM 2646 C C . GLU B 1 95 ? 1.837 13.984 -2.422 1 97.81 95 GLU B C 1
ATOM 2648 O O . GLU B 1 95 ? 2.178 12.805 -2.486 1 97.81 95 GLU B O 1
ATOM 2653 N N . THR B 1 96 ? 2.385 14.93 -3.244 1 97.88 96 THR B N 1
ATOM 2654 C CA . THR B 1 96 ? 3.09 14.508 -4.449 1 97.88 96 THR B CA 1
ATOM 2655 C C . THR B 1 96 ? 4.559 14.914 -4.387 1 97.88 96 THR B C 1
ATOM 2657 O O . THR B 1 96 ? 5.375 14.445 -5.188 1 97.88 96 THR B O 1
ATOM 2660 N N . MET B 1 97 ? 4.914 15.789 -3.469 1 98.25 97 MET B N 1
ATOM 2661 C CA . MET B 1 97 ? 6.312 16.203 -3.395 1 98.25 97 MET B CA 1
ATOM 2662 C C . MET B 1 97 ? 7.223 15.008 -3.146 1 98.25 97 MET B C 1
ATOM 2664 O O . MET B 1 97 ? 6.781 13.984 -2.621 1 98.25 97 MET B O 1
ATOM 2668 N N . PRO B 1 98 ? 8.523 15.094 -3.52 1 97.38 98 PRO B N 1
ATOM 2669 C CA . PRO B 1 98 ? 9.422 13.938 -3.436 1 97.38 98 PRO B CA 1
ATOM 2670 C C . PRO B 1 98 ? 9.734 13.539 -1.996 1 97.38 98 PRO B C 1
ATOM 2672 O O . PRO B 1 98 ? 10.047 12.375 -1.729 1 97.38 98 PRO B O 1
ATOM 2675 N N . GLN B 1 99 ? 9.633 14.445 -1.064 1 98.38 99 GLN B N 1
ATOM 2676 C CA . GLN B 1 99 ? 9.898 14.18 0.345 1 98.38 99 GLN B CA 1
ATOM 2677 C C . GLN B 1 99 ? 8.742 13.414 0.986 1 98.38 99 GLN B C 1
ATOM 2679 O O . GLN B 1 99 ? 7.582 13.609 0.615 1 98.38 99 GLN B O 1
ATOM 2684 N N . VAL B 1 100 ? 9.062 12.562 1.93 1 98.88 100 VAL B N 1
ATOM 2685 C CA . VAL B 1 100 ? 8.016 11.969 2.75 1 98.88 100 VAL B CA 1
ATOM 2686 C C . VAL B 1 100 ? 7.395 13.031 3.652 1 98.88 100 VAL B C 1
ATOM 2688 O O . VAL B 1 100 ? 8.109 13.852 4.234 1 98.88 100 VAL B O 1
ATOM 2691 N N . THR B 1 101 ? 6.09 13.062 3.738 1 98.94 101 THR B N 1
ATOM 2692 C CA . THR B 1 101 ? 5.398 14.047 4.562 1 98.94 101 THR B CA 1
ATOM 2693 C C . THR B 1 101 ? 4.707 13.375 5.742 1 98.94 101 THR B C 1
ATOM 2695 O O . THR B 1 101 ? 4.074 12.328 5.586 1 98.94 101 THR B O 1
ATOM 2698 N N . ILE B 1 102 ? 4.863 13.961 6.957 1 98.94 102 ILE B N 1
ATOM 2699 C CA . ILE B 1 102 ? 4.293 13.422 8.188 1 98.94 102 ILE B CA 1
ATOM 2700 C C . ILE B 1 102 ? 3.504 14.516 8.906 1 98.94 102 ILE B C 1
ATOM 2702 O O . ILE B 1 102 ? 4.047 15.578 9.219 1 98.94 102 ILE B O 1
ATOM 2706 N N . ALA B 1 103 ? 2.211 14.289 9.156 1 98.94 103 ALA B N 1
ATOM 2707 C CA . ALA B 1 103 ? 1.45 15.156 10.047 1 98.94 103 ALA B CA 1
ATOM 2708 C C . ALA B 1 103 ? 1.609 14.719 11.5 1 98.94 103 ALA B C 1
ATOM 2710 O O . ALA B 1 103 ? 1.243 13.602 11.867 1 98.94 103 ALA B O 1
ATOM 2711 N N . ARG B 1 104 ? 2.209 15.547 12.281 1 98.88 104 ARG B N 1
ATOM 2712 C CA . ARG B 1 104 ? 2.281 15.383 13.734 1 98.88 104 ARG B CA 1
ATOM 2713 C C . ARG B 1 104 ? 1.081 16.031 14.414 1 98.88 104 ARG B C 1
ATOM 2715 O O . ARG B 1 104 ? 1.007 17.25 14.523 1 98.88 104 ARG B O 1
ATOM 2722 N N . VAL B 1 105 ? 0.163 15.203 14.969 1 98.81 105 VAL B N 1
ATOM 2723 C CA . VAL B 1 105 ? -1.141 15.75 15.336 1 98.81 105 VAL B CA 1
ATOM 2724 C C . VAL B 1 105 ? -1.332 15.656 16.844 1 98.81 105 VAL B C 1
ATOM 2726 O O . VAL B 1 105 ? -1.113 14.602 17.453 1 98.81 105 VAL B O 1
ATOM 2729 N N . THR B 1 106 ? -1.669 16.781 17.438 1 98.06 106 THR B N 1
ATOM 2730 C CA . THR B 1 106 ? -2.146 16.859 18.812 1 98.06 106 THR B CA 1
ATOM 2731 C C . THR B 1 106 ? -3.506 17.547 18.875 1 98.06 106 THR B C 1
ATOM 2733 O O . THR B 1 106 ? -3.814 18.391 18.031 1 98.06 106 THR B O 1
ATOM 2736 N N . GLY B 1 107 ? -4.316 17.156 19.844 1 98.06 107 GLY B N 1
ATOM 2737 C CA . GLY B 1 107 ? -5.594 17.812 20.031 1 98.06 107 GLY B CA 1
ATOM 2738 C C . GLY B 1 107 ? -6.488 17.75 18.812 1 98.06 107 GLY B C 1
ATOM 2739 O O . GLY B 1 107 ? -6.684 16.672 18.234 1 98.06 107 GLY B O 1
ATOM 2740 N N . HIS B 1 108 ? -7.051 18.828 18.375 1 98.12 108 HIS B N 1
ATOM 2741 C CA . HIS B 1 108 ? -8.055 18.859 17.312 1 98.12 108 HIS B CA 1
ATOM 2742 C C . HIS B 1 108 ? -7.418 18.703 15.945 1 98.12 108 HIS B C 1
ATOM 2744 O O . HIS B 1 108 ? -6.387 19.312 15.664 1 98.12 108 HIS B O 1
ATOM 2750 N N . CYS B 1 109 ? -7.957 17.906 15.141 1 98.75 109 CYS B N 1
ATOM 2751 C CA . CYS B 1 109 ? -7.738 17.812 13.703 1 98.75 109 CYS B CA 1
ATOM 2752 C C . CYS B 1 109 ? -9.062 17.703 12.953 1 98.75 109 CYS B C 1
ATOM 2754 O O . CYS B 1 109 ? -9.5 16.594 12.617 1 98.75 109 CYS B O 1
ATOM 2756 N N . PHE B 1 110 ? -9.656 18.891 12.711 1 98 110 PHE B N 1
ATOM 2757 C CA . PHE B 1 110 ? -11.047 18.906 12.266 1 98 110 PHE B CA 1
ATOM 2758 C C . PHE B 1 110 ? -11.156 19.469 10.852 1 98 110 PHE B C 1
ATOM 2760 O O . PHE B 1 110 ? -10.492 20.453 10.516 1 98 110 PHE B O 1
ATOM 2767 N N . THR B 1 111 ? -12.031 18.938 10.109 1 96.75 111 THR B N 1
ATOM 2768 C CA . THR B 1 111 ? -12.523 19.406 8.828 1 96.75 111 THR B CA 1
ATOM 2769 C C . THR B 1 111 ? -11.375 19.875 7.941 1 96.75 111 THR B C 1
ATOM 2771 O O . THR B 1 111 ? -10.633 19.062 7.387 1 96.75 111 THR B O 1
ATOM 2774 N N . GLY B 1 112 ? -11.125 21.219 7.859 1 97.5 112 GLY B N 1
ATOM 2775 C CA . GLY B 1 112 ? -10.008 21.703 7.062 1 97.5 112 GLY B CA 1
ATOM 2776 C C . GLY B 1 112 ? -8.664 21.188 7.531 1 97.5 112 GLY B C 1
ATOM 2777 O O . GLY B 1 112 ? -7.789 20.891 6.719 1 97.5 112 GLY B O 1
ATOM 2778 N N . GLY B 1 113 ? -8.484 21.125 8.836 1 98.56 113 GLY B N 1
ATOM 2779 C CA . GLY B 1 113 ? -7.277 20.531 9.391 1 98.56 113 GLY B CA 1
ATOM 2780 C C . GLY B 1 113 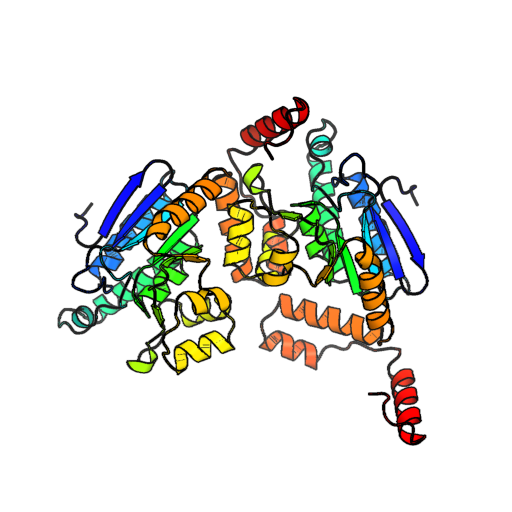? -7.086 19.078 8.992 1 98.56 113 GLY B C 1
ATOM 2781 O O . GLY B 1 113 ? -5.969 18.672 8.68 1 98.56 113 GLY B O 1
ATOM 2782 N N . LEU B 1 114 ? -8.164 18.344 9.039 1 98.75 114 LEU B N 1
ATOM 2783 C CA . LEU B 1 114 ? -8.133 16.938 8.625 1 98.75 114 LEU B CA 1
ATOM 2784 C C . LEU B 1 114 ? -7.836 16.828 7.133 1 98.75 114 LEU B C 1
ATOM 2786 O O . LEU B 1 114 ? -7.109 15.922 6.707 1 98.75 114 LEU B O 1
ATOM 2790 N N . GLU B 1 115 ? -8.375 17.703 6.297 1 98.69 115 GLU B N 1
ATOM 2791 C CA . GLU B 1 115 ? -8.055 17.719 4.871 1 98.69 115 GLU B CA 1
ATOM 2792 C C . GLU B 1 115 ? -6.555 17.891 4.645 1 98.69 115 GLU B C 1
ATOM 2794 O O . GLU B 1 115 ? -5.961 17.172 3.83 1 98.69 115 GLU B O 1
ATOM 2799 N N . VAL B 1 116 ? -5.957 18.766 5.379 1 98.75 116 VAL B N 1
ATOM 2800 C CA . VAL B 1 116 ? -4.523 19 5.254 1 98.75 116 VAL B CA 1
ATOM 2801 C C . VAL B 1 116 ? -3.756 17.766 5.703 1 98.75 116 VAL B C 1
ATOM 2803 O O . VAL B 1 116 ? -2.854 17.297 5.004 1 98.75 116 VAL B O 1
ATOM 2806 N N . ALA B 1 117 ? -4.129 17.203 6.84 1 98.88 117 ALA B N 1
ATOM 2807 C CA . ALA B 1 117 ? -3.457 16.031 7.371 1 98.88 117 ALA B CA 1
ATOM 2808 C C . ALA B 1 117 ? -3.568 14.844 6.406 1 98.88 117 ALA B C 1
ATOM 2810 O O . ALA B 1 117 ? -2.609 14.094 6.223 1 98.88 117 ALA B O 1
ATOM 2811 N N . LEU B 1 118 ? -4.711 14.703 5.781 1 98.69 118 LEU B N 1
ATOM 2812 C CA . LEU B 1 118 ? -4.953 13.617 4.84 1 98.69 118 LEU B CA 1
ATOM 2813 C C . LEU B 1 118 ? -4.039 13.727 3.627 1 98.69 118 LEU B C 1
ATOM 2815 O O . LEU B 1 118 ? -3.824 12.75 2.912 1 98.69 118 LEU B O 1
ATOM 2819 N N . GLY B 1 119 ? -3.502 14.906 3.361 1 98.56 119 GLY B N 1
ATOM 2820 C CA . GLY B 1 119 ? -2.582 15.117 2.256 1 98.56 119 GLY B CA 1
ATOM 2821 C C . GLY B 1 119 ? -1.184 14.602 2.537 1 98.56 119 GLY B C 1
ATOM 2822 O O . GLY B 1 119 ? -0.369 14.469 1.622 1 98.56 119 GLY B O 1
ATOM 2823 N N . CYS B 1 120 ? -0.912 14.297 3.75 1 98.81 120 CYS B N 1
ATOM 2824 C CA . CYS B 1 120 ? 0.402 13.789 4.137 1 98.81 120 CYS B CA 1
ATOM 2825 C C . CYS B 1 120 ? 0.489 12.281 3.939 1 98.81 120 CYS B C 1
ATOM 2827 O O . CYS B 1 120 ? -0.53 11.586 3.963 1 98.81 120 CYS B O 1
ATOM 2829 N N . ASP B 1 121 ? 1.724 11.797 3.787 1 98.75 121 ASP B N 1
ATOM 2830 C CA . ASP B 1 121 ? 1.946 10.359 3.637 1 98.75 121 ASP B CA 1
ATOM 2831 C C . ASP B 1 121 ? 1.569 9.609 4.914 1 98.75 121 ASP B C 1
ATOM 2833 O O . ASP B 1 121 ? 1.011 8.516 4.852 1 98.75 121 ASP B O 1
ATOM 2837 N N . PHE B 1 122 ? 1.958 10.203 6.055 1 98.75 122 PHE B N 1
ATOM 2838 C CA . PHE B 1 122 ? 1.689 9.602 7.355 1 98.75 122 PHE B CA 1
ATOM 2839 C C . PHE B 1 122 ? 1.034 10.602 8.297 1 98.75 122 PHE B C 1
ATOM 2841 O O . PHE B 1 122 ? 1.335 11.797 8.25 1 98.75 122 PHE B O 1
ATOM 2848 N N . ILE B 1 123 ? 0.139 10.07 9.094 1 98.88 123 ILE B N 1
ATOM 2849 C CA . ILE B 1 123 ? -0.397 10.812 10.227 1 98.88 123 ILE B CA 1
ATOM 2850 C C . ILE B 1 123 ? -0.069 10.086 11.523 1 98.88 123 ILE B C 1
ATOM 2852 O O . ILE B 1 123 ? -0.434 8.922 11.703 1 98.88 123 ILE B O 1
ATOM 2856 N N . VAL B 1 124 ? 0.646 10.703 12.367 1 98.88 124 VAL B N 1
ATOM 2857 C CA . VAL B 1 124 ? 0.961 10.203 13.703 1 98.88 124 VAL B CA 1
ATOM 2858 C C . VAL B 1 124 ? 0.419 11.156 14.758 1 98.88 124 VAL B C 1
ATOM 2860 O O . VAL B 1 124 ? 0.659 12.367 14.695 1 98.88 124 VAL B O 1
ATOM 2863 N N . ALA B 1 125 ? -0.3 10.578 15.75 1 98.88 125 ALA B N 1
ATOM 2864 C CA . ALA B 1 125 ? -1.019 11.461 16.656 1 98.88 125 ALA B CA 1
ATOM 2865 C C . ALA B 1 125 ? -0.714 11.109 18.109 1 98.88 125 ALA B C 1
ATOM 2867 O O . ALA B 1 125 ? -0.319 9.984 18.422 1 98.88 125 ALA B O 1
ATOM 2868 N N . ALA B 1 126 ? -0.843 12.141 18.969 1 98.69 126 ALA B N 1
ATOM 2869 C CA . ALA B 1 126 ? -0.951 11.883 20.406 1 98.69 126 ALA B CA 1
ATOM 2870 C C . ALA B 1 126 ? -2.293 11.234 20.75 1 98.69 126 ALA B C 1
ATOM 2872 O O . ALA B 1 126 ? -3.281 11.438 20.031 1 98.69 126 ALA B O 1
ATOM 2873 N N . GLN B 1 127 ? -2.289 10.578 21.844 1 98.19 127 GLN B N 1
ATOM 2874 C CA . GLN B 1 127 ? -3.484 9.852 22.25 1 98.19 127 GLN B CA 1
ATOM 2875 C C . GLN B 1 127 ? -4.641 10.805 22.531 1 98.19 127 GLN B C 1
ATOM 2877 O O . GLN B 1 127 ? -5.801 10.398 22.547 1 98.19 127 GLN B O 1
ATOM 2882 N N . ASP B 1 128 ? -4.383 12.039 22.734 1 96.88 128 ASP B N 1
ATOM 2883 C CA . ASP B 1 128 ? -5.43 13.008 23.047 1 96.88 128 ASP B CA 1
ATOM 2884 C C . ASP B 1 128 ? -6.008 13.617 21.781 1 96.88 128 ASP B C 1
ATOM 2886 O O . ASP B 1 128 ? -6.926 14.438 21.828 1 96.88 128 ASP B O 1
ATOM 2890 N N . ALA B 1 129 ? -5.473 13.273 20.641 1 98.56 129 ALA B N 1
ATOM 2891 C CA . ALA B 1 129 ? -5.961 13.828 19.375 1 98.56 129 ALA B CA 1
ATOM 2892 C C . ALA B 1 129 ? -7.391 13.367 19.094 1 98.56 129 ALA B C 1
ATOM 2894 O O . ALA B 1 129 ? -7.773 12.25 19.469 1 98.56 129 ALA B O 1
ATOM 2895 N N . VAL B 1 130 ? -8.125 14.25 18.5 1 98.75 130 VAL B N 1
ATOM 2896 C CA . VAL B 1 130 ? -9.5 13.984 18.094 1 98.75 130 VAL B CA 1
ATOM 2897 C C . VAL B 1 130 ? -9.695 14.422 16.641 1 98.75 130 VAL B C 1
ATOM 2899 O O . VAL B 1 130 ? -9.289 15.523 16.266 1 98.75 130 VAL B O 1
ATOM 2902 N N . PHE B 1 131 ? -10.336 13.555 15.891 1 98.81 131 PHE B N 1
ATOM 2903 C CA . PHE B 1 131 ? -10.555 13.797 14.469 1 98.81 131 PHE B CA 1
ATOM 2904 C C . PHE B 1 131 ? -12.047 13.898 14.164 1 98.81 131 PHE B C 1
ATOM 2906 O O . PHE B 1 131 ? -12.859 13.18 14.75 1 98.81 131 PHE B O 1
ATOM 2913 N N . ALA B 1 132 ? -12.391 14.805 13.227 1 98.62 132 ALA B N 1
ATOM 2914 C CA . ALA B 1 132 ? -13.789 14.898 12.812 1 98.62 132 ALA B CA 1
ATOM 2915 C C . ALA B 1 132 ? -13.922 15.633 11.484 1 98.62 132 ALA B C 1
ATOM 2917 O O . ALA B 1 132 ? -13.078 16.453 11.133 1 98.62 132 ALA B O 1
ATOM 2918 N N . ASP B 1 133 ? -14.891 15.266 10.742 1 98.31 133 ASP B N 1
ATOM 2919 C CA . ASP B 1 133 ? -15.422 16.062 9.641 1 98.31 133 ASP B CA 1
ATOM 2920 C C . ASP B 1 133 ? -16.734 16.734 10.023 1 98.31 133 ASP B C 1
ATOM 2922 O O . ASP B 1 133 ? -17.781 16.109 10.047 1 98.31 133 ASP B O 1
ATOM 2926 N N . THR B 1 134 ? -16.656 18.016 10.219 1 96.81 134 THR B N 1
ATOM 2927 C CA . THR B 1 134 ? -17.844 18.703 10.742 1 96.81 134 THR B CA 1
ATOM 2928 C C . THR B 1 134 ? -18.484 19.562 9.664 1 96.81 134 THR B C 1
ATOM 2930 O O . THR B 1 134 ? -19.281 20.453 9.969 1 96.81 134 THR B O 1
ATOM 2933 N N . HIS B 1 135 ? -18.172 19.391 8.383 1 96.25 135 HIS B N 1
ATOM 2934 C CA . HIS B 1 135 ? -18.781 20.156 7.297 1 96.25 135 HIS B CA 1
ATOM 2935 C C . HIS B 1 135 ? -20.297 20.156 7.398 1 96.25 135 HIS B C 1
ATOM 2937 O O . HIS B 1 135 ? -20.922 21.219 7.367 1 96.25 135 HIS B O 1
ATOM 2943 N N . ALA B 1 136 ? -20.844 19 7.59 1 95.62 136 ALA B N 1
ATOM 2944 C CA . ALA B 1 136 ? -22.297 18.859 7.57 1 95.62 136 ALA B CA 1
ATOM 2945 C C . ALA B 1 136 ? -22.938 19.547 8.773 1 95.62 136 ALA B C 1
ATOM 2947 O O . ALA B 1 136 ? -24.047 20.062 8.68 1 95.62 136 ALA B O 1
ATOM 2948 N N . LYS B 1 137 ? -22.25 19.562 9.844 1 94.69 137 LYS B N 1
ATOM 2949 C CA . LYS B 1 137 ? -22.734 20.266 11.031 1 94.69 137 LYS B CA 1
ATOM 2950 C C . LYS B 1 137 ? -22.875 21.766 10.766 1 94.69 137 LYS B C 1
ATOM 2952 O O . LYS B 1 137 ? -23.75 22.422 11.328 1 94.69 137 LYS B O 1
ATOM 2957 N N . LEU B 1 138 ? -22.109 22.266 9.898 1 91.75 138 LEU B N 1
ATOM 2958 C CA . LEU B 1 138 ? -22.031 23.703 9.688 1 91.75 138 LEU B CA 1
ATOM 2959 C C . LEU B 1 138 ? -22.688 24.094 8.375 1 91.75 138 LEU B C 1
ATOM 2961 O O . LEU B 1 138 ? -22.656 25.266 7.977 1 91.75 138 LEU B O 1
ATOM 2965 N N . GLY B 1 139 ? -23.234 23.125 7.656 1 93.56 139 GLY B N 1
ATOM 2966 C CA . GLY B 1 139 ? -23.891 23.406 6.387 1 93.56 139 GLY B CA 1
ATOM 2967 C C . GLY B 1 139 ? -22.906 23.594 5.238 1 93.56 139 GLY B C 1
ATOM 2968 O O . GLY B 1 139 ? -23.156 24.375 4.32 1 93.56 139 GLY B O 1
ATOM 2969 N N . PHE B 1 140 ? -21.75 23 5.371 1 92.25 140 PHE B N 1
ATOM 2970 C CA . PHE B 1 140 ? -20.734 23.031 4.312 1 92.25 140 PHE B CA 1
ATOM 2971 C C . PHE B 1 140 ? -20.547 21.641 3.721 1 92.25 140 PHE B C 1
ATOM 2973 O O . PHE B 1 140 ? -21.141 20.672 4.191 1 92.25 140 PHE B O 1
ATOM 2980 N N . ARG B 1 141 ? -19.797 21.562 2.611 1 92.75 141 ARG B N 1
ATOM 2981 C CA . ARG B 1 141 ? -19.281 20.328 2.049 1 92.75 141 ARG B CA 1
ATOM 2982 C C . ARG B 1 141 ? -17.781 20.375 1.876 1 92.75 141 ARG B C 1
ATOM 2984 O O . ARG B 1 141 ? -17.188 21.469 1.926 1 92.75 141 ARG B O 1
ATOM 2991 N N . ALA B 1 142 ? -17.266 19.234 1.667 1 94.44 142 ALA B N 1
ATOM 2992 C CA . ALA B 1 142 ? -15.828 19.188 1.419 1 94.44 142 ALA B CA 1
ATOM 2993 C C . ALA B 1 142 ? -15.469 19.953 0.148 1 94.44 142 ALA B C 1
ATOM 2995 O O . ALA B 1 142 ? -16.188 19.891 -0.847 1 94.44 142 ALA B O 1
ATOM 2996 N N . GLY B 1 143 ? -14.438 20.688 0.241 1 95.88 143 GLY B N 1
ATOM 2997 C CA . GLY B 1 143 ? -13.984 21.453 -0.913 1 95.88 143 GLY B CA 1
ATOM 2998 C C . GLY B 1 143 ? -12.5 21.312 -1.181 1 95.88 143 GLY B C 1
ATOM 2999 O O . GLY B 1 143 ? -12.008 21.734 -2.225 1 95.88 143 GLY B O 1
ATOM 3000 N N . TRP B 1 144 ? -11.797 20.703 -0.246 1 97.94 144 TRP B N 1
ATOM 3001 C CA . TRP B 1 144 ? -10.352 20.609 -0.39 1 97.94 144 TRP B CA 1
ATOM 3002 C C . TRP B 1 144 ? -9.93 19.156 -0.581 1 97.94 144 TRP B C 1
ATOM 3004 O O . TRP B 1 144 ? -8.734 18.828 -0.531 1 97.94 144 TRP B O 1
ATOM 3014 N N . GLY B 1 145 ? -10.859 18.203 -0.807 1 98.06 145 GLY B N 1
ATOM 3015 C CA . GLY B 1 145 ? -10.516 16.859 -1.247 1 98.06 145 GLY B CA 1
ATOM 3016 C C . GLY B 1 145 ? -10.891 15.789 -0.241 1 98.06 145 GLY B C 1
ATOM 3017 O O . GLY B 1 145 ? -10.656 14.594 -0.478 1 98.06 145 GLY B O 1
ATOM 3018 N N . LEU B 1 146 ? -11.555 16.125 0.852 1 98.19 146 LEU B N 1
ATOM 3019 C CA . LEU B 1 146 ? -11.852 15.164 1.906 1 98.19 146 LEU B CA 1
ATOM 3020 C C . LEU B 1 146 ? -12.742 14.047 1.386 1 98.19 146 LEU B C 1
ATOM 3022 O O . LEU B 1 146 ? -12.531 12.875 1.704 1 98.19 146 LEU B O 1
ATOM 3026 N N . SER B 1 147 ? -13.719 14.359 0.528 1 97.81 147 SER B N 1
ATOM 3027 C CA . SER B 1 147 ? -14.695 13.375 0.061 1 97.81 147 SER B CA 1
ATOM 3028 C C . SER B 1 147 ? -14.031 12.32 -0.828 1 97.81 147 SER B C 1
ATOM 3030 O O . SER B 1 147 ? -14.609 11.266 -1.081 1 97.81 147 SER B O 1
ATOM 3032 N N . GLN B 1 148 ? -12.852 12.617 -1.314 1 97.5 148 GLN B N 1
ATOM 3033 C CA . GLN B 1 148 ? -12.141 11.695 -2.193 1 97.5 148 GLN B CA 1
ATOM 3034 C C . GLN B 1 148 ? -11.086 10.906 -1.426 1 97.5 148 GLN B C 1
ATOM 3036 O O . GLN B 1 148 ? -10.961 9.695 -1.595 1 97.5 148 GLN B O 1
ATOM 3041 N N . ARG B 1 149 ? -10.391 11.586 -0.499 1 98.25 149 ARG B N 1
ATOM 3042 C CA . ARG B 1 149 ? -9.25 10.961 0.173 1 98.25 149 ARG B CA 1
ATOM 3043 C C . ARG B 1 149 ? -9.703 10.141 1.37 1 98.25 149 ARG B C 1
ATOM 3045 O O . ARG B 1 149 ? -9.141 9.078 1.651 1 98.25 149 ARG B O 1
ATOM 3052 N N . LEU B 1 150 ? -10.742 10.594 2.045 1 98.25 150 LEU B N 1
ATOM 3053 C CA . LEU B 1 150 ? -11.172 9.93 3.273 1 98.25 150 LEU B CA 1
ATOM 3054 C C . LEU B 1 150 ? -11.672 8.523 2.984 1 98.25 150 LEU B C 1
ATOM 3056 O O . LEU B 1 150 ? -11.25 7.562 3.631 1 98.25 150 LEU B O 1
ATOM 3060 N N . PRO B 1 151 ? -12.578 8.289 1.991 1 97.56 151 PRO B N 1
ATOM 3061 C CA . PRO B 1 151 ? -13.031 6.926 1.726 1 97.56 151 PRO B CA 1
ATOM 3062 C C . PRO B 1 151 ? -11.906 6.016 1.238 1 97.56 151 PRO B C 1
ATOM 3064 O O . PRO B 1 151 ? -11.938 4.805 1.485 1 97.56 151 PRO B O 1
ATOM 3067 N N . ARG B 1 152 ? -10.93 6.559 0.555 1 96.44 152 ARG B N 1
ATOM 3068 C CA . ARG B 1 152 ? -9.789 5.762 0.108 1 96.44 152 ARG B CA 1
ATOM 3069 C C . ARG B 1 152 ? -8.93 5.328 1.288 1 96.44 152 ARG B C 1
ATOM 3071 O O . ARG B 1 152 ? -8.227 4.32 1.211 1 96.44 152 ARG B O 1
ATOM 3078 N N . ARG B 1 153 ? -9.031 6.133 2.348 1 97.12 153 ARG B N 1
ATOM 3079 C CA . ARG B 1 153 ? -8.219 5.883 3.533 1 97.12 153 ARG B CA 1
ATOM 3080 C C . ARG B 1 153 ? -8.898 4.887 4.465 1 97.12 153 ARG B C 1
ATOM 3082 O O . ARG B 1 153 ? -8.258 3.979 4.992 1 97.12 153 ARG B O 1
ATOM 3089 N N . ILE B 1 154 ? -10.234 4.992 4.645 1 97.81 154 ILE B N 1
ATOM 3090 C CA . ILE B 1 154 ? -10.828 4.223 5.738 1 97.81 154 ILE B CA 1
ATOM 3091 C C . ILE B 1 154 ? -12.023 3.424 5.219 1 97.81 154 ILE B C 1
ATOM 3093 O O . ILE B 1 154 ? -12.719 2.76 5.992 1 97.81 154 ILE B O 1
ATOM 3097 N N . GLY B 1 155 ? -12.281 3.447 3.906 1 96.94 155 GLY B N 1
ATOM 3098 C CA . GLY B 1 155 ? -13.453 2.814 3.332 1 96.94 155 GLY B CA 1
ATOM 3099 C C . GLY B 1 155 ? -14.656 3.738 3.275 1 96.94 155 GLY B C 1
ATOM 3100 O O . GLY B 1 155 ? -14.805 4.633 4.113 1 96.94 155 GLY B O 1
ATOM 3101 N N . LEU B 1 156 ? -15.578 3.475 2.418 1 95.5 156 LEU B N 1
ATOM 3102 C CA . LEU B 1 156 ? -16.672 4.391 2.086 1 95.5 156 LEU B CA 1
ATOM 3103 C C . LEU B 1 156 ? -17.672 4.465 3.223 1 95.5 156 LEU B C 1
ATOM 3105 O O . LEU B 1 156 ? -18.125 5.551 3.586 1 95.5 156 LEU B O 1
ATOM 3109 N N . MET B 1 157 ? -18.016 3.32 3.809 1 95.75 157 MET B N 1
ATOM 3110 C CA . MET B 1 157 ? -19.031 3.307 4.852 1 95.75 157 MET B CA 1
ATOM 3111 C C . MET B 1 157 ? -18.578 4.102 6.07 1 95.75 157 MET B C 1
ATOM 3113 O O . MET B 1 157 ? -19.328 4.91 6.605 1 95.75 157 MET B O 1
ATOM 3117 N N . ARG B 1 158 ? -17.281 3.902 6.434 1 97.88 158 ARG B N 1
ATOM 3118 C CA . ARG B 1 158 ? -16.75 4.613 7.594 1 97.88 158 ARG B CA 1
ATOM 3119 C C . ARG B 1 158 ? -16.609 6.102 7.301 1 97.88 158 ARG B C 1
ATOM 3121 O O . ARG B 1 158 ? -16.859 6.938 8.172 1 97.88 158 ARG B O 1
ATOM 3128 N N . ALA B 1 159 ? -16.203 6.445 6.117 1 98.25 159 ALA B N 1
ATOM 3129 C CA . ALA B 1 159 ? -16.109 7.844 5.703 1 98.25 159 ALA B CA 1
ATOM 3130 C C . ALA B 1 159 ? -17.469 8.523 5.785 1 98.25 159 ALA B C 1
ATOM 3132 O O . ALA B 1 159 ? -17.594 9.633 6.316 1 98.25 159 ALA B O 1
ATOM 3133 N N . LYS B 1 160 ? -18.484 7.84 5.273 1 97.88 160 LYS B N 1
ATOM 3134 C CA . LYS B 1 160 ? -19.844 8.367 5.324 1 97.88 160 LYS B CA 1
ATOM 3135 C C . LYS B 1 160 ? -20.312 8.555 6.766 1 97.88 160 LYS B C 1
ATOM 3137 O O . LYS B 1 160 ? -20.922 9.57 7.098 1 97.88 160 LYS B O 1
ATOM 3142 N N . GLU B 1 161 ? -20 7.566 7.523 1 98.25 161 GLU B N 1
ATOM 3143 C CA . GLU B 1 161 ? -20.391 7.691 8.93 1 98.25 161 GLU B CA 1
ATOM 3144 C C . GLU B 1 161 ? -19.781 8.945 9.555 1 98.25 161 GLU B C 1
ATOM 3146 O O . GLU B 1 161 ? -20.484 9.719 10.203 1 98.25 161 GLU B O 1
ATOM 3151 N N . MET B 1 162 ? -18.531 9.148 9.367 1 98.19 162 MET B N 1
ATOM 3152 C CA . MET B 1 162 ? -17.859 10.305 9.93 1 98.19 162 MET B CA 1
ATOM 3153 C C . MET B 1 162 ? -18.453 11.602 9.398 1 98.19 162 MET B C 1
ATOM 3155 O O . MET B 1 162 ? -18.766 12.516 10.164 1 98.19 162 MET B O 1
ATOM 3159 N N . SER B 1 163 ? -18.672 11.688 8.141 1 98.25 163 SER B N 1
ATOM 3160 C CA . SER B 1 163 ? -19.109 12.922 7.492 1 98.25 163 SER B CA 1
ATOM 3161 C C . SER B 1 163 ? -20.578 13.219 7.766 1 98.25 163 SER B C 1
ATOM 3163 O O . SER B 1 163 ? -20.969 14.375 7.898 1 98.25 163 SER B O 1
ATOM 3165 N N . PHE B 1 164 ? -21.375 12.156 7.812 1 97.88 164 PHE B N 1
ATOM 3166 C CA . PHE B 1 164 ? -22.828 12.344 7.957 1 97.88 164 PHE B CA 1
ATOM 3167 C C . PHE B 1 164 ? -23.188 12.641 9.406 1 97.88 164 PHE B C 1
ATOM 3169 O O . PHE B 1 164 ? -24.141 13.375 9.672 1 97.88 164 PHE B O 1
ATOM 3176 N N . THR B 1 165 ? -22.391 12.086 10.367 1 97.88 165 THR B N 1
ATOM 3177 C CA . THR B 1 165 ? -22.734 12.242 11.773 1 97.88 165 THR B CA 1
ATOM 3178 C C . THR B 1 165 ? -21.891 13.336 12.422 1 97.88 165 THR B C 1
ATOM 3180 O O . THR B 1 165 ? -22.188 13.805 13.516 1 97.88 165 THR B O 1
ATOM 3183 N N . ALA B 1 166 ? -20.812 13.656 11.781 1 97.75 166 ALA B N 1
ATOM 3184 C CA . ALA B 1 166 ? -19.844 14.602 12.312 1 97.75 166 ALA B CA 1
ATOM 3185 C C . ALA B 1 166 ? -19.281 14.117 13.641 1 97.75 166 ALA B C 1
ATOM 3187 O O . ALA B 1 166 ? -18.875 14.922 14.484 1 97.75 166 ALA B O 1
ATOM 3188 N N . ARG B 1 167 ? -19.266 12.867 13.828 1 97.56 167 ARG B N 1
ATOM 3189 C CA . ARG B 1 167 ? -18.812 12.336 15.117 1 97.56 167 ARG B CA 1
ATOM 3190 C C . ARG B 1 167 ? -17.328 12.594 15.328 1 97.56 167 ARG B C 1
ATOM 3192 O O . ARG B 1 167 ? -16.578 12.711 14.359 1 97.56 167 ARG B O 1
ATOM 3199 N N . ARG B 1 168 ? -17.016 12.625 16.609 1 98.25 168 ARG B N 1
ATOM 3200 C CA . ARG B 1 168 ? -15.617 12.703 17 1 98.25 168 ARG B CA 1
ATOM 3201 C C . ARG B 1 168 ? -14.984 11.312 17.047 1 98.25 168 ARG B C 1
ATOM 3203 O O . ARG B 1 168 ? -15.57 10.375 17.594 1 98.25 168 ARG B O 1
ATOM 3210 N N . VAL B 1 169 ? -13.836 11.164 16.422 1 98.75 169 VAL B N 1
ATOM 3211 C CA . VAL B 1 169 ? -13.078 9.922 16.375 1 98.75 169 VAL B CA 1
ATOM 3212 C C . VAL B 1 169 ? -11.805 10.055 17.203 1 98.75 169 VAL B C 1
ATOM 3214 O O . VAL B 1 169 ? -10.961 10.914 16.938 1 98.75 169 VAL B O 1
ATOM 3217 N N . SER B 1 170 ? -11.664 9.234 18.234 1 98.75 170 SER B N 1
ATOM 3218 C CA . SER B 1 170 ? -10.469 9.266 19.078 1 98.75 170 SER B CA 1
ATOM 3219 C C . SER B 1 170 ? -9.242 8.781 18.312 1 98.75 170 SER B C 1
ATOM 3221 O O . SER B 1 170 ? -9.375 8.156 17.25 1 98.75 170 SER B O 1
ATOM 3223 N N . ALA B 1 171 ? -8.133 9.07 18.891 1 98.69 171 ALA B N 1
ATOM 3224 C CA . ALA B 1 171 ? -6.891 8.617 18.266 1 98.69 171 ALA B CA 1
ATOM 3225 C C . ALA B 1 171 ? -6.848 7.098 18.172 1 98.69 171 ALA B C 1
ATOM 3227 O O . ALA B 1 171 ? -6.414 6.543 17.156 1 98.69 171 ALA B O 1
ATOM 3228 N N . ALA B 1 172 ? -7.285 6.438 19.172 1 98.19 172 ALA B N 1
ATOM 3229 C CA . ALA B 1 172 ? -7.305 4.98 19.172 1 98.19 172 ALA B CA 1
ATOM 3230 C C . ALA B 1 172 ? -8.211 4.438 18.078 1 98.19 172 ALA B C 1
ATOM 3232 O O . ALA B 1 172 ? -7.828 3.531 17.328 1 98.19 172 ALA B O 1
ATOM 3233 N N . GLN B 1 173 ? -9.398 4.969 18 1 98.19 173 GLN B N 1
ATOM 3234 C CA . GLN B 1 173 ? -10.32 4.574 16.938 1 98.19 173 GLN B CA 1
ATOM 3235 C C . GLN B 1 173 ? -9.742 4.867 15.562 1 98.19 173 GLN B C 1
ATOM 3237 O O . GLN B 1 173 ? -9.93 4.09 14.625 1 98.19 173 GLN B O 1
ATOM 3242 N N . ALA B 1 174 ? -9.102 6 15.453 1 98.81 174 ALA B N 1
ATOM 3243 C CA . ALA B 1 174 ? -8.523 6.41 14.18 1 98.81 174 ALA B CA 1
ATOM 3244 C C . ALA B 1 174 ? -7.488 5.398 13.695 1 98.81 174 ALA B C 1
ATOM 3246 O O . ALA B 1 174 ? -7.383 5.133 12.492 1 98.81 174 ALA B O 1
ATOM 3247 N N . VAL B 1 175 ? -6.703 4.809 14.609 1 98.31 175 VAL B N 1
ATOM 3248 C CA . VAL B 1 175 ? -5.754 3.762 14.25 1 98.31 175 VAL B CA 1
ATOM 3249 C C . VAL B 1 175 ? -6.508 2.529 13.75 1 98.31 175 VAL B C 1
ATOM 3251 O O . VAL B 1 175 ? -6.176 1.968 12.703 1 98.31 175 VAL B O 1
ATOM 3254 N N . GLU B 1 176 ? -7.523 2.188 14.453 1 96.69 176 GLU B N 1
ATOM 3255 C CA . GLU B 1 176 ? -8.305 0.998 14.117 1 96.69 176 GLU B CA 1
ATOM 3256 C C . GLU B 1 176 ? -8.945 1.124 12.742 1 96.69 176 GLU B C 1
ATOM 3258 O O . GLU B 1 176 ? -9.016 0.148 11.992 1 96.69 176 GLU B O 1
ATOM 3263 N N . LEU B 1 177 ? -9.344 2.344 12.438 1 97.19 177 LEU B N 1
ATOM 3264 C CA . LEU B 1 177 ? -10.023 2.605 11.18 1 97.19 177 LEU B CA 1
ATOM 3265 C C . LEU B 1 177 ? -9.023 2.672 10.023 1 97.19 177 LEU B C 1
ATOM 3267 O O . LEU B 1 177 ? -9.414 2.615 8.859 1 97.19 177 LEU B O 1
ATOM 3271 N N . GLY B 1 178 ? -7.73 2.885 10.375 1 97.88 178 GLY B N 1
ATOM 3272 C CA . GLY B 1 178 ? -6.723 3.104 9.352 1 97.88 178 GLY B CA 1
ATOM 3273 C C . GLY B 1 178 ? -6.578 4.562 8.953 1 97.88 178 GLY B C 1
ATOM 3274 O O . GLY B 1 178 ? -5.922 4.883 7.961 1 97.88 178 GLY B O 1
ATOM 3275 N N . LEU B 1 179 ? -7.203 5.414 9.719 1 98.62 179 LEU B N 1
ATOM 3276 C CA . LEU B 1 179 ? -7.156 6.844 9.422 1 98.62 179 LEU B CA 1
ATOM 3277 C C . LEU B 1 179 ? -5.758 7.402 9.664 1 98.62 179 LEU B C 1
ATOM 3279 O O . LEU B 1 179 ? -5.301 8.273 8.922 1 98.62 179 LEU B O 1
ATOM 3283 N N . ILE B 1 180 ? -5.113 6.938 10.719 1 98.81 180 ILE B N 1
ATOM 3284 C CA . ILE B 1 180 ? -3.768 7.395 11.055 1 98.81 180 ILE B CA 1
ATOM 3285 C C . ILE B 1 180 ? -2.846 6.191 11.25 1 98.81 180 ILE B C 1
ATOM 3287 O O . ILE B 1 180 ? -3.314 5.062 11.398 1 98.81 180 ILE B O 1
ATOM 3291 N N . LEU B 1 181 ? -1.559 6.445 11.18 1 98.38 181 LEU B N 1
ATOM 3292 C CA . LEU B 1 181 ? -0.555 5.391 11.258 1 98.38 181 LEU B CA 1
ATOM 3293 C C . LEU B 1 181 ? -0.406 4.887 12.695 1 98.38 181 LEU B C 1
ATOM 3295 O O . LEU B 1 181 ? -0.272 3.684 12.922 1 98.38 181 LEU B O 1
ATOM 3299 N N . ASP B 1 182 ? -0.392 5.852 13.602 1 97.69 182 ASP B N 1
ATOM 3300 C CA . ASP B 1 182 ? -0.132 5.508 15 1 97.69 182 ASP B CA 1
ATOM 3301 C C . ASP B 1 182 ? -0.686 6.574 15.945 1 97.69 182 ASP B C 1
ATOM 3303 O O . ASP B 1 182 ? -0.813 7.738 15.562 1 97.69 182 ASP B O 1
ATOM 3307 N N . ALA B 1 183 ? -1.019 6.09 17.156 1 98.69 183 ALA B N 1
ATOM 3308 C CA . ALA B 1 183 ? -1.32 6.938 18.297 1 98.69 183 ALA B CA 1
ATOM 3309 C C . ALA B 1 183 ? -0.479 6.543 19.516 1 98.69 183 ALA B C 1
ATOM 3311 O O . ALA B 1 183 ? -0.463 5.375 19.906 1 98.69 183 ALA B O 1
ATOM 3312 N N . VAL B 1 184 ? 0.218 7.523 20.047 1 98.69 184 VAL B N 1
ATOM 3313 C CA . VAL B 1 184 ? 1.114 7.246 21.156 1 98.69 184 VAL B CA 1
ATOM 3314 C C . VAL B 1 184 ? 0.888 8.266 22.281 1 98.69 184 VAL B C 1
ATOM 3316 O O . VAL B 1 184 ? 0.269 9.312 22.047 1 98.69 184 VAL B O 1
ATOM 3319 N N . PRO B 1 185 ? 1.334 7.98 23.516 1 98.31 185 PRO B N 1
ATOM 3320 C CA . PRO B 1 185 ? 1.252 9.016 24.547 1 98.31 185 PRO B CA 1
ATOM 3321 C C . PRO B 1 185 ? 1.922 10.32 24.125 1 98.31 185 PRO B C 1
ATOM 3323 O O . PRO B 1 185 ? 2.926 10.305 23.406 1 98.31 185 PRO B O 1
ATOM 3326 N N . ALA B 1 186 ? 1.403 11.391 24.625 1 97.38 186 ALA B N 1
ATOM 3327 C CA . ALA B 1 186 ? 1.865 12.711 24.203 1 97.38 186 ALA B CA 1
ATOM 3328 C C . ALA B 1 186 ? 3.369 12.859 24.422 1 97.38 186 ALA B C 1
ATOM 3330 O O . ALA B 1 186 ? 4.066 13.43 23.578 1 97.38 186 ALA B O 1
ATOM 3331 N N . GLU B 1 187 ? 3.93 12.328 25.453 1 97.5 187 GLU B N 1
ATOM 3332 C CA . GLU B 1 187 ? 5.34 12.469 25.797 1 97.5 187 GLU B CA 1
ATOM 3333 C C . GLU B 1 187 ? 6.223 11.656 24.859 1 97.5 187 GLU B C 1
ATOM 3335 O O . GLU B 1 187 ? 7.438 11.867 24.797 1 97.5 187 GLU B O 1
ATOM 3340 N N . ALA B 1 188 ? 5.598 10.695 24.125 1 98.38 188 ALA B N 1
ATOM 3341 C CA . ALA B 1 188 ? 6.348 9.812 23.234 1 98.38 188 ALA B CA 1
ATOM 3342 C C . ALA B 1 188 ? 6.195 10.242 21.781 1 98.38 188 ALA B C 1
ATOM 3344 O O . ALA B 1 188 ? 6.801 9.648 20.891 1 98.38 188 ALA B O 1
ATOM 3345 N N . LEU B 1 189 ? 5.418 11.266 21.531 1 98.31 189 LEU B N 1
ATOM 3346 C CA . LEU B 1 189 ? 5.051 11.633 20.172 1 98.31 189 LEU B CA 1
ATOM 3347 C C . LEU B 1 189 ? 6.277 12.062 19.375 1 98.31 189 LEU B C 1
ATOM 3349 O O . LEU B 1 189 ? 6.492 11.594 18.25 1 98.31 189 LEU B O 1
ATOM 3353 N N . ASP B 1 190 ? 7.125 12.898 19.922 1 98.12 190 ASP B N 1
ATOM 3354 C CA . ASP B 1 190 ? 8.305 13.375 19.203 1 98.12 190 ASP B CA 1
ATOM 3355 C C . ASP B 1 190 ? 9.281 12.227 18.938 1 98.12 190 ASP B C 1
ATOM 3357 O O . ASP B 1 190 ? 9.891 12.164 17.859 1 98.12 190 ASP B O 1
ATOM 3361 N N . ARG B 1 191 ? 9.414 11.375 19.859 1 98.38 191 ARG B N 1
ATOM 3362 C CA . ARG B 1 191 ? 10.281 10.219 19.656 1 98.38 191 ARG B CA 1
ATOM 3363 C C . ARG B 1 191 ? 9.773 9.344 18.516 1 98.38 191 ARG B C 1
ATOM 3365 O O . ARG B 1 191 ? 10.555 8.859 17.703 1 98.38 191 ARG B O 1
ATOM 3372 N N . ARG B 1 192 ? 8.469 9.109 18.484 1 98.44 192 ARG B N 1
ATOM 3373 C CA . ARG B 1 192 ? 7.891 8.305 17.422 1 98.44 192 ARG B CA 1
ATOM 3374 C C . ARG B 1 192 ? 8.109 8.961 16.062 1 98.44 192 ARG B C 1
ATOM 3376 O O . ARG B 1 192 ? 8.406 8.273 15.078 1 98.44 192 ARG B O 1
ATOM 3383 N N . ILE B 1 193 ? 7.965 10.281 16 1 98.56 193 ILE B N 1
ATOM 3384 C CA . ILE B 1 193 ? 8.234 11.031 14.781 1 98.56 193 ILE B CA 1
ATOM 3385 C C . ILE B 1 193 ? 9.703 10.867 14.391 1 98.56 193 ILE B C 1
ATOM 3387 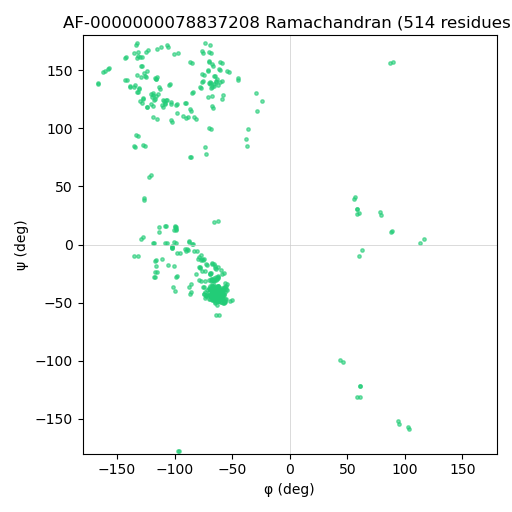O O . ILE B 1 193 ? 10.016 10.609 13.227 1 98.56 193 ILE B O 1
ATOM 3391 N N . ASP B 1 194 ? 10.594 10.961 15.375 1 98.38 194 ASP B N 1
ATOM 3392 C CA . ASP B 1 194 ? 12.023 10.812 15.133 1 98.38 194 ASP B CA 1
ATOM 3393 C C . ASP B 1 194 ? 12.344 9.438 14.555 1 98.38 194 ASP B C 1
ATOM 3395 O O . ASP B 1 194 ? 13.141 9.32 13.617 1 98.38 194 ASP B O 1
ATOM 3399 N N . ASP B 1 195 ? 11.727 8.445 15.133 1 98.25 195 ASP B N 1
ATOM 3400 C CA . ASP B 1 195 ? 11.938 7.078 14.664 1 98.25 195 ASP B CA 1
ATOM 3401 C C . ASP B 1 195 ? 11.531 6.938 13.195 1 98.25 195 ASP B C 1
ATOM 3403 O O . ASP B 1 195 ? 12.242 6.316 12.406 1 98.25 195 ASP B O 1
ATOM 3407 N N . LEU B 1 196 ? 10.438 7.5 12.875 1 98 196 LEU B N 1
ATOM 3408 C CA . LEU B 1 196 ? 9.93 7.418 11.508 1 98 196 LEU B CA 1
ATOM 3409 C C . LEU B 1 196 ? 10.836 8.188 10.555 1 98 196 LEU B C 1
ATOM 3411 O O . LEU B 1 196 ? 11.156 7.695 9.469 1 98 196 LEU B O 1
ATOM 3415 N N . VAL B 1 197 ? 11.227 9.367 10.945 1 98.5 197 VAL B N 1
ATOM 3416 C CA . VAL B 1 197 ? 12.133 10.18 10.133 1 98.5 197 VAL B CA 1
ATOM 3417 C C . VAL B 1 197 ? 13.438 9.414 9.898 1 98.5 197 VAL B C 1
ATOM 3419 O O . VAL B 1 197 ? 13.922 9.352 8.766 1 98.5 197 VAL B O 1
ATOM 3422 N N . SER B 1 198 ? 13.938 8.82 10.945 1 98.06 198 SER B N 1
ATOM 3423 C CA . SER B 1 198 ? 15.18 8.062 10.844 1 98.06 198 SER B CA 1
ATOM 3424 C C . SER B 1 198 ? 15.031 6.879 9.898 1 98.06 198 SER B C 1
ATOM 3426 O O . SER B 1 198 ? 15.875 6.66 9.031 1 98.06 198 SER B O 1
ATOM 3428 N N . ALA B 1 199 ? 13.992 6.152 10.062 1 97.62 199 ALA B N 1
ATOM 3429 C CA . ALA B 1 199 ? 13.75 4.98 9.219 1 97.62 199 ALA B CA 1
ATOM 3430 C C . ALA B 1 199 ? 13.656 5.375 7.746 1 97.62 199 ALA B C 1
ATOM 3432 O O . ALA B 1 199 ? 14.195 4.684 6.879 1 97.62 199 ALA B O 1
ATOM 3433 N N . VAL B 1 200 ? 13 6.465 7.434 1 98.19 200 VAL B N 1
ATOM 3434 C CA . VAL B 1 200 ? 12.82 6.941 6.062 1 98.19 200 VAL B CA 1
ATOM 3435 C C . VAL B 1 200 ? 14.156 7.402 5.492 1 98.19 200 VAL B C 1
ATOM 3437 O O . VAL B 1 200 ? 14.523 7.027 4.379 1 98.19 200 VAL B O 1
ATOM 3440 N N . THR B 1 201 ? 14.883 8.141 6.285 1 97.31 201 THR B N 1
ATOM 3441 C CA . THR B 1 201 ? 16.062 8.812 5.758 1 97.31 201 THR B CA 1
ATOM 3442 C C . THR B 1 201 ? 17.234 7.832 5.641 1 97.31 201 THR B C 1
ATOM 3444 O O . THR B 1 201 ? 18.25 8.141 5.012 1 97.31 201 THR B O 1
ATOM 3447 N N . GLU B 1 202 ? 17.094 6.652 6.207 1 95.31 202 GLU B N 1
ATOM 3448 C CA . GLU B 1 202 ? 18.078 5.59 6.023 1 95.31 202 GLU B CA 1
ATOM 3449 C C . GLU B 1 202 ? 17.969 4.973 4.629 1 95.31 202 GLU B C 1
ATOM 3451 O O . GLU B 1 202 ? 18.875 4.258 4.191 1 95.31 202 GLU B O 1
ATOM 3456 N N . ASN B 1 203 ? 16.938 5.277 3.959 1 96.06 203 ASN B N 1
ATOM 3457 C CA . ASN B 1 203 ? 16.688 4.711 2.637 1 96.06 203 ASN B CA 1
ATOM 3458 C C . ASN B 1 203 ? 16.938 5.738 1.535 1 96.06 203 ASN B C 1
ATOM 3460 O O . ASN B 1 203 ? 17.188 6.91 1.819 1 96.06 203 ASN B O 1
ATOM 3464 N N . SER B 1 204 ? 16.938 5.285 0.297 1 96.12 204 SER B N 1
ATOM 3465 C CA . SER B 1 204 ? 17.234 6.109 -0.87 1 96.12 204 SER B CA 1
ATOM 3466 C C . SER B 1 204 ? 16.141 7.156 -1.103 1 96.12 204 SER B C 1
ATOM 3468 O O . SER B 1 204 ? 14.992 6.812 -1.378 1 96.12 204 SER B O 1
ATOM 3470 N N . ALA B 1 205 ? 16.594 8.414 -1.037 1 95.38 205 ALA B N 1
ATOM 3471 C CA . ALA B 1 205 ? 15.648 9.492 -1.321 1 95.38 205 ALA B CA 1
ATOM 3472 C C . ALA B 1 205 ? 15.125 9.398 -2.75 1 95.38 205 ALA B C 1
ATOM 3474 O O . ALA B 1 205 ? 13.961 9.703 -3.008 1 95.38 205 ALA B O 1
ATOM 3475 N N . GLY B 1 206 ? 16.062 9.008 -3.629 1 95.25 206 GLY B N 1
ATOM 3476 C CA . GLY B 1 206 ? 15.648 8.836 -5.012 1 95.25 206 GLY B CA 1
ATOM 3477 C C . GLY B 1 206 ? 14.617 7.738 -5.199 1 95.25 206 GLY B C 1
ATOM 3478 O O . GLY B 1 206 ? 13.672 7.891 -5.977 1 95.25 206 GLY B O 1
ATOM 3479 N N . SER B 1 207 ? 14.781 6.602 -4.48 1 96.94 207 SER B N 1
ATOM 3480 C CA . SER B 1 207 ? 13.812 5.508 -4.531 1 96.94 207 SER B CA 1
ATOM 3481 C C . SER B 1 207 ? 12.453 5.941 -3.986 1 96.94 207 SER B C 1
ATOM 3483 O O . SER B 1 207 ? 11.414 5.633 -4.574 1 96.94 207 SER B O 1
ATOM 3485 N N . ILE B 1 208 ? 12.5 6.664 -2.947 1 97.75 208 ILE B N 1
ATOM 3486 C CA . ILE B 1 208 ? 11.273 7.102 -2.295 1 97.75 208 ILE B CA 1
ATOM 3487 C C . ILE B 1 208 ? 10.531 8.078 -3.205 1 97.75 208 ILE B C 1
ATOM 3489 O O . ILE B 1 208 ? 9.312 7.973 -3.367 1 97.75 208 ILE B O 1
ATOM 3493 N N . ALA B 1 209 ? 11.25 8.961 -3.809 1 97.38 209 ALA B N 1
ATOM 3494 C CA . ALA B 1 209 ? 10.633 9.875 -4.77 1 97.38 209 ALA B CA 1
ATOM 3495 C C . ALA B 1 209 ? 10 9.109 -5.922 1 97.38 209 ALA B C 1
ATOM 3497 O O . ALA B 1 209 ? 8.898 9.453 -6.375 1 97.38 209 ALA B O 1
ATOM 3498 N N . ALA B 1 210 ? 10.656 8.117 -6.395 1 97.12 210 ALA B N 1
ATOM 3499 C CA . ALA B 1 210 ? 10.109 7.285 -7.465 1 97.12 210 ALA B CA 1
ATOM 3500 C C . ALA B 1 210 ? 8.836 6.578 -7.016 1 97.12 210 ALA B C 1
ATOM 3502 O O . ALA B 1 210 ? 7.848 6.535 -7.754 1 97.12 210 ALA B O 1
ATOM 3503 N N . TYR B 1 211 ? 8.836 6.055 -5.844 1 97.56 211 TYR B N 1
ATOM 3504 C CA . TYR B 1 211 ? 7.664 5.379 -5.305 1 97.56 211 TYR B CA 1
ATOM 3505 C C . TYR B 1 211 ? 6.488 6.344 -5.188 1 97.56 211 TYR B C 1
ATOM 3507 O O . TYR B 1 211 ? 5.34 5.965 -5.426 1 97.56 211 TYR B O 1
ATOM 3515 N N . LYS B 1 212 ? 6.758 7.578 -4.758 1 97.69 212 LYS B N 1
ATOM 3516 C CA . LYS B 1 212 ? 5.676 8.555 -4.66 1 97.69 212 LYS B CA 1
ATOM 3517 C C . LYS B 1 212 ? 5.004 8.766 -6.012 1 97.69 212 LYS B C 1
ATOM 3519 O O . LYS B 1 212 ? 3.777 8.875 -6.09 1 97.69 212 LYS B O 1
ATOM 3524 N N . VAL B 1 213 ? 5.781 8.812 -7.066 1 97.44 213 VAL B N 1
ATOM 3525 C CA . VAL B 1 213 ? 5.242 8.938 -8.414 1 97.44 213 VAL B CA 1
ATOM 3526 C C . VAL B 1 213 ? 4.406 7.711 -8.758 1 97.44 213 VAL B C 1
ATOM 3528 O O . VAL B 1 213 ? 3.285 7.832 -9.258 1 97.44 213 VAL B O 1
ATOM 3531 N N . LEU B 1 214 ? 4.918 6.547 -8.461 1 97.75 214 LEU B N 1
ATOM 3532 C CA . LEU B 1 214 ? 4.242 5.297 -8.789 1 97.75 214 LEU B CA 1
ATOM 3533 C C . LEU B 1 214 ? 2.957 5.145 -7.98 1 97.75 214 LEU B C 1
ATOM 3535 O O . LEU B 1 214 ? 1.925 4.738 -8.516 1 97.75 214 LEU B O 1
ATOM 3539 N N . TYR B 1 215 ? 3.008 5.469 -6.711 1 97.56 215 TYR B N 1
ATOM 3540 C CA . TYR B 1 215 ? 1.832 5.355 -5.855 1 97.56 215 TYR B CA 1
ATOM 3541 C C . TYR B 1 215 ? 0.76 6.359 -6.27 1 97.56 215 TYR B C 1
ATOM 3543 O O . TYR B 1 215 ? -0.436 6.074 -6.164 1 97.56 215 TYR B O 1
ATOM 3551 N N . ASP B 1 216 ? 1.201 7.562 -6.676 1 96.69 216 ASP B N 1
ATOM 3552 C CA . ASP B 1 216 ? 0.235 8.523 -7.199 1 96.69 216 ASP B CA 1
ATOM 3553 C C . ASP B 1 216 ? -0.491 7.961 -8.422 1 96.69 216 ASP B C 1
ATOM 3555 O O . ASP B 1 216 ? -1.706 8.117 -8.555 1 96.69 216 ASP B O 1
ATOM 3559 N N . LYS B 1 217 ? 0.212 7.285 -9.289 1 95.44 217 LYS B N 1
ATOM 3560 C CA . LYS B 1 217 ? -0.396 6.648 -10.453 1 95.44 217 LYS B CA 1
ATOM 3561 C C . LYS B 1 217 ? -1.396 5.574 -10.031 1 95.44 217 LYS B C 1
ATOM 3563 O O . LYS B 1 217 ? -2.473 5.457 -10.617 1 95.44 217 LYS B O 1
ATOM 3568 N N . ALA B 1 218 ? -1.077 4.871 -9.062 1 95 218 ALA B N 1
ATOM 3569 C CA . ALA B 1 218 ? -1.927 3.783 -8.578 1 95 218 ALA B CA 1
ATOM 3570 C C . ALA B 1 218 ? -3.268 4.316 -8.086 1 95 218 ALA B C 1
ATOM 3572 O O . ALA B 1 218 ? -4.277 3.609 -8.133 1 95 218 ALA B O 1
ATOM 3573 N N . GLN B 1 219 ? -3.299 5.539 -7.613 1 94.25 219 GLN B N 1
ATOM 3574 C CA . GLN B 1 219 ? -4.527 6.145 -7.109 1 94.25 219 GLN B CA 1
ATOM 3575 C C . GLN B 1 219 ? -5.422 6.609 -8.258 1 94.25 219 GLN B C 1
ATOM 3577 O O . GLN B 1 219 ? -6.629 6.797 -8.078 1 94.25 219 GLN B O 1
ATOM 3582 N N . ASN B 1 220 ? -4.82 6.793 -9.43 1 94.25 220 ASN B N 1
ATOM 3583 C CA . ASN B 1 220 ? -5.539 7.531 -10.469 1 94.25 220 ASN B CA 1
ATOM 3584 C C . ASN B 1 220 ? -5.941 6.625 -11.625 1 94.25 220 ASN B C 1
ATOM 3586 O O . ASN B 1 220 ? -6.699 7.035 -12.5 1 94.25 220 ASN B O 1
ATOM 3590 N N . GLU B 1 221 ? -5.375 5.41 -11.648 1 93.81 221 GLU B N 1
ATOM 3591 C CA . GLU B 1 221 ? -5.633 4.516 -12.773 1 93.81 221 GLU B CA 1
ATOM 3592 C C . GLU B 1 221 ? -5.93 3.098 -12.297 1 93.81 221 GLU B C 1
ATOM 3594 O O . GLU B 1 221 ? -5.695 2.766 -11.133 1 93.81 221 GLU B O 1
ATOM 3599 N N . GLY B 1 222 ? -6.488 2.33 -13.242 1 94.56 222 GLY B N 1
ATOM 3600 C CA . GLY B 1 222 ? -6.68 0.915 -12.977 1 94.56 222 GLY B CA 1
ATOM 3601 C C . GLY B 1 222 ? -5.379 0.137 -12.906 1 94.56 222 GLY B C 1
ATOM 3602 O O . GLY B 1 222 ? -4.312 0.676 -13.211 1 94.56 222 GLY B O 1
ATOM 3603 N N . LEU B 1 223 ? -5.496 -1.073 -12.508 1 96.12 223 LEU B N 1
ATOM 3604 C CA . LEU B 1 223 ? -4.332 -1.915 -12.266 1 96.12 223 LEU B CA 1
ATOM 3605 C C . LEU B 1 223 ? -3.479 -2.041 -13.523 1 96.12 223 LEU B C 1
ATOM 3607 O O . LEU B 1 223 ? -2.268 -1.81 -13.484 1 96.12 223 LEU B O 1
ATOM 3611 N N . GLU B 1 224 ? -4.047 -2.371 -14.625 1 96 224 GLU B N 1
ATOM 3612 C CA . GLU B 1 224 ? -3.299 -2.625 -15.852 1 96 224 GLU B CA 1
ATOM 3613 C C . GLU B 1 224 ? -2.535 -1.382 -16.297 1 96 224 GLU B C 1
ATOM 3615 O O . GLU B 1 224 ? -1.361 -1.467 -16.672 1 96 224 GLU B O 1
ATOM 3620 N N . ALA B 1 225 ? -3.246 -0.224 -16.234 1 95.94 225 ALA B N 1
ATOM 3621 C CA . ALA B 1 225 ? -2.59 1.026 -16.609 1 95.94 225 ALA B CA 1
ATOM 3622 C C . ALA B 1 225 ? -1.445 1.351 -15.656 1 95.94 225 ALA B C 1
ATOM 3624 O O . ALA B 1 225 ? -0.38 1.802 -16.078 1 95.94 225 ALA B O 1
ATOM 3625 N N . GLY B 1 226 ? -1.64 1.116 -14.391 1 96.94 226 GLY B N 1
ATOM 3626 C CA . GLY B 1 226 ? -0.592 1.321 -13.398 1 96.94 226 GLY B CA 1
ATOM 3627 C C . GLY B 1 226 ? 0.602 0.407 -13.602 1 96.94 226 GLY B C 1
ATOM 3628 O O . GLY B 1 226 ? 1.749 0.84 -13.477 1 96.94 226 GLY B O 1
ATOM 3629 N N . LEU B 1 227 ? 0.353 -0.863 -13.914 1 96.94 227 LEU B N 1
ATOM 3630 C CA . LEU B 1 227 ? 1.42 -1.826 -14.172 1 96.94 227 LEU B CA 1
ATOM 3631 C C . LEU B 1 227 ? 2.232 -1.429 -15.398 1 96.94 227 LEU B C 1
ATOM 3633 O O . LEU B 1 227 ? 3.465 -1.501 -15.383 1 96.94 227 LEU B O 1
ATOM 3637 N N . THR B 1 228 ? 1.546 -1.022 -16.406 1 96.69 228 THR B N 1
ATOM 3638 C CA . THR B 1 228 ? 2.219 -0.571 -17.625 1 96.69 228 THR B CA 1
ATOM 3639 C C . THR B 1 228 ? 3.082 0.655 -17.344 1 96.69 228 THR B C 1
ATOM 3641 O O . THR B 1 228 ? 4.227 0.735 -17.797 1 96.69 228 THR B O 1
ATOM 3644 N N . PHE B 1 229 ? 2.561 1.591 -16.609 1 97.06 229 PHE B N 1
ATOM 3645 C CA . PHE B 1 229 ? 3.303 2.789 -16.234 1 97.06 229 PHE B CA 1
ATOM 3646 C C . PHE B 1 229 ? 4.551 2.428 -15.445 1 97.06 229 PHE B C 1
ATOM 3648 O O . PHE B 1 229 ? 5.652 2.883 -15.766 1 97.06 229 PHE B O 1
ATOM 3655 N N . GLU B 1 230 ? 4.395 1.604 -14.445 1 96.25 230 GLU B N 1
ATOM 3656 C CA . GLU B 1 230 ? 5.516 1.169 -13.617 1 96.25 230 GLU B CA 1
ATOM 3657 C C . GLU B 1 230 ? 6.613 0.536 -14.461 1 96.25 230 GLU B C 1
ATOM 3659 O O . GLU B 1 230 ? 7.801 0.791 -14.242 1 96.25 230 GLU B O 1
ATOM 3664 N N . ALA B 1 231 ? 6.25 -0.249 -15.414 1 93.94 231 ALA B N 1
ATOM 3665 C CA . ALA B 1 231 ? 7.191 -1.014 -16.219 1 93.94 231 ALA B CA 1
ATOM 3666 C C . ALA B 1 231 ? 7.93 -0.108 -17.203 1 93.94 231 ALA B C 1
ATOM 3668 O O . ALA B 1 231 ? 9.047 -0.418 -17.625 1 93.94 231 ALA B O 1
ATOM 3669 N N . THR B 1 232 ? 7.34 1.086 -17.547 1 93.25 232 THR B N 1
ATOM 3670 C CA . THR B 1 232 ? 7.859 1.801 -18.703 1 93.25 232 THR B CA 1
ATOM 3671 C C . THR B 1 232 ? 8.43 3.156 -18.297 1 93.25 232 THR B C 1
ATOM 3673 O O . THR B 1 232 ? 9.305 3.695 -18.969 1 93.25 232 THR B O 1
ATOM 3676 N N . VAL B 1 233 ? 7.949 3.646 -17.188 1 91.44 233 VAL B N 1
ATOM 3677 C CA . VAL B 1 233 ? 8.359 4.992 -16.812 1 91.44 233 VAL B CA 1
ATOM 3678 C C . VAL B 1 233 ? 9.836 4.996 -16.438 1 91.44 233 VAL B C 1
ATOM 3680 O O . VAL B 1 233 ? 10.328 4.055 -15.797 1 91.44 233 VAL B O 1
ATOM 3683 N N . LYS B 1 234 ? 10.539 6.027 -16.875 1 91.62 234 LYS B N 1
ATOM 3684 C CA . LYS B 1 234 ? 11.938 6.227 -16.5 1 91.62 234 LYS B CA 1
ATOM 3685 C C . LYS B 1 234 ? 12.062 7.125 -15.273 1 91.62 234 LYS B C 1
ATOM 3687 O O . LYS B 1 234 ? 11.727 8.312 -15.336 1 91.62 234 LYS B O 1
ATOM 3692 N N . LEU B 1 235 ? 12.453 6.598 -14.172 1 91.44 235 LEU B N 1
ATOM 3693 C CA . LEU B 1 235 ? 12.68 7.293 -12.906 1 91.44 235 LEU B CA 1
ATOM 3694 C C . LEU B 1 235 ? 14.086 7.027 -12.383 1 91.44 235 LEU B C 1
ATOM 3696 O O . LEU B 1 235 ? 14.281 6.145 -11.547 1 91.44 235 LEU B O 1
ATOM 3700 N N . PRO B 1 236 ? 14.961 7.805 -12.867 1 88.94 236 PRO B N 1
ATOM 3701 C CA . PRO B 1 236 ? 16.344 7.559 -12.461 1 88.94 236 PRO B CA 1
ATOM 3702 C C . PRO B 1 236 ? 16.578 7.754 -10.969 1 88.94 236 PRO B C 1
ATOM 3704 O O . PRO B 1 236 ? 15.977 8.648 -10.359 1 88.94 236 PRO B O 1
ATOM 3707 N N . ILE B 1 237 ? 17.406 6.879 -10.375 1 93.56 237 ILE B N 1
ATOM 3708 C CA . ILE B 1 237 ? 17.766 6.922 -8.969 1 93.56 237 ILE B CA 1
ATOM 3709 C C . ILE B 1 237 ? 19.281 7.117 -8.836 1 93.56 237 ILE B C 1
ATOM 3711 O O . ILE B 1 237 ? 20.047 6.176 -9.023 1 93.56 237 ILE B O 1
ATOM 3715 N N . ALA B 1 238 ? 19.672 8.289 -8.391 1 88.56 238 ALA B N 1
ATOM 3716 C CA . ALA B 1 238 ? 21.047 8.742 -8.469 1 88.56 238 ALA B CA 1
ATOM 3717 C C . ALA B 1 238 ? 21.953 7.957 -7.512 1 88.56 238 ALA B C 1
ATOM 3719 O O . ALA B 1 238 ? 23.125 7.746 -7.789 1 88.56 238 ALA B O 1
ATOM 3720 N N . ASP B 1 239 ? 21.422 7.5 -6.406 1 88.75 239 ASP B N 1
ATOM 3721 C CA . ASP B 1 239 ? 22.281 6.898 -5.387 1 88.75 239 ASP B CA 1
ATOM 3722 C C . ASP B 1 239 ? 22.25 5.375 -5.473 1 88.75 239 ASP B C 1
ATOM 3724 O O . ASP B 1 239 ? 22.703 4.688 -4.551 1 88.75 239 ASP B O 1
ATOM 3728 N N . ARG B 1 240 ? 21.781 4.859 -6.559 1 88.06 240 ARG B N 1
ATOM 3729 C CA . ARG B 1 240 ? 21.609 3.418 -6.715 1 88.06 240 ARG B CA 1
ATOM 3730 C C . ARG B 1 240 ? 22.953 2.705 -6.656 1 88.06 240 ARG B C 1
ATOM 3732 O O . ARG B 1 240 ? 23.141 1.768 -5.879 1 88.06 240 ARG B O 1
ATOM 3739 N N . GLU B 1 241 ? 23.875 3.154 -7.453 1 85.44 241 GLU B N 1
ATOM 3740 C CA . GLU B 1 241 ? 25.172 2.477 -7.559 1 85.44 241 GLU B CA 1
ATOM 3741 C C . GLU B 1 241 ? 25.891 2.461 -6.219 1 85.44 241 GLU B C 1
ATOM 3743 O O . GLU B 1 241 ? 26.453 1.437 -5.824 1 85.44 241 GLU B O 1
ATOM 3748 N N . ALA B 1 242 ? 25.891 3.578 -5.578 1 87.06 242 ALA B N 1
ATOM 3749 C CA . ALA B 1 242 ? 26.547 3.678 -4.277 1 87.06 242 ALA B CA 1
ATOM 3750 C C . ALA B 1 242 ? 25.891 2.736 -3.264 1 87.06 242 ALA B C 1
ATOM 3752 O O . ALA B 1 242 ? 26.594 2.078 -2.488 1 87.06 242 ALA B O 1
ATOM 3753 N N . ARG B 1 243 ? 24.688 2.617 -3.275 1 87.81 243 ARG B N 1
ATOM 3754 C CA . ARG B 1 243 ? 23.969 1.792 -2.311 1 87.81 243 ARG B CA 1
ATOM 3755 C C . ARG B 1 243 ? 24.156 0.308 -2.605 1 87.81 243 ARG B C 1
ATOM 3757 O O . ARG B 1 243 ? 24.344 -0.494 -1.687 1 87.81 243 ARG B O 1
ATOM 3764 N N . LEU B 1 244 ? 24.016 -0.048 -3.814 1 83.25 244 LEU B N 1
ATOM 3765 C CA . LEU B 1 244 ? 24.25 -1.436 -4.203 1 83.25 244 LEU B CA 1
ATOM 3766 C C . LEU B 1 244 ? 25.656 -1.874 -3.844 1 83.25 244 LEU B C 1
ATOM 3768 O O . LEU B 1 244 ? 25.875 -2.998 -3.377 1 83.25 244 LEU B O 1
ATOM 3772 N N . GLY B 1 245 ? 26.609 -1.015 -4.129 1 82.12 245 GLY B N 1
ATOM 3773 C CA . GLY B 1 245 ? 27.984 -1.307 -3.779 1 82.12 245 GLY B CA 1
ATOM 3774 C C . GLY B 1 245 ? 28.188 -1.55 -2.297 1 82.12 245 GLY B C 1
ATOM 3775 O O . GLY B 1 245 ? 28.891 -2.486 -1.904 1 82.12 245 GLY B O 1
ATOM 3776 N N . ALA B 1 246 ? 27.531 -0.807 -1.507 1 82.81 246 ALA B N 1
ATOM 3777 C CA . ALA B 1 246 ? 27.641 -0.935 -0.055 1 82.81 246 ALA B CA 1
ATOM 3778 C C . ALA B 1 246 ? 27.016 -2.244 0.427 1 82.81 246 ALA B C 1
ATOM 3780 O O . ALA B 1 246 ? 27.547 -2.896 1.326 1 82.81 246 ALA B O 1
ATOM 3781 N N . THR B 1 247 ? 25.984 -2.615 -0.203 1 82.06 247 THR B N 1
ATOM 3782 C CA . THR B 1 247 ? 25.281 -3.83 0.189 1 82.06 247 THR B CA 1
ATOM 3783 C C . THR B 1 247 ? 26.078 -5.07 -0.209 1 82.06 247 THR B C 1
ATOM 3785 O O . THR B 1 247 ? 26.188 -6.016 0.572 1 82.06 247 THR B O 1
ATOM 3788 N N . THR B 1 248 ? 26.578 -5.07 -1.346 1 77.94 248 THR B N 1
ATOM 3789 C CA . THR B 1 248 ? 27.359 -6.199 -1.84 1 77.94 248 THR B CA 1
ATOM 3790 C C . THR B 1 248 ? 28.609 -6.398 -0.998 1 77.94 248 THR B C 1
ATOM 3792 O O . THR B 1 248 ? 29.031 -7.531 -0.753 1 77.94 248 THR B O 1
ATOM 3795 N N . ARG B 1 249 ? 29.172 -5.355 -0.577 1 77.62 249 ARG B N 1
ATOM 3796 C CA . ARG B 1 249 ? 30.344 -5.422 0.282 1 77.62 249 ARG B CA 1
ATOM 3797 C C . ARG B 1 249 ? 30 -6.039 1.635 1 77.62 249 ARG B C 1
ATOM 3799 O O . ARG B 1 249 ? 30.781 -6.832 2.176 1 77.62 249 ARG B O 1
ATOM 3806 N N . ARG B 1 250 ? 28.797 -5.703 2.027 1 75.19 250 ARG B N 1
ATOM 3807 C CA . ARG B 1 250 ? 28.344 -6.227 3.316 1 75.19 250 ARG B CA 1
ATOM 3808 C C . ARG B 1 250 ? 28.047 -7.719 3.229 1 75.19 250 ARG B C 1
ATOM 3810 O O . ARG B 1 250 ? 28.344 -8.469 4.16 1 75.19 250 ARG B O 1
ATOM 3817 N N . LEU B 1 251 ? 27.5 -8.078 2.17 1 70.81 251 LEU B N 1
ATOM 3818 C CA . LEU B 1 251 ? 27.172 -9.484 1.968 1 70.81 251 LEU B CA 1
ATOM 3819 C C . LEU B 1 251 ? 28.438 -10.312 1.722 1 70.81 251 LEU B C 1
ATOM 3821 O O . LEU B 1 251 ? 28.5 -11.477 2.121 1 70.81 251 LEU B O 1
ATOM 3825 N N . GLY B 1 252 ? 29.328 -9.758 0.878 1 62.41 252 GLY B N 1
ATOM 3826 C CA . GLY B 1 252 ? 30.578 -10.445 0.615 1 62.41 252 GLY B CA 1
ATOM 3827 C C . GLY B 1 252 ? 31.469 -10.562 1.842 1 62.41 252 GLY B C 1
ATOM 3828 O O . GLY B 1 252 ? 32.219 -11.523 1.979 1 62.41 252 GLY B O 1
ATOM 3829 N N . SER B 1 253 ? 31.656 -9.422 2.482 1 56.81 253 SER B N 1
ATOM 3830 C CA . SER B 1 253 ? 32.531 -9.445 3.637 1 56.81 253 SER B CA 1
ATOM 3831 C C . SER B 1 253 ? 32 -10.344 4.742 1 56.81 253 SER B C 1
ATOM 3833 O O . SER B 1 253 ? 32.656 -10.57 5.75 1 56.81 253 SER B O 1
ATOM 3835 N N . GLY B 1 254 ? 31.078 -11.305 4.375 1 51.62 254 GLY B N 1
ATOM 3836 C CA . GLY B 1 254 ? 30.594 -12.164 5.438 1 51.62 254 GLY B CA 1
ATOM 3837 C C . GLY B 1 254 ? 29.906 -11.398 6.555 1 51.62 254 GLY B C 1
ATOM 3838 O O . GLY B 1 254 ? 29.656 -11.953 7.629 1 51.62 254 GLY B O 1
ATOM 3839 N N . SER B 1 255 ? 29.984 -10.102 6.559 1 43.84 255 SER B N 1
ATOM 3840 C CA . SER B 1 255 ? 29.375 -9.328 7.633 1 43.84 255 SER B CA 1
ATOM 3841 C C . SER B 1 255 ? 27.859 -9.32 7.52 1 43.84 255 SER B C 1
ATOM 3843 O O . SER B 1 255 ? 27.312 -8.898 6.5 1 43.84 255 SER B O 1
ATOM 3845 N N . GLY B 1 256 ? 27.234 -10.359 7.898 1 39.31 256 GLY B N 1
ATOM 3846 C CA . GLY B 1 256 ? 25.812 -10.609 8.008 1 39.31 256 GLY B CA 1
ATOM 3847 C C . GLY B 1 256 ? 25 -9.336 8.18 1 39.31 256 GLY B C 1
ATOM 3848 O O . GLY B 1 256 ? 25.5 -8.328 8.672 1 39.31 256 GLY B O 1
ATOM 3849 N N . PRO B 1 257 ? 24.016 -9.102 7.262 1 38.34 257 PRO B N 1
ATOM 3850 C CA . PRO B 1 257 ? 23.188 -7.922 7.539 1 38.34 257 PRO B CA 1
ATOM 3851 C C . PRO B 1 257 ? 23.094 -7.613 9.031 1 38.34 257 PRO B C 1
ATOM 3853 O O . PRO B 1 257 ? 23.156 -8.523 9.859 1 38.34 257 PRO B O 1
ATOM 3856 N N . ALA B 1 258 ? 23.656 -6.426 9.453 1 30.95 258 ALA B N 1
ATOM 3857 C CA . ALA B 1 258 ? 23.297 -6.047 10.812 1 30.95 258 ALA B CA 1
ATOM 3858 C C . ALA B 1 258 ? 21.844 -6.387 11.102 1 30.95 258 ALA B C 1
ATOM 3860 O O . ALA B 1 258 ? 20.938 -5.992 10.359 1 30.95 258 ALA B O 1
ATOM 3861 N N . ASN B 1 259 ? 21.5 -7.688 11.672 1 25.58 259 ASN B N 1
ATOM 3862 C CA . ASN B 1 259 ? 20.188 -7.988 12.227 1 25.58 259 ASN B CA 1
ATOM 3863 C C . ASN B 1 259 ? 19.516 -6.742 12.812 1 25.58 259 ASN B C 1
ATOM 3865 O O . ASN B 1 259 ? 20.156 -5.965 13.516 1 25.58 259 ASN B O 1
#

Radius of gyration: 25.6 Å; Cα contacts (8 Å, |Δi|>4): 984; chains: 2; bounding box: 68×78×48 Å

pLDDT: mean 94.32, std 9.74, range [25.58, 98.94]

Sequence (518 aa):
MPELTQVRLQRDGARATLTFLRPAELNALSPTLIAEAQRCVSSVAQSDAGVLVLAAEGRSFSAGVDLKAVSSPDYTPEVARLFSEQARDLIRQLETMPQVTIARVTGHCFTGGLEVALGCDFIVAAQDAVFADTHAKLGFRAGWGLSQRLPRRIGLMRAKEMSFTARRVSAAQAVELGLILDAVPAEALDRRIDDLVSAVTENSAGSIAAYKVLYDKAQNEGLEAGLTFEATVKLPIADREARLGATTRRLGSGSGPANMPELTQVRLQRDGARATLTFLRPAELNALSPTLIAEAQRCVSSVAQSDAGVLVLAAEGRSFSAGVDLKAVSSPDYTPEVARLFSEQARDLIRQLETMPQVTIARVTGHCFTGGLEVALGCDFIVAAQDAVFADTHAKLGFRAGWGLSQRLPRRIGLMRAKEMSFTARRVSAAQAVELGLILDAVPAEALDRRIDDLVSAVTENSAGSIAAYKVLYDKAQNEGLEAGLTFEATVKLPIADREARLGATTRRLGSGSGPAN

Solvent-accessible surface area (backbone atoms only — not comparable to full-atom values): 25890 Å² total; per-residue (Å²): 123,84,80,68,79,39,49,46,80,47,78,58,85,46,36,32,38,42,30,37,56,35,43,92,61,30,26,35,47,36,61,65,39,40,52,50,49,34,54,50,52,55,53,50,60,73,47,85,42,44,32,38,36,41,38,36,40,70,68,17,34,7,62,6,61,29,61,68,57,65,66,33,89,79,46,36,74,65,51,51,50,51,40,49,50,43,45,34,50,36,26,51,43,43,54,62,39,55,37,50,25,34,26,47,37,34,27,36,27,20,37,54,29,35,30,49,40,65,19,27,77,34,32,40,27,15,51,71,16,35,35,32,32,43,35,14,61,42,28,33,62,66,59,58,39,40,56,47,51,42,29,75,50,43,31,55,50,56,35,47,50,32,42,43,40,36,45,80,37,43,24,66,54,29,38,74,50,46,69,29,76,41,55,35,55,64,90,46,35,65,57,55,50,48,52,50,51,50,62,55,62,74,46,59,62,42,55,49,27,43,48,46,54,55,53,53,43,50,52,46,44,56,70,69,60,34,51,52,45,67,73,64,59,88,70,83,45,85,58,49,65,63,50,53,50,54,51,50,49,39,58,67,71,66,49,64,76,84,124,122,84,80,71,80,40,47,47,79,47,78,60,83,46,35,31,39,40,29,36,55,36,43,92,61,29,26,34,47,36,62,66,39,42,53,50,50,36,52,51,52,56,52,50,59,73,46,85,43,44,30,38,36,41,37,36,40,72,69,17,34,8,64,6,61,27,60,70,58,66,67,33,90,80,46,37,74,65,50,51,50,51,40,51,49,44,46,36,49,35,27,51,43,43,54,60,38,56,37,49,24,35,24,48,37,34,26,37,28,20,36,54,29,33,34,48,39,67,19,26,57,35,31,40,28,15,51,71,16,37,35,32,32,44,37,55,79,72,74,48,70,73,80,62,50,41,81,61,51,42,28,68,50,43,35,57,70,56,34,46,50,32,42,74,65,35,43,80,37,44,24,67,55,28,36,74,50,46,68,30,77,42,54,35,56,67,90,45,36,64,58,53,52,49,52,51,51,50,42,35,61,72,23,31,61,43,16,39,27,43,44,44,55,43,43,53,41,37,74,74,43,24,48,66,60,26,41,52,44,51,63,64,60,86,68,81,41,85,58,18,66,63,35,41,54,55,48,50,49,34,60,68,68,65,46,61,74,86,124

Foldseek 3Di:
DPDQDQWDWDDDVLEIEIEGRDQVQLSADALSSLVSLLVRLVVNLPDNHQEYEYYYPYQWSYPYHDPVRCPDPVNDPVSVVSSLVSLLSSLQSQLQRLHQYEYETGAEQEASSLLSRLSGPFYEYEQNYKYAYCQVVVVHDHRNQCQPRVCVQQNDVVSCVRNVVRDIATQVNCCVSRVGVYYDHPVCRVVVVVVVSVVRVVDQSLVSSVVSVLVVVPSPDDPVVSVVCVVPPDRDGPCVVVVVVVVVVCVVVVVPPPD/DPDQDQWDWDDDVLEIEIEGEDVVQLSADALSSLVSLLVRLVVNLPDNHQEYEYYYPYQWSYPYHDPVRCPDPVNDPVSVVSSLVSLLSSLQSQLQRLHQYEYETGAEQEASSLLSRLSGPFYEYEQNYKYAYCQVVVVHDRRNQLQPSVCVQQNNVVSCVRNVVRDIATQVNCCVSRVGVYYDHPVCRVVVVVVVSVVRVVDQSLVSSVVSVLVVVPSVDDDVVSVVCVVPPDRDGDCVVVVVVVVVCCVVVVVPPPD

Secondary structure (DSSP, 8-state):
----SSEEEEEETTEEEEEE--GGGTT-B-HHHHHHHHHHHHHHHTSS-SEEEEEESSS-SB-SB-HHHHTSTT--HHHHHHHHHHHHHHHHHHHHSSSEEEEEE-SEEETHHHHHHHTSSEEEEETT-EEE--HHHHT----SSHHHHHHHHH-HHHHHHHHHH---EEHHHHHHHTSSSEEE-GGGHHHHHHHHHHHHHTS-HHHHHHHHHHHHHHTTS-HHHHHHHHHH-----TTHHHHHHHHHHHHHTT-----/----SSEEEEEETTEEEEEE--GGGTT-B-HHHHHHHHHHHHHHHTSS-SEEEEEESSS-SB-SB-HHHHTSTT--HHHHHHHHHHHHHHHHHHHHSSSEEEEEE-SEEETHHHHHHHTSSEEEEETT-EEE--TGGGT----SSHHHHHHHHH-HHHHHHHHHH---EEHHHHHHHTSSSEEE-GGGHHHHHHHHHHHHHTS-HHHHHHHHHHHHHHHHS-HHHHHHHHHH-----TTHHHHHHHHHHHHHTT-----